Protein AF-A0AAE1TSY7-F1 (afdb_monomer_lite)

Structure (mmCIF, N/CA/C/O backbone):
data_AF-A0AAE1TSY7-F1
#
_entry.id   AF-A0AAE1TSY7-F1
#
loop_
_atom_site.group_PDB
_atom_site.id
_atom_site.type_symbol
_atom_site.label_atom_id
_atom_site.label_alt_id
_atom_site.label_comp_id
_atom_site.label_asym_id
_atom_site.label_entity_id
_atom_site.label_seq_id
_atom_site.pdbx_PDB_ins_code
_atom_site.Cartn_x
_atom_site.Cartn_y
_atom_site.Cartn_z
_atom_site.occupancy
_atom_site.B_iso_or_equiv
_atom_site.auth_seq_id
_atom_site.auth_comp_id
_atom_site.auth_asym_id
_atom_site.auth_atom_id
_atom_site.pdbx_PDB_model_num
ATOM 1 N N . MET A 1 1 ? 26.090 -8.228 19.122 1.00 30.75 1 MET A N 1
ATOM 2 C CA . MET A 1 1 ? 24.911 -9.021 18.708 1.00 30.75 1 MET A CA 1
ATOM 3 C C . MET A 1 1 ? 24.509 -8.516 17.325 1.00 30.75 1 MET A C 1
ATOM 5 O O . MET A 1 1 ? 24.878 -7.383 17.033 1.00 30.75 1 MET A O 1
ATOM 9 N N . PRO A 1 2 ? 23.958 -9.334 16.411 1.00 25.50 2 PRO A N 1
ATOM 10 C CA . PRO A 1 2 ? 23.822 -8.913 15.022 1.00 25.50 2 PRO A CA 1
ATOM 11 C C . PRO A 1 2 ? 22.641 -7.946 14.900 1.00 25.50 2 PRO A C 1
ATOM 13 O O . PRO A 1 2 ? 21.493 -8.365 14.899 1.00 25.50 2 PRO A O 1
ATOM 16 N N . GLU A 1 3 ? 22.944 -6.650 14.838 1.00 28.11 3 GLU A N 1
ATOM 17 C CA . GLU A 1 3 ? 21.979 -5.605 14.485 1.00 28.11 3 GLU A CA 1
ATOM 18 C C . GLU A 1 3 ? 21.557 -5.808 13.016 1.00 28.11 3 GLU A C 1
ATOM 20 O O . GLU A 1 3 ? 22.364 -6.220 12.171 1.00 28.11 3 GLU A O 1
ATOM 25 N N . THR A 1 4 ? 20.309 -5.521 12.685 1.00 28.75 4 THR A N 1
ATOM 26 C CA . THR A 1 4 ? 19.784 -5.565 11.318 1.00 28.75 4 THR A CA 1
ATOM 27 C C . THR A 1 4 ? 19.772 -4.152 10.741 1.00 28.75 4 THR A C 1
ATOM 29 O O . THR A 1 4 ? 19.286 -3.216 11.367 1.00 28.75 4 THR A O 1
ATOM 32 N N . VAL A 1 5 ? 20.361 -3.973 9.554 1.00 28.86 5 VAL A N 1
ATOM 33 C CA . VAL A 1 5 ? 20.227 -2.729 8.785 1.00 28.86 5 VAL A CA 1
ATOM 34 C C . VAL A 1 5 ? 18.946 -2.838 7.986 1.00 28.86 5 VAL A C 1
ATOM 36 O O . VAL A 1 5 ? 18.858 -3.644 7.064 1.00 28.86 5 VAL A O 1
ATOM 39 N N . ASP A 1 6 ? 17.964 -2.044 8.380 1.00 35.22 6 ASP A N 1
ATOM 40 C CA . ASP A 1 6 ? 16.720 -1.882 7.648 1.00 35.22 6 ASP A CA 1
ATOM 41 C C . ASP A 1 6 ? 16.931 -0.884 6.494 1.00 35.22 6 ASP A C 1
ATOM 43 O O . ASP A 1 6 ? 17.246 0.289 6.704 1.00 35.22 6 ASP A O 1
ATOM 47 N N . THR A 1 7 ? 16.799 -1.366 5.258 1.00 33.25 7 THR A N 1
ATOM 48 C CA . THR A 1 7 ? 16.934 -0.588 4.015 1.00 33.25 7 THR A CA 1
ATOM 49 C C . THR A 1 7 ? 15.585 -0.082 3.489 1.00 33.25 7 THR A C 1
ATOM 51 O O . THR A 1 7 ? 15.532 0.547 2.433 1.00 33.25 7 THR A O 1
ATOM 54 N N . THR A 1 8 ? 14.486 -0.306 4.219 1.00 27.88 8 THR A N 1
ATOM 55 C CA . THR A 1 8 ? 13.113 -0.057 3.741 1.00 27.88 8 THR A CA 1
ATOM 56 C C . THR A 1 8 ? 12.637 1.393 3.876 1.00 27.88 8 THR A C 1
ATOM 58 O O . THR A 1 8 ? 11.568 1.743 3.371 1.00 27.88 8 THR A O 1
ATOM 61 N N . LYS A 1 9 ? 13.411 2.279 4.517 1.00 30.20 9 LYS A N 1
ATOM 62 C CA . LYS A 1 9 ? 13.052 3.699 4.696 1.00 30.20 9 LYS A CA 1
ATOM 63 C C . LYS A 1 9 ? 14.052 4.627 4.009 1.00 30.20 9 LYS A C 1
ATOM 65 O O . LYS A 1 9 ? 14.752 5.423 4.634 1.00 30.20 9 LYS A O 1
ATOM 70 N N . GLY A 1 10 ? 14.076 4.534 2.683 1.00 25.19 10 GLY A N 1
ATOM 71 C CA . GLY A 1 10 ? 14.532 5.615 1.820 1.00 25.19 10 GLY A CA 1
ATOM 72 C C . GLY A 1 10 ? 13.360 6.538 1.501 1.00 25.19 10 GLY A C 1
ATOM 73 O O . GLY A 1 10 ? 12.417 6.137 0.822 1.00 25.19 10 GLY A O 1
ATOM 74 N N . THR A 1 11 ? 13.415 7.795 1.935 1.00 23.83 11 THR A N 1
ATOM 75 C CA . THR A 1 11 ? 12.642 8.832 1.248 1.00 23.83 11 THR A CA 1
ATOM 76 C C . THR A 1 11 ? 13.387 9.144 -0.042 1.00 23.83 11 THR A C 1
ATOM 78 O O . THR A 1 11 ? 14.383 9.868 -0.044 1.00 23.83 11 THR A O 1
ATOM 81 N N . LEU A 1 12 ? 12.914 8.556 -1.137 1.00 26.77 12 LEU A N 1
ATOM 82 C CA . LEU A 1 12 ? 13.289 8.926 -2.491 1.00 26.77 12 LEU A CA 1
ATOM 83 C C . LEU A 1 12 ? 12.846 10.378 -2.726 1.00 26.77 12 LEU A C 1
ATOM 85 O O . LEU A 1 12 ? 11.668 10.649 -2.956 1.00 26.77 12 LEU A O 1
ATOM 89 N N . TYR A 1 13 ? 13.777 11.328 -2.677 1.00 25.27 13 TYR A N 1
ATOM 90 C CA . TYR A 1 13 ? 13.550 12.616 -3.323 1.00 25.27 13 TYR A CA 1
ATOM 91 C C . TYR A 1 13 ? 13.707 12.418 -4.836 1.00 25.27 13 TYR A C 1
ATOM 93 O O . TYR A 1 13 ? 14.771 12.647 -5.399 1.00 25.27 13 TYR A O 1
ATOM 101 N N . LEU A 1 14 ? 12.617 12.010 -5.487 1.00 27.58 14 LEU A N 1
ATOM 102 C CA . LEU A 1 14 ? 12.320 12.400 -6.863 1.00 27.58 14 LEU A CA 1
ATOM 103 C C . LEU A 1 14 ? 11.321 13.568 -6.794 1.00 27.58 14 LEU A C 1
ATOM 105 O O . LEU A 1 14 ? 10.129 13.312 -6.608 1.00 27.58 14 LEU A O 1
ATOM 109 N N . PRO A 1 15 ? 11.723 14.845 -6.917 1.00 20.98 15 PRO A N 1
ATOM 110 C CA . PRO A 1 15 ? 10.762 15.889 -7.220 1.00 20.98 15 PRO A CA 1
ATOM 111 C C . PRO A 1 15 ? 10.913 16.364 -8.672 1.00 20.98 15 PRO A C 1
ATOM 113 O O . PRO A 1 15 ? 11.958 16.898 -9.037 1.00 20.98 15 PRO A O 1
ATOM 116 N N . PRO A 1 16 ? 9.829 16.347 -9.454 1.00 26.02 16 PRO A N 1
ATOM 117 C CA . PRO A 1 16 ? 8.765 15.357 -9.486 1.00 26.02 16 PRO A CA 1
ATOM 118 C C . PRO A 1 16 ? 8.727 14.685 -10.866 1.00 26.02 16 PRO A C 1
ATOM 120 O O . PRO A 1 16 ? 9.227 15.218 -11.848 1.00 26.02 16 PRO A O 1
ATOM 123 N N . HIS A 1 17 ? 8.043 13.552 -10.931 1.00 27.61 17 HIS A N 1
ATOM 124 C CA . HIS A 1 17 ? 7.732 12.804 -12.146 1.00 27.61 17 HIS A CA 1
ATOM 125 C C . HIS A 1 17 ? 8.760 11.725 -12.550 1.00 27.61 17 HIS A C 1
ATOM 127 O O . HIS A 1 17 ? 9.608 11.923 -13.406 1.00 27.61 17 HIS A O 1
ATOM 133 N N . THR A 1 18 ? 8.522 10.528 -11.986 1.00 30.48 18 THR A N 1
ATOM 134 C CA . THR A 1 18 ? 8.207 9.264 -12.702 1.00 30.48 18 THR A CA 1
ATOM 135 C C . THR A 1 18 ? 9.238 8.506 -13.523 1.00 30.48 18 THR A C 1
ATOM 137 O O . THR A 1 18 ? 10.043 9.071 -14.239 1.00 30.48 18 THR A O 1
ATOM 140 N N . LEU A 1 19 ? 9.090 7.179 -13.461 1.00 31.62 19 LEU A N 1
ATOM 141 C CA . LEU A 1 19 ? 9.810 6.179 -14.242 1.00 31.62 19 LEU A CA 1
ATOM 142 C C . LEU A 1 19 ? 9.776 6.521 -15.738 1.00 31.62 19 LEU A C 1
ATOM 144 O O . LEU A 1 19 ? 8.733 6.429 -16.383 1.00 31.62 19 LEU A O 1
ATOM 148 N N . HIS A 1 20 ? 10.935 6.942 -16.235 1.00 34.69 20 HIS A N 1
ATOM 149 C CA . HIS A 1 20 ? 11.181 7.387 -17.597 1.00 34.69 20 HIS A CA 1
ATOM 150 C C . HIS A 1 20 ? 11.436 6.186 -18.524 1.00 34.69 20 HIS A C 1
ATOM 152 O O . HIS A 1 20 ? 12.390 5.443 -18.303 1.00 34.69 20 HIS A O 1
ATOM 158 N N . TYR A 1 21 ? 10.653 6.045 -19.596 1.00 34.50 21 TYR A N 1
ATOM 159 C CA . TYR A 1 21 ? 11.101 5.406 -20.839 1.00 34.50 21 TYR A CA 1
ATOM 160 C C . TYR A 1 21 ? 10.764 6.365 -21.996 1.00 34.50 21 TYR A C 1
ATOM 162 O O . TYR A 1 21 ? 9.606 6.735 -22.173 1.00 34.50 21 TYR A O 1
ATOM 170 N N . GLY A 1 22 ? 11.799 6.833 -22.699 1.00 29.38 22 GLY A N 1
ATOM 171 C CA . GLY A 1 22 ? 11.816 8.021 -23.575 1.00 29.38 22 GLY A CA 1
ATOM 172 C C . GLY A 1 22 ? 13.167 8.730 -23.425 1.00 29.38 22 GLY A C 1
ATOM 173 O O . GLY A 1 22 ? 13.681 8.742 -22.314 1.00 29.38 22 GLY A O 1
ATOM 174 N N . LEU A 1 23 ? 13.817 9.189 -24.502 1.00 33.62 23 LEU A N 1
ATOM 175 C CA . LEU A 1 23 ? 15.268 9.470 -24.539 1.00 33.62 23 LEU A CA 1
ATOM 176 C C . LEU A 1 23 ? 15.841 10.357 -23.393 1.00 33.62 23 LEU A C 1
ATOM 178 O O . LEU A 1 23 ? 15.238 11.339 -22.983 1.00 33.62 23 LEU A O 1
ATOM 182 N N . TYR A 1 24 ? 17.100 10.039 -23.029 1.00 33.47 24 TYR A N 1
ATOM 183 C CA . TYR A 1 24 ? 18.117 10.767 -22.224 1.00 33.47 24 TYR A CA 1
ATOM 184 C C . TYR A 1 24 ? 18.252 10.497 -20.696 1.00 33.47 24 TYR A C 1
ATOM 186 O O . TYR A 1 24 ? 17.302 10.491 -19.929 1.00 33.47 24 TYR A O 1
ATOM 194 N N . SER A 1 25 ? 19.523 10.323 -20.276 1.00 27.86 25 SER A N 1
ATOM 195 C CA . SER A 1 25 ? 20.126 10.372 -18.920 1.00 27.86 25 SER A CA 1
ATOM 196 C C . SER A 1 25 ? 19.384 9.712 -17.734 1.00 27.86 25 SER A C 1
ATOM 198 O O . SER A 1 25 ? 18.728 10.391 -16.944 1.00 27.86 25 SER A O 1
ATOM 200 N N . VAL A 1 26 ? 19.647 8.427 -17.466 1.00 32.28 26 VAL A N 1
ATOM 201 C CA . VAL A 1 26 ? 19.226 7.757 -16.212 1.00 32.28 26 VAL A CA 1
ATOM 202 C C . VAL A 1 26 ? 20.085 8.246 -15.050 1.00 32.28 26 VAL A C 1
ATOM 204 O O . VAL A 1 26 ? 21.228 7.831 -15.018 1.00 32.28 26 VAL A O 1
ATOM 207 N N . THR A 1 27 ? 19.579 9.077 -14.121 1.00 27.88 27 THR A N 1
ATOM 208 C CA . THR A 1 27 ? 20.289 9.479 -12.879 1.00 27.88 27 THR A CA 1
ATOM 209 C C . THR A 1 27 ? 19.732 8.746 -11.659 1.00 27.88 27 THR A C 1
ATOM 211 O O . THR A 1 27 ? 18.594 8.988 -11.270 1.00 27.88 27 THR A O 1
ATOM 214 N N . VAL A 1 28 ? 20.522 7.889 -11.014 1.00 32.41 28 VAL A N 1
ATOM 215 C CA . VAL A 1 28 ? 20.123 7.191 -9.770 1.00 32.41 28 VAL A CA 1
ATOM 216 C C . VAL A 1 28 ? 20.766 7.871 -8.560 1.00 32.41 28 VAL A C 1
ATOM 218 O O . VAL A 1 28 ? 21.938 8.165 -8.662 1.00 32.41 28 VAL A O 1
ATOM 221 N N . ILE A 1 29 ? 20.066 8.131 -7.444 1.00 31.83 29 ILE A N 1
ATOM 222 C CA . ILE A 1 29 ? 20.605 8.790 -6.223 1.00 31.83 29 ILE A CA 1
ATOM 223 C C . ILE A 1 29 ? 20.158 8.005 -4.971 1.00 31.83 29 ILE A C 1
ATOM 225 O O . ILE A 1 29 ? 18.999 7.600 -4.913 1.00 31.83 29 ILE A O 1
ATOM 229 N N . TYR A 1 30 ? 21.006 7.826 -3.943 1.00 33.91 30 TYR A N 1
ATOM 230 C CA . TYR A 1 30 ? 20.637 7.172 -2.663 1.00 33.91 30 TYR A CA 1
ATOM 231 C C . TYR A 1 30 ? 20.909 8.039 -1.419 1.00 33.91 30 TYR A C 1
ATOM 233 O O . TYR A 1 30 ? 21.765 8.922 -1.435 1.00 33.91 30 TYR A O 1
ATOM 241 N N . ASN A 1 31 ? 20.229 7.719 -0.308 1.00 36.53 31 ASN A N 1
ATOM 242 C CA . ASN A 1 31 ? 20.521 8.200 1.052 1.00 36.53 31 ASN A CA 1
ATOM 243 C C . ASN A 1 31 ? 20.276 7.090 2.094 1.00 36.53 31 ASN A C 1
ATOM 245 O O . ASN A 1 31 ? 19.409 6.242 1.895 1.00 36.53 31 ASN A O 1
ATOM 249 N N . VAL A 1 32 ? 21.020 7.112 3.208 1.00 34.25 32 VAL A N 1
ATOM 250 C CA . VAL A 1 32 ? 20.989 6.095 4.284 1.00 34.25 32 VAL A CA 1
ATOM 251 C C . VAL A 1 32 ? 20.477 6.697 5.591 1.00 34.25 32 VAL A C 1
ATOM 253 O O . VAL A 1 32 ? 20.913 7.780 5.973 1.00 34.25 32 VAL A O 1
ATOM 256 N N . SER A 1 33 ? 19.584 5.991 6.293 1.00 41.00 33 SER A N 1
ATOM 257 C CA . SER A 1 33 ? 19.102 6.362 7.635 1.00 41.00 33 SER A CA 1
ATOM 258 C C . SER A 1 33 ? 19.188 5.183 8.624 1.00 41.00 33 SER A C 1
ATOM 260 O O . SER A 1 33 ? 19.395 4.046 8.204 1.00 41.00 33 SER A O 1
ATOM 262 N N . ARG A 1 34 ? 19.121 5.465 9.939 1.00 38.53 34 ARG A N 1
ATOM 263 C CA . ARG A 1 34 ? 19.354 4.514 11.048 1.00 38.53 34 ARG A CA 1
ATOM 264 C C . ARG A 1 34 ? 18.179 4.517 12.038 1.00 38.53 34 ARG A C 1
ATOM 266 O O . ARG A 1 34 ? 17.737 5.586 12.449 1.00 38.53 34 ARG A O 1
ATOM 273 N N . THR A 1 35 ? 17.755 3.337 12.481 1.00 40.06 35 THR A N 1
ATOM 274 C CA . THR A 1 35 ? 16.842 3.097 13.619 1.00 40.06 35 THR A CA 1
ATOM 275 C C . THR A 1 35 ? 17.586 2.354 14.739 1.00 40.06 35 THR A C 1
ATOM 277 O O . THR A 1 35 ? 18.619 1.728 14.486 1.00 40.06 35 THR A O 1
ATOM 280 N N . ASN A 1 36 ? 17.144 2.493 15.995 1.00 45.03 36 ASN A N 1
ATOM 281 C CA . ASN A 1 36 ? 17.694 1.724 17.122 1.00 45.03 36 ASN A CA 1
ATOM 282 C C . ASN A 1 36 ? 16.954 0.383 17.307 1.00 45.03 36 ASN A C 1
ATOM 284 O O . ASN A 1 36 ? 16.028 0.072 16.562 1.00 45.03 36 ASN A O 1
ATOM 288 N N . GLU A 1 37 ? 17.373 -0.404 18.303 1.00 44.19 37 GLU A N 1
ATOM 289 C CA . GLU A 1 37 ? 16.813 -1.733 18.618 1.00 44.19 37 GLU A CA 1
ATOM 290 C C . GLU A 1 37 ? 15.311 -1.704 18.971 1.00 44.19 37 GLU A C 1
ATOM 292 O O . GLU A 1 37 ? 14.643 -2.726 18.857 1.00 44.19 37 GLU A O 1
ATOM 297 N N . ASP A 1 38 ? 14.768 -0.532 19.312 1.00 45.44 38 ASP A N 1
ATOM 298 C CA . ASP A 1 38 ? 13.359 -0.331 19.669 1.00 45.44 38 ASP A CA 1
ATOM 299 C C . ASP A 1 38 ? 12.490 0.151 18.486 1.00 45.44 38 ASP A C 1
ATOM 301 O O . ASP A 1 38 ? 11.344 0.549 18.685 1.00 45.44 38 ASP A O 1
ATOM 305 N N . GLY A 1 39 ? 13.034 0.209 17.262 1.00 40.69 39 GLY A N 1
ATOM 306 C CA . GLY A 1 39 ? 12.339 0.726 16.067 1.00 40.69 39 GLY A CA 1
ATOM 307 C C . GLY A 1 39 ? 12.236 2.258 15.994 1.00 40.69 39 GLY A C 1
ATOM 308 O O . GLY A 1 39 ? 11.919 2.834 14.952 1.00 40.69 39 GLY A O 1
ATOM 309 N N . VAL A 1 40 ? 12.609 2.967 17.062 1.00 38.62 40 VAL A N 1
ATOM 310 C CA . VAL A 1 40 ? 12.484 4.423 17.151 1.00 38.62 40 VAL A CA 1
ATOM 311 C C . VAL A 1 40 ? 13.452 5.116 16.182 1.00 38.62 40 VAL A C 1
ATOM 313 O O . VAL A 1 40 ? 14.665 4.884 16.181 1.00 38.62 40 VAL A O 1
ATOM 316 N N . LEU A 1 41 ? 12.913 6.030 15.362 1.00 39.38 41 LEU A N 1
ATOM 317 C CA . LEU A 1 41 ? 13.692 6.966 14.546 1.00 39.38 41 LEU A CA 1
ATOM 318 C C . LEU A 1 41 ? 14.516 7.877 15.460 1.00 39.38 41 LEU A C 1
ATOM 320 O O . LEU A 1 41 ? 14.010 8.850 16.025 1.00 39.38 41 LEU A O 1
ATOM 324 N N . VAL A 1 42 ? 15.804 7.572 15.593 1.00 38.09 42 VAL A N 1
ATOM 325 C CA . VAL A 1 42 ? 16.726 8.382 16.382 1.00 38.09 42 VAL A CA 1
ATOM 326 C C . VAL A 1 42 ? 17.125 9.606 15.551 1.00 38.09 42 VAL A C 1
ATOM 328 O O . VAL A 1 42 ? 18.134 9.594 14.855 1.00 38.09 42 VAL A O 1
ATOM 331 N N . TRP A 1 43 ? 16.353 10.696 15.631 1.00 38.97 43 TRP A N 1
ATOM 332 C CA . TRP A 1 43 ? 16.779 12.031 15.166 1.00 38.97 43 TRP A CA 1
ATOM 333 C C . TRP A 1 43 ? 17.800 12.675 16.116 1.00 38.97 43 TRP A C 1
ATOM 335 O O . TRP A 1 43 ? 17.896 13.902 16.200 1.00 38.97 43 TRP A O 1
ATOM 345 N N . GLU A 1 44 ? 18.562 11.878 16.869 1.00 33.06 44 GLU A N 1
ATOM 346 C CA . GLU A 1 44 ? 19.757 12.428 17.488 1.00 33.06 44 GLU A CA 1
ATOM 347 C C . GLU A 1 44 ? 20.694 12.860 16.372 1.00 33.06 44 GLU A C 1
ATOM 349 O O . GLU A 1 44 ? 20.741 12.261 15.300 1.00 33.06 44 GLU A O 1
ATOM 354 N N . THR A 1 45 ? 21.407 13.943 16.633 1.00 34.72 45 THR A N 1
ATOM 355 C CA . THR A 1 45 ? 22.451 14.540 15.807 1.00 34.72 45 THR A CA 1
ATOM 356 C C . THR A 1 45 ? 23.557 13.510 15.524 1.00 34.72 45 THR A C 1
ATOM 358 O O . THR A 1 45 ? 24.641 13.554 16.101 1.00 34.72 45 THR A O 1
ATOM 361 N N . ILE A 1 46 ? 23.270 12.522 14.679 1.00 38.06 46 ILE A N 1
ATOM 362 C CA . ILE A 1 46 ? 24.182 11.459 14.297 1.00 38.06 46 ILE A CA 1
ATOM 363 C C . ILE A 1 46 ? 25.075 12.054 13.222 1.00 38.06 46 ILE A C 1
ATOM 365 O O . ILE A 1 46 ? 24.647 12.412 12.127 1.00 38.06 46 ILE A O 1
ATOM 369 N N . THR A 1 47 ? 26.343 12.172 13.583 1.00 39.25 47 THR A N 1
ATOM 370 C CA . THR A 1 47 ? 27.456 12.312 12.655 1.00 39.25 47 THR A CA 1
ATOM 371 C C . THR A 1 47 ? 27.321 11.187 11.631 1.00 39.25 47 THR A C 1
ATOM 373 O O . THR A 1 47 ? 27.455 10.020 11.995 1.00 39.25 47 THR A O 1
ATOM 376 N N . GLU A 1 48 ? 26.965 11.549 10.395 1.00 38.62 48 GLU A N 1
ATOM 377 C CA . GLU A 1 48 ? 26.796 10.670 9.234 1.00 38.62 48 GLU A CA 1
ATOM 378 C C . GLU A 1 48 ? 27.749 9.474 9.323 1.00 38.62 48 GLU A C 1
ATOM 380 O O . GLU A 1 48 ? 28.967 9.660 9.294 1.00 38.62 48 GLU A O 1
ATOM 385 N N . ILE A 1 49 ? 27.232 8.246 9.459 1.00 46.75 49 ILE A N 1
ATOM 386 C CA . ILE A 1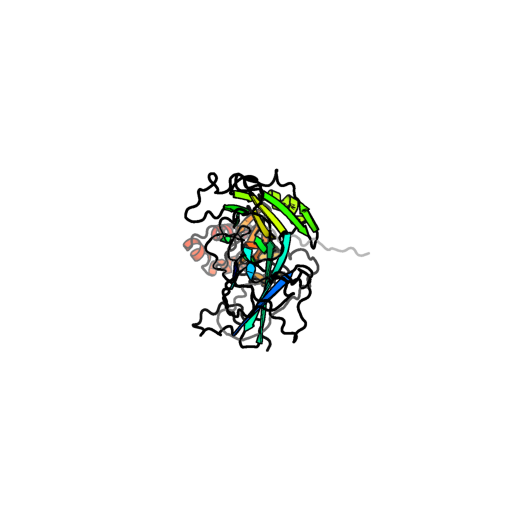 49 ? 28.062 7.065 9.208 1.00 46.75 49 ILE A CA 1
ATOM 387 C C . ILE A 1 49 ? 28.247 7.059 7.691 1.00 46.75 49 ILE A C 1
ATOM 389 O O . ILE A 1 49 ? 27.288 6.771 6.976 1.00 46.75 49 ILE A O 1
ATOM 393 N N . PRO A 1 50 ? 29.430 7.410 7.163 1.00 51.91 50 PRO A N 1
ATOM 394 C CA . PRO A 1 50 ? 29.594 7.582 5.733 1.00 51.91 50 PRO A CA 1
ATOM 395 C C . PRO A 1 50 ? 29.436 6.220 5.080 1.00 51.91 50 PRO A C 1
ATOM 397 O O . PRO A 1 50 ? 30.194 5.296 5.388 1.00 51.91 50 PRO A O 1
ATOM 400 N N . LEU A 1 51 ? 28.472 6.102 4.176 1.00 57.09 51 LEU A N 1
ATOM 401 C CA . LEU A 1 51 ? 28.534 5.101 3.124 1.00 57.09 51 LEU A CA 1
ATOM 402 C C . LEU A 1 51 ? 29.928 5.126 2.492 1.00 57.09 51 LEU A C 1
ATOM 404 O O . LEU A 1 51 ? 30.475 6.200 2.235 1.00 57.09 51 LEU A O 1
ATOM 408 N N . VAL A 1 52 ? 30.520 3.951 2.289 1.00 68.94 52 VAL A N 1
ATOM 409 C CA . VAL A 1 52 ? 31.940 3.874 1.918 1.00 68.94 52 VAL A CA 1
ATOM 410 C C . VAL A 1 52 ? 32.121 3.729 0.423 1.00 68.94 52 VAL A C 1
ATOM 412 O O . VAL A 1 52 ? 33.068 4.292 -0.120 1.00 68.94 52 VAL A O 1
ATOM 415 N N . SER A 1 53 ? 31.250 2.972 -0.244 1.00 85.44 53 SER A N 1
ATOM 416 C CA . SER A 1 53 ? 31.446 2.671 -1.658 1.00 85.44 53 SER A CA 1
ATOM 417 C C . SER A 1 53 ? 30.179 2.231 -2.374 1.00 85.44 53 SER A C 1
ATOM 419 O O . SER A 1 53 ? 29.314 1.570 -1.791 1.00 85.44 53 SER A O 1
ATOM 421 N N . PHE A 1 54 ? 30.169 2.533 -3.669 1.00 84.88 54 PHE A N 1
ATOM 422 C CA . PHE A 1 54 ? 29.136 2.187 -4.633 1.00 84.88 54 PHE A CA 1
ATOM 423 C C . PHE A 1 54 ? 29.766 1.355 -5.715 1.00 84.88 54 PHE A C 1
ATOM 425 O O . PHE A 1 54 ? 30.896 1.605 -6.135 1.00 84.88 54 PHE A O 1
ATOM 432 N N . THR A 1 55 ? 29.054 0.319 -6.110 1.00 90.06 55 THR A N 1
ATOM 433 C CA . THR A 1 55 ? 29.506 -0.612 -7.120 1.00 90.06 55 THR A CA 1
ATOM 434 C C . THR A 1 55 ? 28.359 -0.807 -8.077 1.00 90.06 55 THR A C 1
ATOM 436 O O . THR A 1 55 ? 27.346 -1.416 -7.750 1.00 90.06 55 THR A O 1
ATOM 439 N N . TRP A 1 56 ? 28.521 -0.194 -9.235 1.00 91.31 56 TRP A N 1
ATOM 440 C CA . TRP A 1 56 ? 27.583 -0.244 -10.333 1.00 91.31 56 TRP A CA 1
ATOM 441 C C . TRP A 1 56 ? 27.936 -1.435 -11.219 1.00 91.31 56 TRP A C 1
ATOM 443 O O . TRP A 1 56 ? 29.114 -1.673 -11.475 1.00 91.31 56 TRP A O 1
ATOM 453 N N . GLN A 1 57 ? 26.943 -2.170 -11.700 1.00 93.56 57 GLN A N 1
ATOM 454 C CA . GLN A 1 57 ? 27.134 -3.252 -12.663 1.00 93.56 57 GLN A CA 1
ATOM 455 C C . GLN A 1 57 ? 26.049 -3.219 -13.734 1.00 93.56 57 GLN A C 1
ATOM 457 O O . GLN A 1 57 ? 24.939 -2.738 -13.499 1.00 93.56 57 GLN A O 1
ATOM 462 N N . CYS A 1 58 ? 26.400 -3.691 -14.924 1.00 92.62 58 CYS A N 1
ATOM 463 C CA . CYS A 1 58 ? 25.544 -3.641 -16.098 1.00 92.62 58 CYS A CA 1
ATOM 464 C C . CYS A 1 58 ? 25.637 -4.955 -16.868 1.00 92.62 58 CYS A C 1
ATOM 466 O O . CYS A 1 58 ? 26.741 -5.461 -17.083 1.00 92.62 58 CYS A O 1
ATOM 468 N N . ARG A 1 59 ? 24.495 -5.495 -17.292 1.00 94.12 59 ARG A N 1
ATOM 469 C CA . ARG A 1 59 ? 24.410 -6.720 -18.099 1.00 94.12 59 ARG A CA 1
ATOM 470 C C . ARG A 1 59 ? 23.174 -6.733 -18.990 1.00 94.12 59 ARG A C 1
ATOM 472 O O . ARG A 1 59 ? 22.204 -6.037 -18.693 1.00 94.12 59 ARG A O 1
ATOM 479 N N . GLU A 1 60 ? 23.190 -7.534 -20.046 1.00 93.06 60 GLU A N 1
ATOM 480 C CA . GLU A 1 60 ? 21.967 -7.892 -20.773 1.00 93.06 60 GLU A CA 1
ATOM 481 C C . GLU A 1 60 ? 21.126 -8.867 -19.933 1.00 93.06 60 GLU A C 1
ATOM 483 O O . GLU A 1 60 ? 21.637 -9.628 -19.103 1.00 93.06 60 GLU A O 1
ATOM 488 N N . GLU A 1 61 ? 19.806 -8.833 -20.102 1.00 89.69 61 GLU A N 1
ATOM 489 C CA . GLU A 1 61 ? 18.931 -9.800 -19.452 1.00 89.69 61 GLU A CA 1
ATOM 490 C C . GLU A 1 61 ? 19.270 -11.231 -19.899 1.00 89.69 61 GLU A C 1
ATOM 492 O O . GLU A 1 61 ? 19.330 -11.543 -21.085 1.00 89.69 61 GLU A O 1
ATOM 497 N N . GLY A 1 62 ? 19.480 -12.116 -18.921 1.00 89.88 62 GLY A N 1
ATOM 498 C CA . GLY A 1 62 ? 19.888 -13.503 -19.153 1.00 89.88 62 GLY A CA 1
ATOM 499 C C . GLY A 1 62 ? 21.398 -13.738 -19.070 1.00 89.88 62 GLY A C 1
ATOM 500 O O . GLY A 1 62 ? 21.812 -14.894 -19.021 1.00 89.88 62 GLY A O 1
ATOM 501 N N . GLU A 1 63 ? 22.216 -12.687 -18.979 1.00 94.00 63 GLU A N 1
ATOM 502 C CA . GLU A 1 63 ? 23.652 -12.832 -18.737 1.00 94.00 63 GLU A CA 1
ATOM 503 C C . GLU A 1 63 ? 23.973 -13.068 -17.254 1.00 94.00 63 GLU A C 1
ATOM 505 O O . GLU A 1 63 ? 23.381 -12.474 -16.342 1.00 94.00 63 GLU A O 1
ATOM 510 N N . GLU A 1 64 ? 24.964 -13.920 -17.002 1.00 92.94 64 GLU A N 1
ATOM 511 C CA . GLU A 1 64 ? 25.550 -14.092 -15.675 1.00 92.94 64 GLU A CA 1
ATOM 512 C C . GLU A 1 64 ? 26.646 -13.052 -15.448 1.00 92.94 64 GLU A C 1
ATOM 514 O O . GLU A 1 64 ? 27.441 -12.751 -16.337 1.00 92.94 64 GLU A O 1
ATOM 519 N N . LEU A 1 65 ? 26.693 -12.494 -14.240 1.00 90.25 65 LEU A N 1
ATOM 520 C CA . LEU A 1 65 ? 27.770 -11.586 -13.864 1.00 90.25 65 LEU A CA 1
ATOM 521 C C . LEU A 1 65 ? 29.086 -12.366 -13.713 1.00 90.25 65 LEU A C 1
ATOM 523 O O . LEU A 1 65 ? 29.058 -13.531 -13.301 1.00 90.25 65 LEU A O 1
ATOM 527 N N . PRO A 1 66 ? 30.240 -11.727 -13.979 1.00 89.94 66 PRO A N 1
ATOM 528 C CA . PRO A 1 66 ? 31.542 -12.323 -13.712 1.00 89.94 66 PRO A CA 1
ATOM 529 C C . PRO A 1 66 ? 31.648 -12.814 -12.263 1.00 89.94 66 PRO A C 1
ATOM 531 O O . PRO A 1 66 ? 31.125 -12.189 -11.337 1.00 89.94 66 PRO A O 1
ATOM 534 N N . SER A 1 67 ? 32.352 -13.930 -12.057 1.00 87.62 67 SER A N 1
ATOM 535 C CA . SER A 1 67 ? 32.551 -14.498 -10.718 1.00 87.62 67 SER A CA 1
ATOM 536 C C . SER A 1 67 ? 33.291 -13.522 -9.798 1.00 87.62 67 SER A C 1
ATOM 538 O O . SER A 1 67 ? 34.150 -12.758 -10.241 1.00 87.62 67 SER A O 1
ATOM 540 N N . GLU A 1 68 ? 33.005 -13.583 -8.494 1.00 77.69 68 GLU A N 1
ATOM 541 C CA . GLU A 1 68 ? 33.624 -12.719 -7.484 1.00 77.69 68 GLU A CA 1
ATOM 542 C C . GLU A 1 68 ? 35.164 -12.874 -7.507 1.00 77.69 68 GLU A C 1
ATOM 544 O O . GLU A 1 68 ? 35.721 -13.874 -7.058 1.00 77.69 68 GLU A O 1
ATOM 549 N N . GLY A 1 69 ? 35.865 -11.899 -8.101 1.00 76.44 69 GLY A N 1
ATOM 550 C CA . GLY A 1 69 ? 37.322 -11.924 -8.309 1.00 76.44 69 GLY A CA 1
ATOM 551 C C . GLY A 1 69 ? 37.760 -11.656 -9.752 1.00 76.44 69 GLY A C 1
ATOM 552 O O . GLY A 1 69 ? 38.869 -11.161 -9.968 1.00 76.44 69 GLY A O 1
ATOM 553 N N . GLU A 1 70 ? 36.883 -11.889 -10.727 1.00 84.56 70 GLU A N 1
ATOM 554 C CA . GLU A 1 70 ? 37.102 -11.515 -12.120 1.00 84.56 70 GLU A CA 1
ATOM 555 C C . GLU A 1 70 ? 36.642 -10.069 -12.329 1.00 84.56 70 GLU A C 1
ATOM 557 O O . GLU A 1 70 ? 35.460 -9.764 -12.465 1.00 84.56 70 GLU A O 1
ATOM 562 N N . LYS A 1 71 ? 37.593 -9.130 -12.279 1.00 77.25 71 LYS A N 1
ATOM 563 C CA . LYS A 1 71 ? 37.302 -7.710 -12.506 1.00 77.25 71 LYS A CA 1
ATOM 564 C C . LYS A 1 71 ? 37.165 -7.439 -14.001 1.00 77.25 71 LYS A C 1
ATOM 566 O O . LYS A 1 71 ? 38.117 -6.981 -14.631 1.00 77.25 71 LYS A O 1
ATOM 571 N N . VAL A 1 72 ? 35.984 -7.712 -14.546 1.00 85.00 72 VAL A N 1
ATOM 572 C CA . VAL A 1 72 ? 35.583 -7.207 -15.863 1.00 85.00 72 VAL A CA 1
ATOM 573 C C . VAL A 1 72 ? 34.966 -5.830 -15.659 1.00 85.00 72 VAL A C 1
ATOM 575 O O . VAL A 1 72 ? 33.920 -5.703 -15.020 1.00 85.00 72 VAL A O 1
ATOM 578 N N . THR A 1 73 ? 35.641 -4.792 -16.152 1.00 88.00 73 THR A N 1
ATOM 579 C CA . THR A 1 73 ? 35.094 -3.433 -16.162 1.00 88.00 73 THR A CA 1
ATOM 580 C C . THR A 1 73 ? 34.344 -3.211 -17.474 1.00 88.00 73 THR A C 1
ATOM 582 O O . THR A 1 73 ? 34.933 -3.401 -18.533 1.00 88.00 73 THR A O 1
ATOM 585 N N . SER A 1 74 ? 33.078 -2.799 -17.406 1.00 87.88 74 SER A N 1
ATOM 586 C CA . SER A 1 74 ? 32.215 -2.480 -18.552 1.00 87.88 74 SER A CA 1
ATOM 587 C C . SER A 1 74 ? 31.709 -1.040 -18.430 1.00 87.88 74 SER A C 1
ATOM 589 O O . SER A 1 74 ? 30.531 -0.790 -18.157 1.00 87.88 74 SER A O 1
ATOM 591 N N . ASP A 1 75 ? 32.615 -0.082 -18.606 1.00 89.69 75 ASP A N 1
ATOM 592 C CA . ASP A 1 75 ? 32.284 1.342 -18.536 1.00 89.69 75 ASP A CA 1
ATOM 593 C C . ASP A 1 75 ? 31.554 1.830 -19.793 1.00 89.69 75 ASP A C 1
ATOM 595 O O . ASP A 1 75 ? 31.893 1.393 -20.898 1.00 89.69 75 ASP A O 1
ATOM 599 N N . PRO A 1 76 ? 30.576 2.749 -19.654 1.00 86.69 76 PRO A N 1
ATOM 600 C CA . PRO A 1 76 ? 29.938 3.364 -20.810 1.00 86.69 76 PRO A CA 1
ATOM 601 C C . PRO A 1 76 ? 30.996 4.112 -21.633 1.00 86.69 76 PRO A C 1
ATOM 603 O O . PRO A 1 76 ? 31.783 4.873 -21.058 1.00 86.69 76 PRO A O 1
ATOM 606 N N . PRO A 1 77 ? 31.040 3.932 -22.964 1.00 87.00 77 PRO A N 1
ATOM 607 C CA . PRO A 1 77 ? 31.961 4.693 -23.793 1.00 87.00 77 PRO A CA 1
ATOM 608 C C . PRO A 1 77 ? 31.570 6.167 -23.811 1.00 87.00 77 PRO A C 1
ATOM 610 O O . PRO A 1 77 ? 30.430 6.538 -23.525 1.00 87.00 77 PRO A O 1
ATOM 613 N N . THR A 1 78 ? 32.509 7.030 -24.185 1.00 86.12 78 THR A N 1
ATOM 614 C CA . THR A 1 78 ? 32.221 8.468 -24.258 1.00 86.12 78 THR A CA 1
ATOM 615 C C . THR A 1 78 ? 31.360 8.816 -25.472 1.00 86.12 78 THR A C 1
ATOM 617 O O . THR A 1 78 ? 30.680 9.843 -25.483 1.00 86.12 78 THR A O 1
ATOM 620 N N . SER A 1 79 ? 31.380 7.959 -26.496 1.00 85.19 79 SER A N 1
ATOM 621 C CA . SER A 1 79 ? 30.648 8.140 -27.746 1.00 85.19 79 SER A CA 1
ATOM 622 C C . SER A 1 79 ? 30.388 6.805 -28.450 1.00 85.19 79 SER A C 1
ATOM 624 O O . SER A 1 79 ? 31.031 5.794 -28.165 1.00 85.19 79 SER A O 1
ATOM 626 N N . ARG A 1 80 ? 29.441 6.786 -29.395 1.00 78.88 80 ARG A N 1
ATOM 627 C CA . ARG A 1 80 ? 29.080 5.567 -30.139 1.00 78.88 80 ARG A CA 1
ATOM 628 C C . ARG A 1 80 ? 30.175 5.157 -31.130 1.00 78.88 80 ARG A C 1
ATOM 630 O O . ARG A 1 80 ? 30.275 3.995 -31.504 1.00 78.88 80 ARG A O 1
ATOM 637 N N . GLU A 1 81 ? 31.011 6.095 -31.552 1.00 82.31 81 GLU A N 1
ATOM 638 C CA . GLU A 1 81 ? 32.119 5.874 -32.478 1.00 82.31 81 GLU A CA 1
ATOM 639 C C . GLU A 1 81 ? 33.280 5.092 -31.839 1.00 82.31 81 GLU A C 1
ATOM 641 O O . GLU A 1 81 ? 34.091 4.503 -32.555 1.00 82.31 81 GLU A O 1
ATOM 646 N N . GLU A 1 82 ? 33.351 5.049 -30.504 1.00 82.12 82 GLU A N 1
ATOM 647 C CA . GLU A 1 82 ? 34.346 4.268 -29.756 1.00 82.12 82 GLU A CA 1
ATOM 648 C C . GLU A 1 82 ? 34.064 2.763 -29.762 1.00 82.12 82 GLU A C 1
ATOM 650 O O . GLU A 1 82 ? 34.965 1.972 -29.470 1.00 82.12 82 GLU A O 1
ATOM 655 N N . TYR A 1 83 ? 32.858 2.349 -30.167 1.00 74.31 83 TYR A N 1
ATOM 656 C CA . TYR A 1 83 ? 32.580 0.968 -30.545 1.00 74.31 83 TYR A CA 1
ATOM 657 C C . TYR A 1 83 ? 33.372 0.651 -31.812 1.00 74.31 83 TYR A C 1
ATOM 659 O O . TYR A 1 83 ? 32.869 0.790 -32.926 1.00 74.31 83 TYR A O 1
ATOM 667 N N . GLY A 1 84 ? 34.648 0.291 -31.647 1.00 63.34 84 GLY A N 1
ATOM 668 C CA . GLY A 1 84 ? 35.573 0.041 -32.745 1.00 63.34 84 GLY A CA 1
ATOM 669 C C . GLY A 1 84 ? 34.906 -0.784 -33.844 1.00 63.34 84 GLY A C 1
ATOM 670 O O . GLY A 1 84 ? 34.251 -1.789 -33.569 1.00 63.34 84 GLY A O 1
ATOM 671 N N . THR A 1 85 ? 35.084 -0.360 -35.093 1.00 59.22 85 THR A N 1
ATOM 672 C CA . THR A 1 85 ? 34.368 -0.827 -36.296 1.00 59.22 85 THR A CA 1
ATOM 673 C C . THR A 1 85 ? 34.504 -2.327 -36.627 1.00 59.22 85 THR A C 1
ATOM 675 O O . THR A 1 85 ? 34.067 -2.754 -37.693 1.00 59.22 85 THR A O 1
ATOM 678 N N . GLY A 1 86 ? 35.088 -3.145 -35.745 1.00 57.16 86 GLY A N 1
ATOM 679 C CA . GLY A 1 86 ? 35.359 -4.565 -35.967 1.00 57.16 86 GLY A CA 1
ATOM 680 C C . GLY A 1 86 ? 35.198 -5.503 -34.765 1.00 57.16 86 GLY A C 1
ATOM 681 O O . GLY A 1 86 ? 35.402 -6.699 -34.947 1.00 57.16 86 GLY A O 1
ATOM 682 N N . GLN A 1 87 ? 34.827 -5.037 -33.566 1.00 57.38 87 GLN A N 1
ATOM 683 C CA . GLN A 1 87 ? 34.432 -5.959 -32.491 1.00 57.38 87 GLN A CA 1
ATOM 684 C C . GLN A 1 87 ? 32.934 -6.211 -32.617 1.00 57.38 87 GLN A C 1
ATOM 686 O O . GLN A 1 87 ? 32.140 -5.309 -32.363 1.00 57.38 87 GLN A O 1
ATOM 691 N N . GLY A 1 88 ? 32.541 -7.403 -33.074 1.00 58.84 88 GLY A N 1
ATOM 692 C CA . GLY A 1 88 ? 31.135 -7.802 -33.162 1.00 58.84 88 GLY A CA 1
ATOM 693 C C . GLY A 1 88 ? 30.405 -7.686 -31.817 1.00 58.84 88 GLY A C 1
ATOM 694 O O . GLY A 1 88 ? 31.024 -7.496 -30.774 1.00 58.84 88 GLY A O 1
ATOM 695 N N . HIS A 1 89 ? 29.079 -7.829 -31.835 1.00 65.12 89 HIS A N 1
ATOM 696 C CA . HIS A 1 89 ? 28.233 -7.926 -30.631 1.00 65.12 89 HIS A CA 1
ATOM 697 C C . HIS A 1 89 ? 28.550 -9.144 -29.741 1.00 65.12 89 HIS A C 1
ATOM 699 O O . HIS A 1 89 ? 27.863 -9.381 -28.759 1.00 65.12 89 HIS A O 1
ATOM 705 N N . GLU A 1 90 ? 29.575 -9.927 -30.076 1.00 72.44 90 GLU A N 1
ATOM 706 C CA . GLU A 1 90 ? 29.877 -11.220 -29.461 1.00 72.44 90 GLU A CA 1
ATOM 707 C C . GLU A 1 90 ? 30.232 -11.124 -27.973 1.00 72.44 90 GLU A C 1
ATOM 709 O O . GLU A 1 90 ? 30.189 -12.137 -27.284 1.00 72.44 90 GLU A O 1
ATOM 714 N N . GLY A 1 91 ? 30.568 -9.929 -27.477 1.00 78.75 91 GLY A N 1
ATOM 715 C CA . GLY A 1 91 ? 30.862 -9.711 -26.065 1.00 78.75 91 GLY A CA 1
ATOM 716 C C . GLY A 1 91 ? 29.632 -9.718 -25.158 1.00 78.75 91 GLY A C 1
ATOM 717 O O . GLY A 1 91 ? 29.783 -10.104 -24.009 1.00 78.75 91 GLY A O 1
ATOM 718 N N . GLY A 1 92 ? 28.451 -9.314 -25.648 1.00 87.88 92 GLY A N 1
ATOM 719 C CA . GLY A 1 92 ? 27.274 -9.076 -24.800 1.00 87.88 92 GLY A CA 1
ATOM 720 C C . GLY A 1 92 ? 27.410 -7.844 -23.887 1.00 87.88 92 GLY A C 1
ATOM 721 O O . GLY A 1 92 ? 28.234 -6.956 -24.144 1.00 87.88 92 GLY A O 1
ATOM 722 N N . GLY A 1 93 ? 26.635 -7.777 -22.807 1.00 89.19 93 GLY A N 1
ATOM 723 C CA . GLY A 1 93 ? 26.612 -6.668 -21.849 1.00 89.19 93 GLY A CA 1
ATOM 724 C C . GLY A 1 93 ? 26.084 -5.343 -22.406 1.00 89.19 93 GLY A C 1
ATOM 725 O O . GLY A 1 93 ? 25.798 -5.187 -23.590 1.00 89.19 93 GLY A O 1
ATOM 726 N N . CYS A 1 94 ? 26.007 -4.322 -21.551 1.00 88.19 94 CYS A N 1
ATOM 727 C CA . CYS A 1 94 ? 25.389 -3.039 -21.916 1.00 88.19 94 CYS A CA 1
ATOM 728 C C . CYS A 1 94 ? 26.047 -2.326 -23.105 1.00 88.19 94 CYS A C 1
ATOM 730 O O . CYS A 1 94 ? 25.368 -1.684 -23.909 1.00 88.19 94 CYS A O 1
ATOM 732 N N . TRP A 1 95 ? 27.367 -2.483 -23.242 1.00 89.31 95 TRP A N 1
ATOM 733 C CA . TRP A 1 95 ? 28.191 -1.772 -24.225 1.00 89.31 95 TRP A CA 1
ATOM 734 C C . TRP A 1 95 ? 28.891 -2.723 -25.213 1.00 89.31 95 TRP A C 1
ATOM 736 O O . TRP A 1 95 ? 29.810 -2.329 -25.927 1.00 89.31 95 TRP A O 1
ATOM 746 N N . GLY A 1 96 ? 28.504 -4.001 -25.274 1.00 86.88 96 GLY A N 1
ATOM 747 C CA . GLY A 1 96 ? 29.168 -4.975 -26.150 1.00 86.88 96 GLY A CA 1
ATOM 748 C C . GLY A 1 96 ? 30.549 -5.444 -25.664 1.00 86.88 96 GLY A C 1
ATOM 749 O O . GLY A 1 96 ? 31.312 -5.976 -26.471 1.00 86.88 96 GLY A O 1
ATOM 750 N N . GLN A 1 97 ? 30.890 -5.213 -24.390 1.00 87.19 97 GLN A N 1
ATOM 751 C CA . GLN A 1 97 ? 32.140 -5.644 -23.736 1.00 87.19 97 GLN A CA 1
ATOM 752 C C . GLN A 1 97 ? 31.928 -6.813 -22.753 1.00 87.19 97 GLN A C 1
ATOM 754 O O . GLN A 1 97 ? 32.876 -7.236 -22.093 1.00 87.19 97 GLN A O 1
ATOM 759 N N . GLY A 1 98 ? 30.702 -7.337 -22.675 1.00 89.94 98 GLY A N 1
ATOM 760 C CA . GLY A 1 98 ? 30.270 -8.323 -21.689 1.00 89.94 98 GLY A CA 1
ATOM 761 C C . GLY A 1 98 ? 29.712 -7.715 -20.406 1.00 89.94 98 GLY A C 1
ATOM 762 O O . GLY A 1 98 ? 29.848 -6.510 -20.173 1.00 89.94 98 GLY A O 1
ATOM 763 N N . PRO A 1 99 ? 29.036 -8.535 -19.583 1.00 93.44 99 PRO A N 1
ATOM 764 C CA . PRO A 1 99 ? 28.515 -8.110 -18.294 1.00 93.44 99 PRO A CA 1
ATOM 765 C C . PRO A 1 99 ? 29.679 -7.722 -17.382 1.00 93.44 99 PRO A C 1
ATOM 767 O O . PRO A 1 99 ? 30.692 -8.422 -17.307 1.00 93.44 99 PRO A O 1
ATOM 770 N N . GLY A 1 100 ? 29.560 -6.603 -16.672 1.00 92.56 100 GLY A N 1
ATOM 771 C CA . GLY A 1 100 ? 30.695 -6.107 -15.905 1.00 92.56 100 GLY A CA 1
ATOM 772 C C . GLY A 1 100 ? 30.382 -4.997 -14.921 1.00 92.56 100 GLY A C 1
ATOM 773 O O . GLY A 1 100 ? 29.302 -4.405 -14.907 1.00 92.56 100 GLY A O 1
ATOM 774 N N . MET A 1 101 ? 31.385 -4.726 -14.092 1.00 91.56 101 MET A N 1
ATOM 775 C CA . MET A 1 101 ? 31.389 -3.637 -13.126 1.00 91.56 101 MET A CA 1
ATOM 776 C C . MET A 1 101 ? 31.682 -2.317 -13.828 1.00 91.56 101 MET A C 1
ATOM 778 O O . MET A 1 101 ? 32.511 -2.251 -14.728 1.00 91.56 101 MET A O 1
ATOM 782 N N . MET A 1 102 ? 31.064 -1.241 -13.378 1.00 90.56 102 MET A N 1
ATOM 783 C CA . MET A 1 102 ? 31.378 0.108 -13.823 1.00 90.56 102 MET A CA 1
ATOM 784 C C . MET A 1 102 ? 32.334 0.751 -12.814 1.00 90.56 102 MET A C 1
ATOM 786 O O . MET A 1 102 ? 32.224 0.551 -11.604 1.00 90.56 102 MET A O 1
ATOM 790 N N . SER A 1 103 ? 33.299 1.520 -13.308 1.00 89.19 103 SER A N 1
ATOM 791 C CA . SER A 1 103 ? 34.295 2.233 -12.506 1.00 89.19 103 SER A CA 1
ATOM 792 C C . SER A 1 103 ? 33.710 3.424 -11.749 1.00 89.19 103 SER A C 1
ATOM 794 O O . SER A 1 103 ? 34.362 3.962 -10.849 1.00 89.19 103 SER A O 1
ATOM 796 N N . ASN A 1 104 ? 32.475 3.825 -12.066 1.00 83.25 104 ASN A N 1
ATOM 797 C CA . ASN A 1 104 ? 31.773 4.848 -11.313 1.00 83.25 104 ASN A CA 1
ATOM 798 C C . ASN A 1 104 ? 31.543 4.385 -9.864 1.00 83.25 104 ASN A C 1
ATOM 800 O O . ASN A 1 104 ? 30.915 3.362 -9.619 1.00 83.25 104 ASN A O 1
ATOM 804 N N . ALA A 1 105 ? 32.019 5.171 -8.901 1.00 83.44 105 ALA A N 1
ATOM 805 C CA . ALA A 1 105 ? 31.793 4.963 -7.469 1.00 83.44 105 ALA A CA 1
ATOM 806 C C . ALA A 1 105 ? 30.880 6.047 -6.861 1.00 83.44 105 ALA A C 1
ATOM 808 O O . ALA A 1 105 ? 30.810 6.194 -5.642 1.00 83.44 105 ALA A O 1
ATOM 809 N N . SER A 1 106 ? 30.232 6.847 -7.711 1.00 79.62 106 SER A N 1
ATOM 810 C CA . SER A 1 106 ? 29.364 7.956 -7.322 1.00 79.62 106 SER A CA 1
ATOM 811 C C . SER A 1 106 ? 27.974 7.479 -6.909 1.00 79.62 106 SER A C 1
ATOM 813 O O . SER A 1 106 ? 27.480 6.483 -7.458 1.00 79.62 106 SER A O 1
ATOM 815 N N . PRO A 1 107 ? 27.304 8.260 -6.037 1.00 70.75 107 PRO A N 1
ATOM 816 C CA . PRO A 1 107 ? 25.886 8.114 -5.819 1.00 70.75 107 PRO A CA 1
ATOM 817 C C . PRO A 1 107 ? 25.044 8.203 -7.043 1.00 70.75 107 PRO A C 1
ATOM 819 O O . PRO A 1 107 ? 24.138 7.405 -7.249 1.00 70.75 107 PRO A O 1
ATOM 822 N N . ASN A 1 108 ? 25.422 9.212 -7.807 1.00 70.75 108 ASN A N 1
ATOM 823 C CA . ASN A 1 108 ? 24.717 9.694 -8.949 1.00 70.75 108 ASN A CA 1
ATOM 824 C C . ASN A 1 108 ? 25.409 9.118 -10.156 1.00 70.75 108 ASN A C 1
ATOM 826 O O . ASN A 1 108 ? 26.579 9.428 -10.414 1.00 70.75 108 ASN A O 1
ATOM 830 N N . PHE A 1 109 ? 24.691 8.268 -10.870 1.00 70.69 109 PHE A N 1
ATOM 831 C CA . PHE A 1 109 ? 25.152 7.747 -12.137 1.00 70.69 109 PHE A CA 1
ATOM 832 C C . PHE A 1 109 ? 24.170 8.142 -13.213 1.00 70.69 109 PHE A C 1
ATOM 834 O O . PHE A 1 109 ? 23.014 7.777 -13.078 1.00 70.69 109 PHE A O 1
ATOM 841 N N . SER A 1 110 ? 24.653 8.907 -14.198 1.00 76.12 110 SER A N 1
ATOM 842 C CA . SER A 1 110 ? 23.943 9.353 -15.398 1.00 76.12 110 SER A CA 1
ATOM 843 C C . SER A 1 110 ? 24.500 8.621 -16.614 1.00 76.12 110 SER A C 1
ATOM 845 O O . SER A 1 110 ? 25.711 8.669 -16.844 1.00 76.12 110 SER A O 1
ATOM 847 N N . ILE A 1 111 ? 23.637 7.957 -17.388 1.00 77.75 111 ILE A N 1
ATOM 848 C CA . ILE A 1 111 ? 24.027 7.316 -18.650 1.00 77.75 111 ILE A CA 1
ATOM 849 C C . ILE A 1 111 ? 23.119 7.773 -19.779 1.00 77.75 111 ILE A C 1
ATOM 851 O O . ILE A 1 111 ? 21.893 7.750 -19.660 1.00 77.75 111 ILE A O 1
ATOM 855 N N . SER A 1 112 ? 23.730 8.142 -20.901 1.00 78.00 112 SER A N 1
ATOM 856 C CA . SER A 1 112 ? 22.995 8.451 -22.117 1.00 78.00 112 SER A CA 1
ATOM 857 C C . SER A 1 112 ? 22.572 7.171 -22.838 1.00 78.00 112 SER A C 1
ATOM 859 O O . SER A 1 112 ? 23.397 6.314 -23.146 1.00 78.00 112 SER A O 1
ATOM 861 N N . VAL A 1 113 ? 21.281 7.054 -23.150 1.00 74.44 113 VAL A N 1
ATOM 862 C CA . VAL A 1 113 ? 20.711 5.851 -23.780 1.00 74.44 113 VAL A CA 1
ATOM 863 C C . VAL A 1 113 ? 21.218 5.607 -25.205 1.00 74.44 113 VAL A C 1
ATOM 865 O O . VAL A 1 113 ? 21.228 4.476 -25.677 1.00 74.44 113 VAL A O 1
ATOM 868 N N . ASN A 1 114 ? 21.715 6.646 -25.883 1.00 75.06 114 ASN A N 1
ATOM 869 C CA . ASN A 1 114 ? 22.335 6.513 -27.206 1.00 75.06 114 ASN A CA 1
ATOM 870 C C . ASN A 1 114 ? 23.646 5.704 -27.187 1.00 75.06 114 ASN A C 1
ATOM 872 O O . ASN A 1 114 ? 24.156 5.355 -28.255 1.00 75.06 114 ASN A O 1
ATOM 876 N N . LEU A 1 115 ? 24.191 5.444 -25.995 1.00 83.31 115 LEU A N 1
ATOM 877 C CA . LEU A 1 115 ? 25.353 4.596 -25.812 1.00 83.31 115 LEU A CA 1
ATOM 878 C C . LEU A 1 115 ? 24.968 3.120 -25.871 1.00 83.31 115 LEU A C 1
ATOM 880 O O . LEU A 1 115 ? 25.833 2.326 -26.204 1.00 83.31 115 LEU A O 1
ATOM 884 N N . PHE A 1 116 ? 23.718 2.713 -25.628 1.00 83.56 116 PHE A N 1
ATOM 885 C CA . PHE A 1 116 ? 23.371 1.293 -25.729 1.00 83.56 116 PHE A CA 1
ATOM 886 C C . PHE A 1 116 ? 23.517 0.799 -27.162 1.00 83.56 116 PHE A C 1
ATOM 888 O O . PHE A 1 116 ? 23.161 1.471 -28.135 1.00 83.56 116 PHE A O 1
ATOM 895 N N . ARG A 1 117 ? 24.102 -0.390 -27.287 1.00 79.75 117 ARG A N 1
ATOM 896 C CA . ARG A 1 117 ? 24.550 -0.889 -28.583 1.00 79.75 117 ARG A CA 1
ATOM 897 C C . ARG A 1 117 ? 23.405 -1.495 -29.390 1.00 79.75 117 ARG A C 1
ATOM 899 O O . ARG A 1 117 ? 23.352 -1.285 -30.604 1.00 79.75 117 ARG A O 1
ATOM 906 N N . THR A 1 118 ? 22.522 -2.236 -28.723 1.00 81.00 118 THR A N 1
ATOM 907 C CA . THR A 1 118 ? 21.465 -3.027 -29.357 1.00 81.00 118 THR A CA 1
ATOM 908 C C . THR A 1 118 ? 20.094 -2.479 -28.957 1.00 81.00 118 THR A C 1
ATOM 910 O O . THR A 1 118 ? 19.787 -2.439 -27.766 1.00 81.00 118 THR A O 1
ATOM 913 N N . PRO A 1 119 ? 19.253 -2.048 -29.912 1.00 79.62 119 PRO A N 1
ATOM 914 C CA . PRO A 1 119 ? 17.854 -1.783 -29.613 1.00 79.62 119 PRO A CA 1
ATOM 915 C C . PRO A 1 119 ? 17.099 -3.099 -29.376 1.00 79.62 119 PRO A C 1
ATOM 917 O O . PRO A 1 119 ? 17.522 -4.167 -29.816 1.00 79.62 119 PRO A O 1
ATOM 920 N N . TYR A 1 120 ? 15.953 -2.995 -28.719 1.00 80.12 120 TYR A N 1
ATOM 921 C CA . TYR A 1 120 ? 15.041 -4.070 -28.324 1.00 80.12 120 TYR A CA 1
ATOM 922 C C . TYR A 1 120 ? 15.664 -5.119 -27.397 1.00 80.12 120 TYR A C 1
ATOM 924 O O . TYR A 1 120 ? 15.269 -6.284 -27.411 1.00 80.12 120 TYR A O 1
ATOM 932 N N . ILE A 1 121 ? 16.655 -4.704 -26.606 1.00 83.56 121 ILE A N 1
ATOM 933 C CA . ILE A 1 121 ? 17.274 -5.513 -25.558 1.00 83.56 121 ILE A CA 1
ATOM 934 C C . ILE A 1 121 ? 16.984 -4.873 -24.203 1.00 83.56 121 ILE A C 1
ATOM 936 O O . ILE A 1 121 ? 17.080 -3.651 -24.047 1.00 83.56 121 ILE A O 1
ATOM 940 N N . THR A 1 122 ? 16.649 -5.720 -23.231 1.00 84.62 122 THR A N 1
ATOM 941 C CA . THR A 1 122 ? 16.521 -5.347 -21.822 1.00 84.62 122 THR A CA 1
ATOM 942 C C . THR A 1 122 ? 17.875 -5.469 -21.142 1.00 84.62 122 THR A C 1
ATOM 944 O O . THR A 1 122 ? 18.487 -6.537 -21.118 1.00 84.62 122 THR A O 1
ATOM 947 N N . TYR A 1 123 ? 18.330 -4.375 -20.549 1.00 86.88 123 TYR A N 1
ATOM 948 C CA . TYR A 1 123 ? 19.555 -4.297 -19.769 1.00 86.88 123 TYR A CA 1
ATOM 949 C C . TYR A 1 123 ? 19.222 -4.209 -18.280 1.00 86.88 123 TYR A C 1
ATOM 951 O O . TYR A 1 123 ? 18.308 -3.485 -17.889 1.00 86.88 123 TYR A O 1
ATOM 959 N N . LYS A 1 124 ? 19.977 -4.912 -17.432 1.00 89.00 124 LYS A N 1
ATOM 960 C CA . LYS A 1 124 ? 19.897 -4.798 -15.970 1.00 89.00 124 LYS A CA 1
ATOM 961 C C . LYS A 1 124 ? 21.056 -3.950 -15.475 1.00 89.00 124 LYS A C 1
ATOM 963 O O . LYS A 1 124 ? 22.218 -4.327 -15.633 1.00 89.00 124 LYS A O 1
ATOM 968 N N . ILE A 1 125 ? 20.722 -2.812 -14.877 1.00 88.69 125 ILE A N 1
ATOM 969 C CA . ILE A 1 125 ? 21.667 -1.913 -14.219 1.00 88.69 125 ILE A CA 1
ATOM 970 C C . ILE A 1 125 ? 21.457 -2.067 -12.723 1.00 88.69 125 ILE A C 1
ATOM 972 O O . ILE A 1 125 ? 20.428 -1.660 -12.196 1.00 88.69 125 ILE A O 1
ATOM 976 N N . GLU A 1 126 ? 22.423 -2.651 -12.033 1.00 86.81 126 GLU A N 1
ATOM 977 C CA . GLU A 1 126 ? 22.341 -2.905 -10.598 1.00 86.81 126 GLU A CA 1
ATOM 978 C C . GLU A 1 126 ? 23.377 -2.040 -9.871 1.00 86.81 126 GLU A C 1
ATOM 980 O O . GLU A 1 126 ? 24.481 -1.796 -10.361 1.00 86.81 126 GLU A O 1
ATOM 985 N N . VAL A 1 127 ? 23.022 -1.556 -8.687 1.00 86.69 127 VAL A N 1
ATOM 986 C CA . VAL A 1 127 ? 23.920 -0.847 -7.780 1.00 86.69 127 VAL A CA 1
ATOM 987 C C . VAL A 1 127 ? 23.969 -1.589 -6.464 1.00 86.69 127 VAL A C 1
ATOM 989 O O . VAL A 1 127 ? 22.942 -1.843 -5.843 1.00 86.69 127 VAL A O 1
ATOM 992 N N . ALA A 1 128 ? 25.177 -1.910 -6.024 1.00 85.62 128 ALA A N 1
ATOM 993 C CA . ALA A 1 128 ? 25.467 -2.391 -4.691 1.00 85.62 128 ALA A CA 1
ATOM 994 C C . ALA A 1 128 ? 26.138 -1.275 -3.887 1.00 85.62 128 ALA A C 1
ATOM 996 O O . ALA A 1 128 ? 27.052 -0.586 -4.342 1.00 85.62 128 ALA A O 1
ATOM 997 N N . THR A 1 129 ? 25.685 -1.112 -2.659 1.00 84.00 129 THR A N 1
ATOM 998 C CA . THR A 1 129 ? 26.192 -0.158 -1.680 1.00 84.00 129 THR A CA 1
ATOM 999 C C . THR A 1 129 ? 26.850 -0.948 -0.558 1.00 84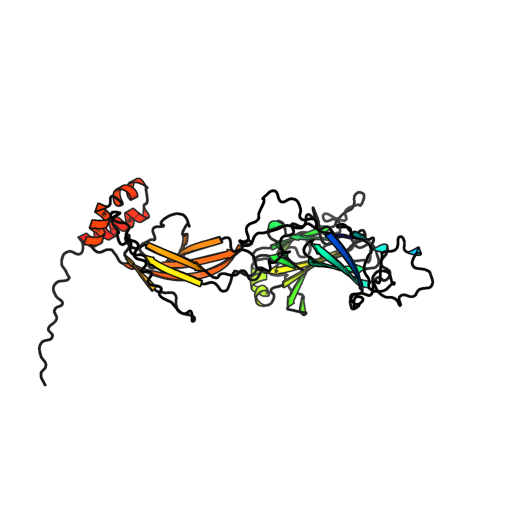.00 129 THR A C 1
ATOM 1001 O O . THR A 1 129 ? 26.356 -2.013 -0.182 1.00 84.00 129 THR A O 1
ATOM 1004 N N . ARG A 1 130 ? 27.974 -0.455 -0.030 1.00 81.50 130 ARG A N 1
ATOM 1005 C CA . ARG A 1 130 ? 28.649 -1.059 1.126 1.00 81.50 130 ARG A CA 1
ATOM 1006 C C . ARG A 1 130 ? 28.857 -0.022 2.224 1.00 81.50 130 ARG A C 1
ATOM 1008 O O . ARG A 1 130 ? 29.438 1.045 1.998 1.00 81.50 130 ARG A O 1
ATOM 1015 N N . SER A 1 131 ? 28.389 -0.341 3.422 1.00 79.62 131 SER A N 1
ATOM 1016 C CA . SER A 1 131 ? 28.576 0.470 4.626 1.00 79.62 131 SER A CA 1
ATOM 1017 C C . SER A 1 131 ? 29.933 0.196 5.288 1.00 79.62 131 SER A C 1
ATOM 1019 O O . SER A 1 131 ? 30.632 -0.767 4.964 1.00 79.62 131 SER A O 1
ATOM 1021 N N . LYS A 1 132 ? 30.340 1.062 6.231 1.00 76.88 132 LYS A N 1
ATOM 1022 C CA . LYS A 1 132 ? 31.632 0.946 6.948 1.00 76.88 132 LYS A CA 1
ATOM 1023 C C . LYS A 1 132 ? 31.802 -0.350 7.726 1.00 76.88 132 LYS A C 1
ATOM 1025 O O . LYS A 1 132 ? 32.927 -0.808 7.893 1.00 76.88 132 LYS A O 1
ATOM 1030 N N . ASP A 1 133 ? 30.704 -0.910 8.205 1.00 79.31 133 ASP A N 1
ATOM 1031 C CA . ASP A 1 133 ? 30.650 -2.173 8.942 1.00 79.31 133 ASP A CA 1
ATOM 1032 C C . ASP A 1 133 ? 30.673 -3.410 8.023 1.00 79.31 133 ASP A C 1
ATOM 1034 O O . ASP A 1 133 ? 30.633 -4.536 8.509 1.00 79.31 133 ASP A O 1
ATOM 1038 N N . GLY A 1 134 ? 30.766 -3.216 6.702 1.00 81.12 134 GLY A N 1
ATOM 1039 C CA . GLY A 1 134 ? 30.859 -4.292 5.721 1.00 81.12 134 GLY A CA 1
ATOM 1040 C C . GLY A 1 134 ? 29.515 -4.855 5.264 1.00 81.12 134 GLY A C 1
ATOM 1041 O O . GLY A 1 134 ? 29.517 -5.758 4.428 1.00 81.12 134 GLY A O 1
ATOM 1042 N N . ARG A 1 135 ? 28.380 -4.329 5.745 1.00 74.81 135 ARG A N 1
ATOM 1043 C CA . ARG A 1 135 ? 27.063 -4.715 5.219 1.00 74.81 135 ARG A CA 1
ATOM 1044 C C . ARG A 1 135 ? 26.881 -4.196 3.796 1.00 74.81 135 ARG A C 1
ATOM 1046 O O . ARG A 1 135 ? 27.415 -3.152 3.415 1.00 74.81 135 ARG A O 1
ATOM 1053 N N . THR A 1 136 ? 26.136 -4.953 3.002 1.00 76.38 136 THR A N 1
ATOM 1054 C CA . THR A 1 136 ? 25.859 -4.641 1.602 1.00 76.38 136 THR A CA 1
ATOM 1055 C C . THR A 1 136 ? 24.363 -4.583 1.357 1.00 76.38 136 THR A C 1
ATOM 1057 O O . THR A 1 136 ? 23.638 -5.451 1.831 1.00 76.38 136 THR A O 1
ATOM 1060 N N . SER A 1 137 ? 23.923 -3.597 0.582 1.00 77.31 137 SER A N 1
ATOM 1061 C CA . SER A 1 137 ? 22.550 -3.487 0.084 1.00 77.31 137 SER A CA 1
ATOM 1062 C C . SER A 1 137 ? 22.584 -3.175 -1.399 1.00 77.31 137 SER A C 1
ATOM 1064 O O . SER A 1 137 ? 23.412 -2.363 -1.809 1.00 77.31 137 SER A O 1
ATOM 1066 N N . GLY A 1 138 ? 21.691 -3.765 -2.188 1.00 75.62 138 GLY A N 1
ATOM 1067 C CA . GLY A 1 138 ? 21.628 -3.525 -3.625 1.00 75.62 138 GLY A CA 1
ATOM 1068 C C . GLY A 1 138 ? 20.228 -3.210 -4.128 1.00 75.62 138 GLY A C 1
ATOM 1069 O O . GLY A 1 138 ? 19.242 -3.484 -3.455 1.00 75.62 138 GLY A O 1
ATOM 1070 N N . THR A 1 139 ? 20.156 -2.615 -5.310 1.00 77.06 139 THR A N 1
ATOM 1071 C CA . THR A 1 139 ? 18.924 -2.460 -6.089 1.00 77.06 139 THR A CA 1
ATOM 1072 C C . THR A 1 139 ? 19.272 -2.439 -7.574 1.00 77.06 139 THR A C 1
ATOM 1074 O O . THR A 1 139 ? 20.441 -2.278 -7.925 1.00 77.06 139 THR A O 1
ATOM 1077 N N . GLY A 1 140 ? 18.292 -2.607 -8.454 1.00 76.44 140 GLY A N 1
ATOM 1078 C CA . GLY A 1 140 ? 18.519 -2.580 -9.891 1.00 76.44 140 GLY A CA 1
ATOM 1079 C C . GLY A 1 140 ? 17.348 -2.009 -10.669 1.00 76.44 140 GLY A C 1
ATOM 1080 O O . GLY A 1 140 ? 16.224 -1.945 -10.176 1.00 76.44 140 GLY A O 1
ATOM 1081 N N . VAL A 1 141 ? 17.646 -1.578 -11.889 1.00 76.94 141 VAL A N 1
ATOM 1082 C CA . VAL A 1 141 ? 16.691 -1.062 -12.866 1.00 76.94 141 VAL A CA 1
ATOM 1083 C C . VAL A 1 141 ? 16.822 -1.875 -14.147 1.00 76.94 141 VAL A C 1
ATOM 1085 O O . VAL A 1 141 ? 17.929 -2.150 -14.612 1.00 76.94 141 VAL A O 1
ATOM 1088 N N . GLU A 1 142 ? 15.677 -2.241 -14.713 1.00 79.88 142 GLU A N 1
ATOM 1089 C CA . GLU A 1 142 ? 15.564 -2.851 -16.035 1.00 79.88 142 GLU A CA 1
ATOM 1090 C C . GLU A 1 142 ? 15.283 -1.764 -17.077 1.00 79.88 142 GLU A C 1
ATOM 1092 O O . GLU A 1 142 ? 14.333 -0.984 -16.951 1.00 79.88 142 GLU A O 1
ATOM 1097 N N . VAL A 1 143 ? 16.140 -1.698 -18.094 1.00 81.19 143 VAL A N 1
ATOM 1098 C CA . VAL A 1 143 ? 16.099 -0.701 -19.165 1.00 81.19 143 VAL A CA 1
ATOM 1099 C C . VAL A 1 143 ? 15.935 -1.417 -20.496 1.00 81.19 143 VAL A C 1
ATOM 1101 O O . VAL A 1 143 ? 16.882 -2.020 -20.992 1.00 81.19 143 VAL A O 1
ATOM 1104 N N . GLU A 1 144 ? 14.748 -1.334 -21.086 1.00 82.12 144 GLU A N 1
ATOM 1105 C CA . GLU A 1 144 ? 14.530 -1.740 -22.473 1.00 82.12 144 GLU A CA 1
ATOM 1106 C C . GLU A 1 144 ? 14.876 -0.572 -23.399 1.00 82.12 144 GLU A C 1
ATOM 1108 O O . GLU A 1 144 ? 14.319 0.524 -23.293 1.00 82.12 144 GLU A O 1
ATOM 1113 N N . VAL A 1 145 ? 15.831 -0.792 -24.297 1.00 80.69 145 VAL A N 1
ATOM 1114 C CA . VAL A 1 145 ? 16.218 0.207 -25.299 1.00 80.69 145 VAL A CA 1
ATOM 1115 C C . VAL A 1 145 ? 15.339 0.008 -26.519 1.00 80.69 145 VAL A C 1
ATOM 1117 O O . VAL A 1 145 ? 15.254 -1.101 -27.019 1.00 80.69 145 VAL A O 1
ATOM 1120 N N . VAL A 1 146 ? 14.721 1.058 -27.049 1.00 77.88 146 VAL A N 1
ATOM 1121 C CA . VAL A 1 146 ? 13.889 0.979 -28.262 1.00 77.88 146 VAL A CA 1
ATOM 1122 C C . VAL A 1 146 ? 14.413 1.936 -29.330 1.00 77.88 146 VAL A C 1
ATOM 1124 O O . VAL A 1 146 ? 15.093 2.913 -29.018 1.00 77.88 146 VAL A O 1
ATOM 1127 N N . GLU A 1 147 ? 14.132 1.656 -30.604 1.00 78.94 147 GLU A N 1
ATOM 1128 C CA . GLU A 1 147 ? 14.418 2.623 -31.670 1.00 78.94 147 GLU A CA 1
ATOM 1129 C C . GLU A 1 147 ? 13.431 3.793 -31.633 1.00 78.94 147 GLU A C 1
ATOM 1131 O O . GLU A 1 147 ? 12.260 3.613 -31.304 1.00 78.94 147 GLU A O 1
ATOM 1136 N N . GLY A 1 148 ? 13.894 4.973 -32.049 1.00 80.00 148 GLY A N 1
ATOM 1137 C CA . GLY A 1 148 ? 13.090 6.193 -32.121 1.00 80.00 148 GLY A CA 1
ATOM 1138 C C . GLY A 1 148 ? 13.326 7.126 -30.940 1.00 80.00 148 GLY A C 1
ATOM 1139 O O . GLY A 1 148 ? 14.348 7.024 -30.268 1.00 80.00 148 GLY A O 1
ATOM 1140 N N . ASP A 1 149 ? 12.393 8.052 -30.733 1.00 78.62 149 ASP A N 1
ATOM 1141 C CA . ASP A 1 149 ? 12.440 9.050 -29.664 1.00 78.62 149 ASP A CA 1
ATOM 1142 C C . ASP A 1 149 ? 11.140 9.057 -28.856 1.00 78.62 149 ASP A C 1
ATOM 1144 O O . ASP A 1 149 ? 10.387 10.022 -28.901 1.00 78.62 149 ASP A O 1
ATOM 1148 N N . PRO A 1 150 ? 10.816 7.961 -28.144 1.00 82.06 150 PRO A N 1
ATOM 1149 C CA . PRO A 1 150 ? 9.531 7.864 -27.476 1.00 82.06 150 PRO A CA 1
ATOM 1150 C C . PRO A 1 150 ? 9.320 9.003 -26.467 1.00 82.06 150 PRO A C 1
ATOM 1152 O O . PRO A 1 150 ? 10.276 9.529 -25.886 1.00 82.06 150 PRO A O 1
ATOM 1155 N N . PRO A 1 151 ? 8.063 9.408 -26.229 1.00 81.25 151 PRO A N 1
ATOM 1156 C CA . PRO A 1 151 ? 7.772 10.406 -25.217 1.00 81.25 151 PRO A CA 1
ATOM 1157 C C . PRO A 1 151 ? 8.115 9.892 -23.822 1.00 81.25 151 PRO A C 1
ATOM 1159 O O . PRO A 1 151 ? 7.780 8.763 -23.470 1.00 81.25 151 PRO A O 1
ATOM 1162 N N . THR A 1 152 ? 8.692 10.762 -23.000 1.00 82.44 152 THR A N 1
ATOM 1163 C CA . THR A 1 152 ? 8.988 10.448 -21.605 1.00 82.44 152 THR A CA 1
ATOM 1164 C C . THR A 1 152 ? 7.707 10.459 -20.785 1.00 82.44 152 THR A C 1
ATOM 1166 O O . THR A 1 152 ? 7.107 11.512 -20.545 1.00 82.44 152 THR A O 1
ATOM 1169 N N . LEU A 1 153 ? 7.287 9.274 -20.349 1.00 82.69 153 LEU A N 1
ATOM 1170 C CA . LEU A 1 153 ? 6.053 9.097 -19.602 1.00 82.69 153 LEU A CA 1
ATOM 1171 C C . LEU A 1 153 ? 6.223 9.183 -18.098 1.00 82.69 153 LEU A C 1
ATOM 1173 O O . LEU A 1 153 ? 7.287 8.964 -17.524 1.00 82.69 153 LEU A O 1
ATOM 1177 N N . THR A 1 154 ? 5.096 9.509 -17.479 1.00 85.00 154 THR A N 1
ATOM 1178 C CA . THR A 1 154 ? 4.946 9.676 -16.054 1.00 85.00 154 THR A CA 1
ATOM 1179 C C . THR A 1 154 ? 3.767 8.841 -15.558 1.00 85.00 154 THR A C 1
ATOM 1181 O O . THR A 1 154 ? 2.724 8.867 -16.197 1.00 85.00 154 THR A O 1
ATOM 1184 N N . SER A 1 155 ? 3.920 8.069 -14.470 1.00 86.38 155 SER A N 1
ATOM 1185 C CA . SER A 1 155 ? 2.820 7.488 -13.681 1.00 86.38 155 SER A CA 1
ATOM 1186 C C . SER A 1 155 ? 3.115 7.516 -12.176 1.00 86.38 155 SER A C 1
ATOM 1188 O O . SER A 1 155 ? 4.130 6.983 -11.724 1.00 86.38 155 SER A O 1
ATOM 1190 N N . ALA A 1 156 ? 2.243 8.146 -11.390 1.00 88.50 156 ALA A N 1
ATOM 1191 C CA . ALA A 1 156 ? 2.375 8.242 -9.938 1.00 88.50 156 ALA A CA 1
ATOM 1192 C C . ALA A 1 156 ? 1.010 8.277 -9.239 1.00 88.50 156 ALA A C 1
ATOM 1194 O O . ALA A 1 156 ? -0.012 8.598 -9.837 1.00 88.50 156 ALA A O 1
ATOM 1195 N N . CYS A 1 157 ? 0.983 7.991 -7.940 1.00 91.38 157 CYS A N 1
ATOM 1196 C CA . CYS A 1 157 ? -0.244 8.093 -7.155 1.00 91.38 157 CYS A CA 1
ATOM 1197 C C . CYS A 1 157 ? -0.641 9.543 -6.860 1.00 91.38 157 CYS A C 1
ATOM 1199 O O . CYS A 1 157 ? 0.208 10.409 -6.644 1.00 91.38 157 CYS A O 1
ATOM 1201 N N . SER A 1 158 ? -1.949 9.798 -6.816 1.00 92.25 158 SER A N 1
ATOM 1202 C CA . SER A 1 158 ? -2.527 11.127 -6.620 1.00 92.25 158 SER A CA 1
ATOM 1203 C C . SER A 1 158 ? -3.638 11.084 -5.557 1.00 92.25 158 SER A C 1
ATOM 1205 O O . SER A 1 158 ? -4.722 10.566 -5.816 1.00 92.25 158 SER A O 1
ATOM 1207 N N . PRO A 1 159 ? -3.426 11.650 -4.357 1.00 92.94 159 PRO A N 1
ATOM 1208 C CA . PRO A 1 159 ? -2.187 12.259 -3.883 1.00 92.94 159 PRO A CA 1
ATOM 1209 C C . PRO A 1 159 ? -1.049 11.242 -3.633 1.00 92.94 159 PRO A C 1
ATOM 1211 O O . PRO A 1 159 ? -1.320 10.067 -3.382 1.00 92.94 159 PRO A O 1
ATOM 1214 N N . PRO A 1 160 ? 0.222 11.693 -3.618 1.00 84.75 160 PRO A N 1
ATOM 1215 C CA . PRO A 1 160 ? 1.383 10.806 -3.486 1.00 84.75 160 PRO A CA 1
ATOM 1216 C C . PRO A 1 160 ? 1.406 9.960 -2.209 1.00 84.75 160 PRO A C 1
ATOM 1218 O O . PRO A 1 160 ? 1.874 8.831 -2.239 1.00 84.75 160 PRO A O 1
ATOM 1221 N N . TRP A 1 161 ? 0.875 10.479 -1.097 1.00 82.88 161 TRP A N 1
ATOM 1222 C CA . TRP A 1 161 ? 0.907 9.806 0.208 1.00 82.88 161 TRP A CA 1
ATOM 1223 C C . TRP A 1 161 ? 0.013 8.560 0.301 1.00 82.88 161 TRP A C 1
ATOM 1225 O O . TRP A 1 161 ? 0.116 7.828 1.279 1.00 82.88 161 TRP A O 1
ATOM 1235 N N . ILE A 1 162 ? -0.852 8.307 -0.690 1.00 88.31 162 ILE A N 1
ATOM 1236 C CA . ILE A 1 162 ? -1.662 7.077 -0.756 1.00 88.31 162 ILE A CA 1
ATOM 1237 C C . ILE A 1 162 ? -0.800 5.853 -1.089 1.00 88.31 162 ILE A C 1
ATOM 1239 O O . ILE A 1 162 ? -1.192 4.729 -0.783 1.00 88.31 162 ILE A O 1
ATOM 1243 N N . CYS A 1 163 ? 0.369 6.067 -1.696 1.00 87.94 163 CYS A N 1
ATOM 1244 C CA . CYS A 1 163 ? 1.276 5.002 -2.086 1.00 87.94 163 CYS A CA 1
ATOM 1245 C C . CYS A 1 163 ? 2.586 5.098 -1.322 1.00 87.94 163 CYS A C 1
ATOM 1247 O O . CYS A 1 163 ? 3.163 6.177 -1.179 1.00 87.94 163 CYS A O 1
ATOM 1249 N N . ARG A 1 164 ? 3.092 3.951 -0.878 1.00 88.44 164 ARG A N 1
ATOM 1250 C CA . ARG A 1 164 ? 4.406 3.854 -0.241 1.00 88.44 164 ARG A CA 1
ATOM 1251 C C . ARG A 1 164 ? 5.326 3.000 -1.089 1.00 88.44 164 ARG A C 1
ATOM 1253 O O . ARG A 1 164 ? 4.984 1.878 -1.441 1.00 88.44 164 ARG A O 1
ATOM 1260 N N . GLN A 1 165 ? 6.496 3.531 -1.417 1.00 84.00 165 GLN A N 1
ATOM 1261 C CA . GLN A 1 165 ? 7.487 2.776 -2.171 1.00 84.00 165 GLN A CA 1
ATOM 1262 C C . GLN A 1 165 ? 8.028 1.623 -1.316 1.00 84.00 165 GLN A C 1
ATOM 1264 O O . GLN A 1 165 ? 8.432 1.837 -0.174 1.00 84.00 165 GLN A O 1
ATOM 1269 N N . VAL A 1 166 ? 8.050 0.424 -1.891 1.00 83.00 166 VAL A N 1
ATOM 1270 C CA . VAL A 1 166 ? 8.746 -0.758 -1.373 1.00 83.00 166 VAL A CA 1
ATOM 1271 C C . VAL A 1 166 ? 9.622 -1.355 -2.474 1.00 83.00 166 VAL A C 1
ATOM 1273 O O . VAL A 1 166 ? 9.648 -0.857 -3.605 1.00 83.00 166 VAL A O 1
ATOM 1276 N N . GLU A 1 167 ? 10.374 -2.404 -2.151 1.00 78.94 167 GLU A N 1
ATOM 1277 C CA . GLU A 1 167 ? 11.216 -3.089 -3.128 1.00 78.94 167 GLU A CA 1
ATOM 1278 C C . GLU A 1 167 ? 10.367 -3.632 -4.291 1.00 78.94 167 GLU A C 1
ATOM 1280 O O . GLU A 1 167 ? 9.471 -4.456 -4.106 1.00 78.94 167 GLU A O 1
ATOM 1285 N N . GLY A 1 168 ? 10.615 -3.105 -5.495 1.00 78.69 168 GLY A N 1
ATOM 1286 C CA . GLY A 1 168 ? 9.968 -3.531 -6.739 1.00 78.69 168 GLY A CA 1
ATOM 1287 C C . GLY A 1 168 ? 8.488 -3.158 -6.912 1.00 78.69 168 GLY A C 1
ATOM 1288 O O . GLY A 1 168 ? 7.908 -3.520 -7.934 1.00 78.69 168 GLY A O 1
ATOM 1289 N N . ALA A 1 169 ? 7.855 -2.461 -5.962 1.00 88.62 169 ALA A N 1
ATOM 1290 C CA . ALA A 1 169 ? 6.434 -2.107 -6.040 1.00 88.62 169 ALA A CA 1
ATOM 1291 C C . ALA A 1 169 ? 6.075 -0.875 -5.193 1.00 88.62 169 ALA A C 1
ATOM 1293 O O . ALA A 1 169 ? 6.871 -0.374 -4.402 1.00 88.62 169 ALA A O 1
ATOM 1294 N N . GLN A 1 170 ? 4.838 -0.404 -5.329 1.00 90.81 170 GLN A N 1
ATOM 1295 C CA . GLN A 1 170 ? 4.226 0.566 -4.425 1.00 90.81 170 GLN A CA 1
ATOM 1296 C C . GLN A 1 170 ? 3.087 -0.076 -3.643 1.00 90.81 170 GLN A C 1
ATOM 1298 O O . GLN A 1 170 ? 2.152 -0.612 -4.233 1.00 90.81 170 GLN A O 1
ATOM 1303 N N . LEU A 1 171 ? 3.152 -0.005 -2.318 1.00 94.06 171 LEU A N 1
ATOM 1304 C CA . LEU A 1 171 ? 2.071 -0.444 -1.451 1.00 94.06 171 LEU A CA 1
ATOM 1305 C C . LEU A 1 171 ? 0.905 0.526 -1.506 1.00 94.06 171 LEU A C 1
ATOM 1307 O O . LEU A 1 171 ? 1.099 1.740 -1.404 1.00 94.06 171 LEU A O 1
ATOM 1311 N N . VAL A 1 172 ? -0.292 -0.034 -1.633 1.00 95.19 172 VAL A N 1
ATOM 1312 C CA . VAL A 1 172 ? -1.555 0.699 -1.676 1.00 95.19 172 VAL A CA 1
ATOM 1313 C C . VAL A 1 172 ? -2.580 0.019 -0.788 1.00 95.19 172 VAL A C 1
ATOM 1315 O O . VAL A 1 172 ? -2.677 -1.207 -0.757 1.00 95.19 172 VAL A O 1
ATOM 1318 N N . ASN A 1 173 ? -3.398 0.809 -0.102 1.00 91.44 173 ASN A N 1
ATOM 1319 C CA . ASN A 1 173 ? -4.573 0.262 0.561 1.00 91.44 173 ASN A CA 1
ATOM 1320 C C . ASN A 1 173 ? -5.710 0.044 -0.441 1.00 91.44 173 ASN A C 1
ATOM 1322 O O . ASN A 1 173 ? -5.871 0.859 -1.355 1.00 91.44 173 ASN A O 1
ATOM 1326 N N . PRO A 1 174 ? -6.535 -1.001 -0.249 1.00 86.88 174 PRO A N 1
ATOM 1327 C CA . PRO A 1 174 ? -7.673 -1.313 -1.109 1.00 86.88 174 PRO A CA 1
ATOM 1328 C C . PRO A 1 174 ? -8.839 -0.344 -0.850 1.00 86.88 174 PRO A C 1
ATOM 1330 O O . PRO A 1 174 ? -9.885 -0.698 -0.315 1.00 86.88 174 PRO A O 1
ATOM 1333 N N . GLN A 1 175 ? -8.623 0.913 -1.210 1.00 87.88 175 GLN A N 1
ATOM 1334 C CA . GLN A 1 175 ? -9.599 1.996 -1.262 1.00 87.88 175 GLN A CA 1
ATOM 1335 C C . GLN A 1 175 ? -9.525 2.617 -2.657 1.00 87.88 175 GLN A C 1
ATOM 1337 O O . GLN A 1 175 ? -8.667 2.250 -3.463 1.00 87.88 175 GLN A O 1
ATOM 1342 N N . LYS A 1 176 ? -10.388 3.584 -2.962 1.00 90.56 176 LYS A N 1
ATOM 1343 C CA . LYS A 1 176 ? -10.279 4.367 -4.196 1.00 90.56 176 LYS A CA 1
ATOM 1344 C C . LYS A 1 176 ? -8.847 4.892 -4.419 1.00 90.56 176 LYS A C 1
ATOM 1346 O O . LYS A 1 176 ? -8.420 5.843 -3.764 1.00 90.56 176 LYS A O 1
ATOM 1351 N N . LEU A 1 177 ? -8.150 4.316 -5.397 1.00 94.81 177 LEU A N 1
ATOM 1352 C CA . LEU A 1 177 ? -6.799 4.702 -5.802 1.00 94.81 177 LEU A CA 1
ATOM 1353 C C . LEU A 1 177 ? -6.891 5.549 -7.064 1.00 94.81 177 LEU A C 1
ATOM 1355 O O . LEU A 1 177 ? -7.571 5.170 -8.015 1.00 94.81 177 LEU A O 1
ATOM 1359 N N . ILE A 1 178 ? -6.201 6.686 -7.087 1.00 96.56 178 ILE A N 1
ATOM 1360 C CA . ILE A 1 178 ? -6.079 7.508 -8.288 1.00 96.56 178 ILE A CA 1
ATOM 1361 C C . ILE A 1 178 ? -4.613 7.520 -8.701 1.00 96.56 178 ILE A C 1
ATOM 1363 O O . ILE A 1 178 ? -3.741 7.904 -7.923 1.00 96.56 178 ILE A O 1
ATOM 1367 N N . LEU A 1 179 ? -4.366 7.105 -9.934 1.00 94.25 179 LEU A N 1
ATOM 1368 C CA . LEU A 1 179 ? -3.081 7.165 -10.601 1.00 94.25 179 LEU A CA 1
ATOM 1369 C C . LEU A 1 179 ? -3.125 8.307 -11.605 1.00 94.25 179 LEU A C 1
ATOM 1371 O O . LEU A 1 179 ? -4.056 8.429 -12.399 1.00 94.25 179 LEU A O 1
ATOM 1375 N N . GLU A 1 180 ? -2.134 9.174 -11.525 1.00 92.56 180 GLU A N 1
ATOM 1376 C CA . GLU A 1 180 ? -1.941 10.282 -12.435 1.00 92.56 180 GLU A CA 1
ATOM 1377 C C . GLU A 1 180 ? -0.757 9.966 -13.334 1.00 92.56 180 GLU A C 1
ATOM 1379 O O . GLU A 1 180 ? 0.368 9.778 -12.870 1.00 92.56 180 GLU A O 1
ATOM 1384 N N . SER A 1 181 ? -1.051 9.899 -14.623 1.00 89.62 181 SER A N 1
ATOM 1385 C CA . SER A 1 181 ? -0.075 9.749 -15.682 1.00 89.62 181 SER A CA 1
ATOM 1386 C C . SER A 1 181 ? 0.118 11.060 -16.436 1.00 89.62 181 SER A C 1
ATOM 1388 O O . SER A 1 181 ? -0.569 12.041 -16.167 1.00 89.62 181 SER A O 1
ATOM 1390 N N . GLY A 1 182 ? 1.073 11.123 -17.352 1.00 85.81 182 GLY A N 1
ATOM 1391 C CA . GLY A 1 182 ? 1.327 12.319 -18.155 1.00 85.81 182 GLY A CA 1
ATOM 1392 C C . GLY A 1 182 ? 2.683 12.251 -18.828 1.00 85.81 182 GLY A C 1
ATOM 1393 O O . GLY A 1 182 ? 3.381 11.252 -18.677 1.00 85.81 182 GLY A O 1
ATOM 1394 N N . CYS A 1 183 ? 3.069 13.315 -19.519 1.00 84.88 183 CYS A N 1
ATOM 1395 C CA . CYS A 1 183 ? 4.357 13.387 -20.193 1.00 84.88 183 CYS A CA 1
ATOM 1396 C C . CYS A 1 183 ? 5.260 14.460 -19.618 1.00 84.88 183 CYS A C 1
ATOM 1398 O O . CYS A 1 183 ? 4.802 15.546 -19.257 1.00 84.88 183 CYS A O 1
ATOM 1400 N N . VAL A 1 184 ? 6.554 14.161 -19.583 1.00 84.00 184 VAL A N 1
ATOM 1401 C CA . VAL A 1 184 ? 7.581 15.176 -19.375 1.00 84.00 184 VAL A CA 1
ATOM 1402 C C . VAL A 1 184 ? 7.779 15.887 -20.709 1.00 84.00 184 VAL A C 1
ATOM 1404 O O . VAL A 1 184 ? 8.139 15.254 -21.695 1.00 84.00 184 VAL A O 1
ATOM 1407 N N . VAL A 1 185 ? 7.495 17.187 -20.739 1.00 81.56 185 VAL A N 1
ATOM 1408 C CA . VAL A 1 185 ? 7.749 18.059 -21.893 1.00 81.56 185 VAL A CA 1
ATOM 1409 C C . VAL A 1 185 ? 8.977 18.893 -21.555 1.00 81.56 185 VAL A C 1
ATOM 1411 O O . VAL A 1 185 ? 8.961 19.614 -20.550 1.00 81.56 185 VAL A O 1
ATOM 1414 N N . GLU A 1 186 ? 10.050 18.776 -22.339 1.00 78.75 186 GLU A N 1
ATOM 1415 C CA . GLU A 1 186 ? 11.273 19.526 -22.060 1.00 78.75 186 GLU A CA 1
ATOM 1416 C C . GLU A 1 186 ? 11.099 21.026 -22.339 1.00 78.75 186 GLU A C 1
ATOM 1418 O O . GLU A 1 186 ? 10.226 21.478 -23.088 1.00 78.75 186 GLU A O 1
ATOM 1423 N N . ALA A 1 187 ? 11.947 21.844 -21.710 1.00 79.75 187 ALA A N 1
ATOM 1424 C CA . ALA A 1 187 ? 11.909 23.286 -21.895 1.00 79.75 187 ALA A CA 1
ATOM 1425 C C . ALA A 1 187 ? 12.240 23.653 -23.353 1.00 79.75 187 ALA A C 1
ATOM 1427 O O . ALA A 1 187 ? 13.395 23.606 -23.769 1.00 79.75 187 ALA A O 1
ATOM 1428 N N . GLY A 1 188 ? 11.223 24.085 -24.101 1.00 81.31 188 GLY A N 1
ATOM 1429 C CA . GLY A 1 188 ? 11.344 24.458 -25.514 1.00 81.31 188 GLY A CA 1
ATOM 1430 C C . GLY A 1 188 ? 10.587 23.539 -26.473 1.00 81.31 188 GLY A C 1
ATOM 1431 O O . GLY A 1 188 ? 10.478 23.885 -27.648 1.00 81.31 188 GLY A O 1
ATOM 1432 N N . GLU A 1 189 ? 10.028 22.431 -25.989 1.00 81.06 189 GLU A N 1
ATOM 1433 C CA . GLU A 1 189 ? 9.167 21.547 -26.775 1.00 81.06 189 GLU A CA 1
ATOM 1434 C C . GLU A 1 189 ? 7.696 21.993 -26.724 1.00 81.06 189 GLU A C 1
ATOM 1436 O O . GLU A 1 189 ? 7.208 22.506 -25.712 1.00 81.06 189 GLU A O 1
ATOM 1441 N N . GLU A 1 190 ? 6.965 21.810 -27.829 1.00 79.00 190 GLU A N 1
ATOM 1442 C CA . GLU A 1 190 ? 5.518 22.037 -27.858 1.00 79.00 190 GLU A CA 1
ATOM 1443 C C . GLU A 1 190 ? 4.787 20.827 -27.264 1.00 79.00 190 GLU A C 1
ATOM 1445 O O . GLU A 1 190 ? 4.903 19.706 -27.756 1.00 79.00 190 GLU A O 1
ATOM 1450 N N . ALA A 1 191 ? 3.987 21.060 -26.222 1.00 79.31 191 ALA A N 1
ATOM 1451 C CA . ALA A 1 191 ? 3.136 20.028 -25.645 1.00 79.31 191 ALA A CA 1
ATOM 1452 C C . ALA A 1 191 ? 2.090 19.546 -26.666 1.00 79.31 191 ALA A C 1
ATOM 1454 O O . ALA A 1 191 ? 1.338 20.342 -27.237 1.00 79.31 191 ALA A O 1
ATOM 1455 N N . VAL A 1 192 ? 1.988 18.229 -26.858 1.00 76.69 192 VAL A N 1
ATOM 1456 C CA . VAL A 1 192 ? 0.968 17.637 -27.726 1.00 76.69 192 VAL A CA 1
ATOM 1457 C C . VAL A 1 192 ? -0.317 17.405 -26.927 1.00 76.69 192 VAL A C 1
ATOM 1459 O O . VAL A 1 192 ? -0.446 16.440 -26.173 1.00 76.69 192 VAL A O 1
ATOM 1462 N N . GLY A 1 193 ? -1.309 18.273 -27.128 1.00 74.62 193 GLY A N 1
ATOM 1463 C CA . GLY A 1 193 ? -2.582 18.219 -26.400 1.00 74.62 193 GLY A CA 1
ATOM 1464 C C . GLY A 1 193 ? -2.468 18.721 -24.955 1.00 74.62 193 GLY A C 1
ATOM 1465 O O . GLY A 1 193 ? -1.434 19.244 -24.553 1.00 74.62 193 GLY A O 1
ATOM 1466 N N . GLU A 1 194 ? -3.541 18.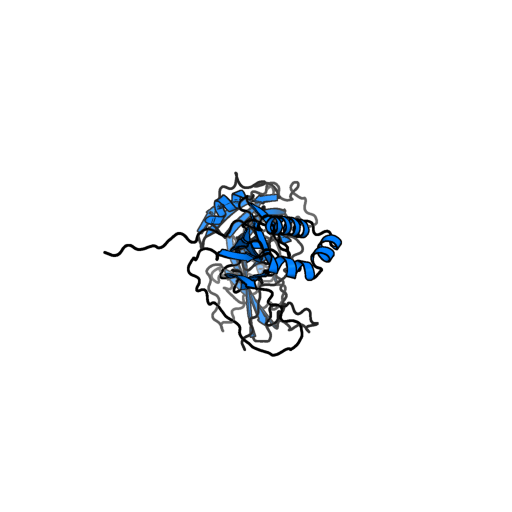581 -24.168 1.00 70.56 194 GLU A N 1
ATOM 1467 C CA . GLU A 1 194 ? -3.557 19.048 -22.766 1.00 70.56 194 GLU A CA 1
ATOM 1468 C C . GLU A 1 194 ? -2.560 18.290 -21.868 1.00 70.56 194 GLU A C 1
ATOM 1470 O O . GLU A 1 194 ? -2.073 18.850 -20.888 1.00 70.56 194 GLU A O 1
ATOM 1475 N N . ASP A 1 195 ? -2.219 17.050 -22.234 1.00 67.19 195 ASP A N 1
ATOM 1476 C CA . ASP A 1 195 ? -1.409 16.135 -21.420 1.00 67.19 195 ASP A CA 1
ATOM 1477 C C . ASP A 1 195 ? 0.041 15.961 -21.921 1.00 67.19 195 ASP A C 1
ATOM 1479 O O . ASP A 1 195 ? 0.811 15.194 -21.342 1.00 67.19 195 ASP A O 1
ATOM 1483 N N . GLY A 1 196 ? 0.432 16.651 -22.997 1.00 72.81 196 GLY A N 1
ATOM 1484 C CA . GLY A 1 196 ? 1.791 16.611 -23.553 1.00 72.81 196 GLY A CA 1
ATOM 1485 C C . GLY A 1 196 ? 2.069 15.495 -24.569 1.00 72.81 196 GLY A C 1
ATOM 1486 O O . GLY A 1 196 ? 2.939 15.696 -25.410 1.00 72.81 196 GLY A O 1
ATOM 1487 N N . CYS A 1 197 ? 1.309 14.388 -24.575 1.00 73.12 197 CYS A N 1
ATOM 1488 C CA . CYS A 1 197 ? 1.452 13.294 -25.563 1.00 73.12 197 CYS A CA 1
ATOM 1489 C C . CYS A 1 197 ? 0.156 12.829 -26.242 1.00 73.12 197 CYS A C 1
ATOM 1491 O O . CYS A 1 197 ? 0.121 11.766 -26.860 1.00 73.12 197 CYS A O 1
ATOM 1493 N N . GLY A 1 198 ? -0.939 13.582 -26.139 1.00 76.25 198 GLY A N 1
ATOM 1494 C CA . GLY A 1 198 ? -2.231 13.155 -26.679 1.00 76.25 198 GLY A CA 1
ATOM 1495 C C . GLY A 1 198 ? -2.903 12.053 -25.848 1.00 76.25 198 GLY A C 1
ATOM 1496 O O . GLY A 1 198 ? -3.090 12.215 -24.647 1.00 76.25 198 GLY A O 1
ATOM 1497 N N . LYS A 1 199 ? -3.364 10.969 -26.491 1.00 77.19 199 LYS A N 1
ATOM 1498 C CA . LYS A 1 199 ? -4.095 9.889 -25.804 1.00 77.19 199 LYS A CA 1
ATOM 1499 C C . LYS A 1 199 ? -3.121 8.966 -25.086 1.00 77.19 199 LYS A C 1
ATOM 1501 O O . LYS A 1 199 ? -2.226 8.423 -25.721 1.00 77.19 199 LYS A O 1
ATOM 1506 N N . VAL A 1 200 ? -3.384 8.739 -23.807 1.00 80.69 200 VAL A N 1
ATOM 1507 C CA . VAL A 1 200 ? -2.575 7.887 -22.940 1.00 80.69 200 VAL A CA 1
ATOM 1508 C C . VAL A 1 200 ? -3.406 6.659 -22.552 1.00 80.69 200 VAL A C 1
ATOM 1510 O O . VAL A 1 200 ? -4.128 6.713 -21.555 1.00 80.69 200 VAL A O 1
ATOM 1513 N N . PRO A 1 201 ? -3.444 5.593 -23.374 1.00 86.56 201 PRO A N 1
ATOM 1514 C CA . PRO A 1 201 ? -4.118 4.360 -22.989 1.00 86.56 201 PRO A CA 1
ATOM 1515 C C . PRO A 1 201 ? -3.451 3.742 -21.756 1.00 86.56 201 PRO A C 1
ATOM 1517 O O . PRO A 1 201 ? -2.228 3.574 -21.703 1.00 86.56 201 PRO A O 1
ATOM 1520 N N . LEU A 1 202 ? -4.283 3.397 -20.772 1.00 90.19 202 LEU A N 1
ATOM 1521 C CA . LEU A 1 202 ? -3.877 2.674 -19.574 1.00 90.19 202 LEU A CA 1
ATOM 1522 C C . LEU A 1 202 ? -4.385 1.234 -19.621 1.00 90.19 202 LEU A C 1
ATOM 1524 O O . LEU A 1 202 ? -5.578 0.993 -19.816 1.00 90.19 202 LEU A O 1
ATOM 1528 N N . ASN A 1 203 ? -3.484 0.288 -19.373 1.00 94.00 203 ASN A N 1
ATOM 1529 C CA . ASN A 1 203 ? -3.788 -1.129 -19.223 1.00 94.00 203 ASN A CA 1
ATOM 1530 C C . ASN A 1 203 ? -3.471 -1.572 -17.794 1.00 94.00 203 ASN A C 1
ATOM 1532 O O . ASN A 1 203 ? -2.494 -1.124 -17.199 1.00 94.00 203 ASN A O 1
ATOM 1536 N N . VAL A 1 204 ? -4.292 -2.464 -17.243 1.00 96.38 204 VAL A N 1
ATOM 1537 C CA . VAL A 1 204 ? -4.089 -3.024 -15.902 1.00 96.38 204 VAL A CA 1
ATOM 1538 C C . VAL A 1 204 ? -3.979 -4.537 -16.017 1.00 96.38 204 VAL A C 1
ATOM 1540 O O . VAL A 1 204 ? -4.822 -5.178 -16.646 1.00 96.38 204 VAL A O 1
ATOM 1543 N N . ALA A 1 205 ? -2.955 -5.113 -15.398 1.00 97.62 205 ALA A N 1
ATOM 1544 C CA . ALA A 1 205 ? -2.752 -6.552 -15.323 1.00 97.62 205 ALA A CA 1
ATOM 1545 C C . ALA A 1 205 ? -2.615 -7.008 -13.866 1.00 97.62 205 ALA A C 1
ATOM 1547 O O . ALA A 1 205 ? -2.036 -6.310 -13.040 1.00 97.62 205 ALA A O 1
ATOM 1548 N N . GLY A 1 206 ? -3.150 -8.183 -13.544 1.00 97.31 206 GLY A N 1
ATOM 1549 C CA . GLY A 1 206 ? -2.915 -8.865 -12.275 1.00 97.31 206 GLY A CA 1
ATOM 1550 C C . GLY A 1 206 ? -1.638 -9.698 -12.346 1.00 97.31 206 GLY A C 1
ATOM 1551 O O . GLY A 1 206 ? -1.373 -10.335 -13.367 1.00 97.31 206 GLY A O 1
ATOM 1552 N N . VAL A 1 207 ? -0.858 -9.707 -11.267 1.00 96.62 207 VAL A N 1
ATOM 1553 C CA . VAL A 1 207 ? 0.417 -10.429 -11.170 1.00 96.62 207 VAL A CA 1
ATOM 1554 C C . VAL A 1 207 ? 0.335 -11.485 -10.066 1.00 96.62 207 VAL A C 1
ATOM 1556 O O . VAL A 1 207 ? 0.034 -11.173 -8.911 1.00 96.62 207 VAL A O 1
ATOM 1559 N N . ALA A 1 208 ? 0.610 -12.744 -10.417 1.00 96.06 208 ALA A N 1
ATOM 1560 C CA . ALA A 1 208 ? 0.635 -13.884 -9.499 1.00 96.06 208 ALA A CA 1
ATOM 1561 C C . ALA A 1 208 ? 1.860 -14.773 -9.781 1.00 96.06 208 ALA A C 1
ATOM 1563 O O . ALA A 1 208 ? 1.847 -15.629 -10.668 1.00 96.06 208 ALA A O 1
ATOM 1564 N N . GLY A 1 209 ? 2.945 -14.563 -9.030 1.00 92.00 209 GLY A N 1
ATOM 1565 C CA . GLY A 1 209 ? 4.235 -15.191 -9.327 1.00 92.00 209 GLY A CA 1
ATOM 1566 C C . GLY A 1 209 ? 4.786 -14.677 -10.660 1.00 92.00 209 GLY A C 1
ATOM 1567 O O . GLY A 1 209 ? 4.984 -13.478 -10.813 1.00 92.00 209 GLY A O 1
ATOM 1568 N N . SER A 1 210 ? 5.005 -15.573 -11.625 1.00 89.62 210 SER A N 1
ATOM 1569 C CA . SER A 1 210 ? 5.409 -15.218 -12.996 1.00 89.62 210 SER A CA 1
ATOM 1570 C C . SER A 1 210 ? 4.233 -15.001 -13.955 1.00 89.62 210 SER A C 1
ATOM 1572 O O . SER A 1 210 ? 4.444 -14.622 -15.106 1.00 89.62 210 SER A O 1
ATOM 1574 N N . LEU A 1 211 ? 2.996 -15.260 -13.518 1.00 93.81 211 LEU A N 1
ATOM 1575 C CA . LEU A 1 211 ? 1.813 -15.047 -14.342 1.00 93.81 211 LEU A CA 1
ATOM 1576 C C . LEU A 1 211 ? 1.436 -13.564 -14.335 1.00 93.81 211 LEU A C 1
ATOM 1578 O O . LEU A 1 211 ? 1.134 -13.010 -13.279 1.00 93.81 211 LEU A O 1
ATOM 1582 N N . ILE A 1 212 ? 1.386 -12.965 -15.524 1.00 95.00 212 ILE A N 1
ATOM 1583 C CA . ILE A 1 212 ? 0.832 -11.631 -15.762 1.00 95.00 212 ILE A CA 1
ATOM 1584 C C . ILE A 1 212 ? -0.449 -11.811 -16.578 1.00 95.00 212 ILE A C 1
ATOM 1586 O O . ILE A 1 212 ? -0.415 -12.352 -17.685 1.00 95.00 212 ILE A O 1
ATOM 1590 N N . GLN A 1 213 ? -1.586 -11.390 -16.027 1.00 97.50 213 GLN A N 1
ATOM 1591 C CA . GLN A 1 213 ? -2.894 -11.527 -16.664 1.00 97.50 213 GLN A CA 1
ATOM 1592 C C . GLN A 1 213 ? -3.519 -10.150 -16.916 1.00 97.50 213 GLN A C 1
ATOM 1594 O O . GLN A 1 213 ? -3.872 -9.474 -15.951 1.00 97.50 213 GLN A O 1
ATOM 1599 N N . PRO A 1 214 ? -3.731 -9.743 -18.182 1.00 97.69 214 PRO A N 1
ATOM 1600 C CA . PRO A 1 214 ? -4.498 -8.541 -18.498 1.00 97.69 214 PRO A CA 1
ATOM 1601 C C . PRO A 1 214 ? -5.914 -8.617 -17.915 1.00 97.69 214 PRO A C 1
ATOM 1603 O O . PRO A 1 214 ? -6.583 -9.649 -18.029 1.00 97.69 214 PRO A O 1
ATOM 1606 N N . LEU A 1 215 ? -6.371 -7.530 -17.296 1.00 97.81 215 LEU A N 1
ATOM 1607 C CA . LEU A 1 215 ? -7.673 -7.450 -16.639 1.00 97.81 215 LEU A CA 1
ATOM 1608 C C . LEU A 1 215 ? -8.623 -6.542 -17.423 1.00 97.81 215 LEU A C 1
ATOM 1610 O O . LEU A 1 215 ? -8.254 -5.448 -17.845 1.00 97.81 215 LEU A O 1
ATOM 1614 N N . ASP A 1 216 ? -9.877 -6.972 -17.565 1.00 97.31 216 ASP A N 1
ATOM 1615 C CA . ASP A 1 216 ? -10.954 -6.101 -18.039 1.00 97.31 216 ASP A CA 1
ATOM 1616 C C . ASP A 1 216 ? -11.494 -5.269 -16.869 1.00 97.31 216 ASP A C 1
ATOM 1618 O O . ASP A 1 216 ? -12.230 -5.764 -16.009 1.00 97.31 216 ASP A O 1
ATOM 1622 N N . VAL A 1 217 ? -11.074 -4.005 -16.830 1.00 97.25 217 VAL A N 1
ATOM 1623 C CA . VAL A 1 217 ? -11.365 -3.054 -15.750 1.00 97.25 217 VAL A CA 1
ATOM 1624 C C . VAL A 1 217 ? -12.406 -2.002 -16.140 1.00 97.25 217 VAL A C 1
ATOM 1626 O O . VAL A 1 217 ? -12.625 -1.057 -15.386 1.00 97.25 217 VAL A O 1
ATOM 1629 N N . MET A 1 218 ? -13.060 -2.138 -17.298 1.00 96.38 218 MET A N 1
ATOM 1630 C CA . MET A 1 218 ? -13.971 -1.116 -17.839 1.00 96.38 218 MET A CA 1
ATOM 1631 C C . MET A 1 218 ? -15.153 -0.780 -16.914 1.00 96.38 218 MET A C 1
ATOM 1633 O O . MET A 1 218 ? -15.669 0.335 -16.964 1.00 96.38 218 MET A O 1
ATOM 1637 N N . ASP A 1 219 ? -15.595 -1.732 -16.088 1.00 97.12 219 ASP A N 1
ATOM 1638 C CA . ASP A 1 219 ? -16.706 -1.594 -15.138 1.00 97.12 219 ASP A CA 1
ATOM 1639 C C . ASP A 1 219 ? -16.270 -1.165 -13.727 1.00 97.12 219 ASP A C 1
ATOM 1641 O O . ASP A 1 219 ? -17.107 -0.736 -12.936 1.00 97.12 219 ASP A O 1
ATOM 1645 N N . VAL A 1 220 ? -14.975 -1.255 -13.415 1.00 97.31 220 VAL A N 1
ATOM 1646 C CA . VAL A 1 220 ? -14.419 -1.010 -12.071 1.00 97.31 220 VAL A CA 1
ATOM 1647 C C . VAL A 1 220 ? -13.325 0.065 -12.044 1.00 97.31 220 VAL A C 1
ATOM 1649 O O . VAL A 1 220 ? -12.712 0.313 -11.003 1.00 97.31 220 VAL A O 1
ATOM 1652 N N . ALA A 1 221 ? -13.089 0.730 -13.176 1.00 97.31 221 ALA A N 1
ATOM 1653 C CA . ALA A 1 221 ? -12.149 1.829 -13.313 1.00 97.31 221 ALA A CA 1
ATOM 1654 C C . ALA A 1 221 ? -12.745 2.992 -14.116 1.00 97.31 221 ALA A C 1
ATOM 1656 O O . ALA A 1 221 ? -13.610 2.824 -14.974 1.00 97.31 221 ALA A O 1
ATOM 1657 N N . ILE A 1 222 ? -12.255 4.200 -13.847 1.00 96.50 222 ILE A N 1
ATOM 1658 C CA . ILE A 1 222 ? -12.636 5.424 -14.560 1.00 96.50 222 ILE A CA 1
ATOM 1659 C C . ILE A 1 222 ? -11.369 6.079 -15.099 1.00 96.50 222 ILE A C 1
ATOM 1661 O O . ILE A 1 222 ? -10.371 6.153 -14.392 1.00 96.50 222 ILE A O 1
ATOM 1665 N N . GLY A 1 223 ? -11.417 6.594 -16.329 1.00 94.00 223 GLY A N 1
ATOM 1666 C CA . GLY A 1 223 ? -10.314 7.378 -16.890 1.00 94.00 223 GLY A CA 1
ATOM 1667 C C . GLY A 1 223 ? -9.219 6.563 -17.587 1.00 94.00 223 GLY A C 1
ATOM 1668 O O . GLY A 1 223 ? -8.098 7.031 -17.686 1.00 94.00 223 GLY A O 1
ATOM 1669 N N . LEU A 1 224 ? -9.537 5.387 -18.141 1.00 92.31 224 LEU A N 1
ATOM 1670 C CA . LEU A 1 224 ? -8.589 4.527 -18.885 1.00 92.31 224 LEU A CA 1
ATOM 1671 C C . LEU A 1 224 ? -7.933 5.172 -20.122 1.00 92.31 224 LEU A C 1
ATOM 1673 O O . LEU A 1 224 ? -6.991 4.623 -20.676 1.00 92.31 224 LEU A O 1
ATOM 1677 N N . ASN A 1 225 ? -8.451 6.314 -20.578 1.00 89.88 225 ASN A N 1
ATOM 1678 C CA . ASN A 1 225 ? -7.883 7.116 -21.667 1.00 89.88 225 ASN A CA 1
ATOM 1679 C C . ASN A 1 225 ? -7.703 8.580 -21.236 1.00 89.88 225 ASN A C 1
ATOM 1681 O O . ASN A 1 225 ? -7.845 9.494 -22.048 1.00 89.88 225 ASN A O 1
ATOM 1685 N N . GLN A 1 226 ? -7.533 8.808 -19.937 1.00 90.19 226 GLN A N 1
ATOM 1686 C CA . GLN A 1 226 ? -7.365 10.125 -19.341 1.00 90.19 226 GLN A CA 1
ATOM 1687 C C . GLN A 1 226 ? -6.080 10.138 -18.528 1.00 90.19 226 GLN A C 1
ATOM 1689 O O . GLN A 1 226 ? -5.632 9.110 -18.033 1.00 90.19 226 GLN A O 1
ATOM 1694 N N . ARG A 1 227 ? -5.565 11.341 -18.285 1.00 88.19 227 ARG A N 1
ATOM 1695 C CA . ARG A 1 227 ? -4.453 11.582 -17.369 1.00 88.19 227 ARG A CA 1
ATOM 1696 C C . ARG A 1 227 ? -4.628 10.912 -16.001 1.00 88.19 227 ARG A C 1
ATOM 1698 O O . ARG A 1 227 ? -3.660 10.459 -15.402 1.00 88.19 227 ARG A O 1
ATOM 1705 N N . LYS A 1 228 ? -5.860 10.869 -15.487 1.00 93.31 228 LYS A N 1
ATOM 1706 C CA . LYS A 1 228 ? -6.183 10.298 -14.175 1.00 93.31 228 LYS A CA 1
ATOM 1707 C C . LYS A 1 228 ? -6.982 9.014 -14.327 1.00 93.31 228 LYS A C 1
ATOM 1709 O O . LYS A 1 228 ? -8.145 9.062 -14.721 1.00 93.31 228 LYS A O 1
ATOM 1714 N N . LEU A 1 229 ? -6.379 7.904 -13.926 1.00 95.12 229 LEU A N 1
ATOM 1715 C CA . LEU A 1 229 ? -7.037 6.617 -13.761 1.00 95.12 229 LEU A CA 1
ATOM 1716 C C . LEU A 1 229 ? -7.474 6.462 -12.307 1.00 95.12 229 LEU A C 1
ATOM 1718 O O . LEU A 1 229 ? -6.655 6.552 -11.401 1.00 95.12 229 LEU A O 1
ATOM 1722 N N . ALA A 1 230 ? -8.755 6.206 -12.075 1.00 97.19 230 ALA A N 1
ATOM 1723 C CA . ALA A 1 230 ? -9.272 5.851 -10.762 1.00 97.19 230 ALA A CA 1
ATOM 1724 C C . ALA A 1 230 ? -9.658 4.369 -10.733 1.00 97.19 230 ALA A C 1
ATOM 1726 O O . ALA A 1 230 ? -10.555 3.967 -11.473 1.00 97.19 230 ALA A O 1
ATOM 1727 N N . LEU A 1 231 ? -9.026 3.588 -9.857 1.00 97.25 231 LEU A N 1
ATOM 1728 C CA . LEU A 1 231 ? -9.453 2.234 -9.501 1.00 97.25 231 LEU A CA 1
ATOM 1729 C C . LEU A 1 231 ? -10.440 2.337 -8.332 1.00 97.25 231 LEU A C 1
ATOM 1731 O O . LEU A 1 231 ? -10.127 2.940 -7.302 1.00 97.25 231 LEU A O 1
ATOM 1735 N N . LEU A 1 232 ? -11.657 1.826 -8.520 1.00 96.88 232 LEU A N 1
ATOM 1736 C CA . LEU A 1 232 ? -12.754 1.956 -7.555 1.00 96.88 232 LEU A CA 1
ATOM 1737 C C . LEU A 1 232 ? -12.743 0.823 -6.523 1.00 96.88 232 LEU A C 1
ATOM 1739 O O . LEU A 1 232 ? -12.054 -0.174 -6.699 1.00 96.88 232 LEU A O 1
ATOM 1743 N N . ASP A 1 233 ? -13.560 0.934 -5.475 1.00 95.31 233 ASP A N 1
ATOM 1744 C CA . ASP A 1 233 ? -13.648 -0.101 -4.434 1.00 95.31 233 ASP A CA 1
ATOM 1745 C C . ASP A 1 233 ? -14.016 -1.484 -5.017 1.00 95.31 233 ASP A C 1
ATOM 1747 O O . ASP A 1 233 ? -13.452 -2.509 -4.624 1.00 95.31 233 ASP A O 1
ATOM 1751 N N . ASP A 1 234 ? -14.877 -1.506 -6.041 1.00 96.62 234 ASP A N 1
ATOM 1752 C CA . ASP A 1 234 ? -15.281 -2.724 -6.754 1.00 96.62 234 ASP A CA 1
ATOM 1753 C C . ASP A 1 234 ? -14.115 -3.416 -7.485 1.00 96.62 234 ASP A C 1
ATOM 1755 O O . ASP A 1 234 ? -14.156 -4.633 -7.678 1.00 96.62 234 ASP A O 1
ATOM 1759 N N . PHE A 1 235 ? -13.047 -2.690 -7.848 1.00 97.69 235 PHE A N 1
ATOM 1760 C CA . PHE A 1 235 ? -11.840 -3.282 -8.438 1.00 97.69 235 PHE A CA 1
ATOM 1761 C C . PHE A 1 235 ? -11.187 -4.256 -7.452 1.00 97.69 235 PHE A C 1
ATOM 1763 O O . PHE A 1 235 ? -10.862 -5.390 -7.811 1.00 97.69 235 PHE A O 1
ATOM 1770 N N . TRP A 1 236 ? -11.063 -3.849 -6.186 1.00 96.06 236 TRP A N 1
ATOM 1771 C CA . TRP A 1 236 ? -10.458 -4.668 -5.136 1.00 96.06 236 TRP A CA 1
ATOM 1772 C C . TRP A 1 236 ? -11.336 -5.859 -4.767 1.00 96.06 236 TRP A C 1
ATOM 1774 O O . TRP A 1 236 ? -10.821 -6.954 -4.552 1.00 96.06 236 TRP A O 1
ATOM 1784 N N . VAL A 1 237 ? -12.659 -5.682 -4.755 1.00 95.81 237 VAL A N 1
ATOM 1785 C CA . VAL A 1 237 ? -13.602 -6.788 -4.526 1.00 95.81 237 VAL A CA 1
ATOM 1786 C C . VAL A 1 237 ? -13.510 -7.821 -5.653 1.00 95.81 237 VAL A C 1
ATOM 1788 O O . VAL A 1 237 ? -13.462 -9.024 -5.390 1.00 95.81 237 VAL A O 1
ATOM 1791 N N . LYS A 1 238 ? -13.453 -7.359 -6.908 1.00 97.56 238 LYS A N 1
ATOM 1792 C CA . LYS A 1 238 ? -13.435 -8.216 -8.100 1.00 97.56 238 LYS A CA 1
ATOM 1793 C C . LYS A 1 238 ? -12.109 -8.960 -8.268 1.00 97.56 238 LYS A C 1
ATOM 1795 O O . LYS A 1 238 ? -12.126 -10.157 -8.545 1.00 97.56 238 LYS A O 1
ATOM 1800 N N . PHE A 1 239 ? -10.977 -8.279 -8.086 1.00 97.81 239 PHE A N 1
ATOM 1801 C CA . PHE A 1 239 ? -9.656 -8.824 -8.424 1.00 97.81 239 PHE A CA 1
ATOM 1802 C C . PHE A 1 239 ? -8.735 -9.062 -7.223 1.00 97.81 239 PHE A C 1
ATOM 1804 O O . PHE A 1 239 ? -7.859 -9.921 -7.299 1.00 97.81 239 PHE A O 1
ATOM 1811 N N . GLY A 1 240 ? -8.943 -8.374 -6.098 1.00 95.75 240 GLY A N 1
ATOM 1812 C CA . GLY A 1 240 ? -8.047 -8.415 -4.935 1.00 95.75 240 GLY A CA 1
ATOM 1813 C C . GLY A 1 240 ? -7.997 -9.757 -4.200 1.00 95.75 240 GLY A C 1
ATOM 1814 O O . GLY A 1 240 ? -7.076 -9.990 -3.421 1.00 95.75 240 GLY A O 1
ATOM 1815 N N . SER A 1 241 ? -8.964 -10.650 -4.441 1.00 95.12 241 SER A N 1
ATOM 1816 C CA . SER A 1 241 ? -8.938 -12.032 -3.934 1.00 95.12 241 SER A CA 1
ATOM 1817 C C . SER A 1 241 ? -8.059 -12.969 -4.769 1.00 95.12 241 SER A C 1
ATOM 1819 O O . SER A 1 241 ? -7.590 -13.979 -4.251 1.00 95.12 241 SER A O 1
ATOM 1821 N N . GLN A 1 242 ? -7.840 -12.645 -6.048 1.00 96.88 242 GLN A N 1
ATOM 1822 C CA . GLN A 1 242 ? -7.038 -13.440 -6.984 1.00 96.88 242 GLN A CA 1
ATOM 1823 C C . GLN A 1 242 ? -5.611 -12.904 -7.102 1.00 96.88 242 GLN A C 1
ATOM 1825 O O . GLN A 1 242 ? -4.665 -13.681 -7.200 1.00 96.88 242 GLN A O 1
ATOM 1830 N N . PHE A 1 243 ? -5.463 -11.580 -7.067 1.00 97.50 243 PHE A N 1
ATOM 1831 C CA . PHE A 1 243 ? -4.195 -10.888 -7.237 1.00 97.50 243 PHE A CA 1
ATOM 1832 C C . PHE A 1 243 ? -3.938 -9.966 -6.052 1.00 97.50 243 PHE A C 1
ATOM 1834 O O . PHE A 1 243 ? -4.812 -9.207 -5.634 1.00 97.50 243 PHE A O 1
ATOM 1841 N N . ARG A 1 244 ? -2.712 -10.016 -5.529 1.00 96.25 244 AR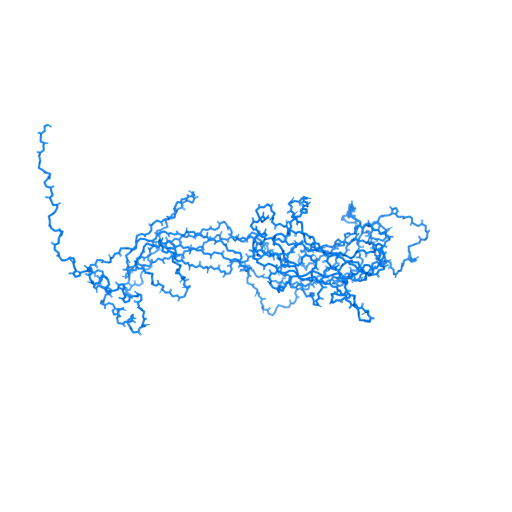G A N 1
ATOM 1842 C CA . ARG A 1 244 ? -2.207 -9.042 -4.549 1.00 96.25 244 ARG A CA 1
ATOM 1843 C C . ARG A 1 244 ? -1.324 -7.977 -5.185 1.00 96.25 244 ARG A C 1
ATOM 1845 O O . ARG A 1 244 ? -1.168 -6.911 -4.606 1.00 96.25 244 ARG A O 1
ATOM 1852 N N . THR A 1 245 ? -0.804 -8.237 -6.380 1.00 97.06 245 THR A N 1
ATOM 1853 C CA . THR A 1 245 ? 0.062 -7.325 -7.128 1.00 97.06 245 THR A CA 1
ATOM 1854 C C . THR A 1 245 ? -0.570 -7.028 -8.480 1.00 97.06 245 THR A C 1
ATOM 1856 O O . THR A 1 245 ? -1.155 -7.918 -9.100 1.00 97.06 245 THR A O 1
ATOM 1859 N N . PHE A 1 246 ? -0.451 -5.786 -8.936 1.00 97.75 246 PHE A N 1
ATOM 1860 C CA . PHE A 1 246 ? -0.975 -5.325 -10.213 1.00 97.75 246 PHE A CA 1
ATOM 1861 C C . PHE A 1 246 ? 0.060 -4.475 -10.932 1.00 97.75 246 PHE A C 1
ATOM 1863 O O . PHE A 1 246 ? 0.751 -3.671 -10.312 1.00 97.75 246 PHE A O 1
ATOM 1870 N N . ASP A 1 247 ? 0.106 -4.622 -12.245 1.00 95.62 247 ASP A N 1
ATOM 1871 C CA . ASP A 1 247 ? 0.906 -3.798 -13.133 1.00 95.62 247 ASP A CA 1
ATOM 1872 C C . ASP A 1 247 ? -0.024 -2.834 -13.864 1.00 95.62 247 ASP A C 1
ATOM 1874 O O . ASP A 1 247 ? -0.963 -3.251 -14.547 1.00 95.62 247 ASP A O 1
ATOM 1878 N N . VAL A 1 248 ? 0.218 -1.537 -13.692 1.00 94.38 248 VAL A N 1
ATOM 1879 C CA . VAL A 1 248 ? -0.473 -0.476 -14.423 1.00 94.38 248 VAL A CA 1
ATOM 1880 C C . VAL A 1 248 ? 0.476 0.054 -15.478 1.00 94.38 248 VAL A C 1
ATOM 1882 O O . VAL A 1 248 ? 1.502 0.658 -15.171 1.00 94.38 248 VAL A O 1
ATOM 1885 N N . GLN A 1 249 ? 0.129 -0.210 -16.728 1.00 92.19 249 GLN A N 1
ATOM 1886 C CA . GLN A 1 249 ? 0.906 0.156 -17.891 1.00 92.19 249 GLN A CA 1
ATOM 1887 C C . GLN A 1 249 ? 0.282 1.374 -18.558 1.00 92.19 249 GLN A C 1
ATOM 1889 O O . GLN A 1 249 ? -0.892 1.373 -18.919 1.00 92.19 249 GLN A O 1
ATOM 1894 N N . VAL A 1 250 ? 1.097 2.396 -18.753 1.00 88.50 250 VAL A N 1
ATOM 1895 C CA . VAL A 1 250 ? 0.765 3.634 -19.444 1.00 88.50 250 VAL A CA 1
ATOM 1896 C C . VAL A 1 250 ? 1.575 3.657 -20.727 1.00 88.50 250 VAL A C 1
ATOM 1898 O O . VAL A 1 250 ? 2.779 3.415 -20.692 1.00 88.50 250 VAL A O 1
ATOM 1901 N N . THR A 1 251 ? 0.930 3.937 -21.852 1.00 89.31 251 THR A N 1
ATOM 1902 C CA . THR A 1 251 ? 1.615 4.021 -23.147 1.00 89.31 251 THR A CA 1
ATOM 1903 C C . THR A 1 251 ? 1.239 5.297 -23.883 1.00 89.31 251 THR A C 1
ATOM 1905 O O . THR A 1 251 ? 0.143 5.821 -23.688 1.00 89.31 251 THR A O 1
ATOM 1908 N N . ALA A 1 252 ? 2.153 5.837 -24.690 1.00 87.94 252 ALA A N 1
ATOM 1909 C CA . ALA A 1 252 ? 1.878 6.987 -25.548 1.00 87.94 252 ALA A CA 1
ATOM 1910 C C . ALA A 1 252 ? 2.848 7.053 -26.728 1.00 87.94 252 ALA A C 1
ATOM 1912 O O . ALA A 1 252 ? 3.995 6.631 -26.638 1.00 87.94 252 ALA A O 1
ATOM 1913 N N . THR A 1 253 ? 2.418 7.675 -27.819 1.00 85.50 253 THR A N 1
ATOM 1914 C CA . THR A 1 253 ? 3.231 7.867 -29.027 1.00 85.50 253 THR A CA 1
ATOM 1915 C C . THR A 1 253 ? 3.151 9.332 -29.428 1.00 85.50 253 THR A C 1
ATOM 1917 O O . THR A 1 253 ? 2.048 9.887 -29.489 1.00 85.50 253 THR A O 1
ATOM 1920 N N . ARG A 1 254 ? 4.287 9.982 -29.720 1.00 81.75 254 ARG A N 1
ATOM 1921 C CA . ARG A 1 254 ? 4.247 11.354 -30.246 1.00 81.75 254 ARG A CA 1
ATOM 1922 C C . ARG A 1 254 ? 3.670 11.355 -31.670 1.00 81.75 254 ARG A C 1
ATOM 1924 O O . ARG A 1 254 ? 3.864 10.396 -32.422 1.00 81.75 254 ARG A O 1
ATOM 1931 N N . PRO A 1 255 ? 2.965 12.416 -32.097 1.00 81.56 255 PRO A N 1
ATOM 1932 C CA . PRO A 1 255 ? 2.446 12.499 -33.456 1.00 81.56 255 PRO A CA 1
ATOM 1933 C C . PRO A 1 255 ? 3.568 12.415 -34.494 1.00 81.56 255 PRO A C 1
ATOM 1935 O O . PRO A 1 255 ? 4.478 13.237 -34.500 1.00 81.56 255 PRO A O 1
ATOM 1938 N N . GLY A 1 256 ? 3.468 11.455 -35.412 1.00 82.69 256 GLY A N 1
ATOM 1939 C CA . GLY A 1 256 ? 4.442 11.275 -36.493 1.00 82.69 256 GLY A CA 1
ATOM 1940 C C . GLY A 1 256 ? 5.632 10.382 -36.138 1.00 82.69 256 GLY A C 1
ATOM 1941 O O . GLY A 1 256 ? 6.395 10.029 -37.036 1.00 82.69 256 GLY A O 1
ATOM 1942 N N . GLU A 1 257 ? 5.755 9.963 -34.881 1.00 81.31 257 GLU A N 1
ATOM 1943 C CA . GLU A 1 257 ? 6.715 8.947 -34.468 1.00 81.31 257 GLU A CA 1
ATOM 1944 C C . GLU A 1 257 ? 6.092 7.548 -34.496 1.00 81.31 257 GLU A C 1
ATOM 1946 O O . GLU A 1 257 ? 4.872 7.375 -34.487 1.00 81.31 257 GLU A O 1
ATOM 1951 N N . THR A 1 258 ? 6.954 6.535 -34.566 1.00 80.50 258 THR A N 1
ATOM 1952 C CA . THR A 1 258 ? 6.558 5.117 -34.509 1.00 80.50 258 THR A CA 1
ATOM 1953 C C . THR A 1 258 ? 6.895 4.472 -33.168 1.00 80.50 258 THR A C 1
ATOM 1955 O O . THR A 1 258 ? 6.378 3.401 -32.864 1.00 80.50 258 THR A O 1
ATOM 1958 N N . SER A 1 259 ? 7.733 5.130 -32.365 1.00 80.19 259 SER A N 1
ATOM 1959 C CA . SER A 1 259 ? 8.173 4.682 -31.051 1.00 80.19 259 SER A CA 1
ATOM 1960 C C . SER A 1 259 ? 7.145 5.004 -29.974 1.00 80.19 259 SER A C 1
ATOM 1962 O O . SER A 1 259 ? 6.720 6.149 -29.818 1.00 80.19 259 SER A O 1
ATOM 1964 N N . GLU A 1 260 ? 6.762 3.985 -29.214 1.00 83.69 260 GLU A N 1
ATOM 1965 C CA . GLU A 1 260 ? 5.853 4.099 -28.078 1.00 83.69 260 GLU A CA 1
ATOM 1966 C C . GLU A 1 260 ? 6.658 4.268 -26.784 1.00 83.69 260 GLU A C 1
ATOM 1968 O O . GLU A 1 260 ? 7.573 3.499 -26.497 1.00 83.69 260 GLU A O 1
ATOM 1973 N N . GLY A 1 261 ? 6.336 5.310 -26.024 1.00 83.31 261 GLY A N 1
ATOM 1974 C CA . GLY A 1 261 ? 6.782 5.482 -24.651 1.00 83.31 261 GLY A CA 1
ATOM 1975 C C . GLY A 1 261 ? 5.954 4.601 -23.731 1.00 83.31 261 GLY A C 1
ATOM 1976 O O . GLY A 1 261 ? 4.759 4.400 -23.955 1.00 83.31 261 GLY A O 1
ATOM 1977 N N . LEU A 1 262 ? 6.595 4.097 -22.685 1.00 84.44 262 LEU A N 1
ATOM 1978 C CA . LEU A 1 262 ? 6.024 3.165 -21.725 1.00 84.44 262 LEU A CA 1
ATOM 1979 C C . LEU A 1 262 ? 6.266 3.709 -20.317 1.00 84.44 262 LEU A C 1
ATOM 1981 O O . LEU A 1 262 ? 7.355 4.168 -20.016 1.00 84.44 262 LEU A O 1
ATOM 1985 N N . ALA A 1 263 ? 5.283 3.651 -19.430 1.00 84.00 263 ALA A N 1
ATOM 1986 C CA . ALA A 1 263 ? 5.521 3.760 -17.996 1.00 84.00 263 ALA A CA 1
ATOM 1987 C C . ALA A 1 263 ? 4.790 2.619 -17.299 1.00 84.00 263 ALA A C 1
ATOM 1989 O O . ALA A 1 263 ? 3.578 2.460 -17.443 1.00 84.00 263 ALA A O 1
ATOM 1990 N N . LEU A 1 264 ? 5.544 1.809 -16.559 1.00 86.19 264 LEU A N 1
ATOM 1991 C CA . LEU A 1 264 ? 5.024 0.673 -15.816 1.00 86.19 264 LEU A CA 1
ATOM 1992 C C . LEU A 1 264 ? 5.066 0.987 -14.325 1.00 86.19 264 LEU A C 1
ATOM 1994 O O . LEU A 1 264 ? 6.126 1.257 -13.763 1.00 86.19 264 LEU A O 1
ATOM 1998 N N . GLN A 1 265 ? 3.911 0.927 -13.678 1.00 88.44 265 GLN A N 1
ATOM 1999 C CA . GLN A 1 265 ? 3.788 1.097 -12.242 1.00 88.44 265 GLN A CA 1
ATOM 2000 C C . GLN A 1 265 ? 3.263 -0.194 -11.625 1.00 88.44 265 GLN A C 1
ATOM 2002 O O . GLN A 1 265 ? 2.099 -0.553 -11.801 1.00 88.44 265 GLN A O 1
ATOM 2007 N N . ARG A 1 266 ? 4.124 -0.875 -10.869 1.00 92.75 266 ARG A N 1
ATOM 2008 C CA . ARG A 1 266 ? 3.739 -2.047 -10.086 1.00 92.75 266 ARG A CA 1
ATOM 2009 C C . ARG A 1 266 ? 3.197 -1.611 -8.732 1.00 92.75 266 ARG A C 1
ATOM 2011 O O . ARG A 1 266 ? 3.910 -0.983 -7.949 1.00 92.75 266 ARG A O 1
ATOM 2018 N N . ILE A 1 267 ? 1.950 -1.960 -8.444 1.00 95.44 267 ILE A N 1
ATOM 2019 C CA . ILE A 1 267 ? 1.296 -1.725 -7.155 1.00 95.44 267 ILE A CA 1
ATOM 2020 C C . ILE A 1 267 ? 1.034 -3.054 -6.446 1.00 95.44 267 ILE A C 1
ATOM 2022 O O . ILE A 1 267 ? 0.740 -4.062 -7.084 1.00 95.44 267 ILE A O 1
ATOM 2026 N N . ARG A 1 268 ? 1.131 -3.066 -5.120 1.00 96.31 268 ARG A N 1
ATOM 2027 C CA . ARG A 1 268 ? 0.849 -4.227 -4.272 1.00 96.31 268 ARG A CA 1
ATOM 2028 C C . ARG A 1 268 ? -0.141 -3.825 -3.186 1.00 96.31 268 ARG A C 1
ATOM 2030 O O . ARG A 1 268 ? 0.011 -2.771 -2.578 1.00 96.31 268 ARG A O 1
ATOM 2037 N N . ILE A 1 269 ? -1.168 -4.641 -2.971 1.00 96.75 269 ILE A N 1
ATOM 2038 C CA . ILE A 1 269 ? -2.128 -4.437 -1.886 1.00 96.75 269 ILE A CA 1
ATOM 2039 C C . ILE A 1 269 ? -1.374 -4.593 -0.571 1.00 96.75 269 ILE A C 1
ATOM 2041 O O . ILE A 1 269 ? -0.726 -5.613 -0.362 1.00 96.75 269 ILE A O 1
ATOM 2045 N N . ASN A 1 270 ? -1.477 -3.579 0.277 1.00 95.56 270 ASN A N 1
ATOM 2046 C CA . ASN A 1 270 ? -0.986 -3.611 1.642 1.00 95.56 270 ASN A CA 1
ATOM 2047 C C . ASN A 1 270 ? -1.805 -4.603 2.469 1.00 95.56 270 ASN A C 1
ATOM 2049 O O . ASN A 1 270 ? -3.042 -4.527 2.481 1.00 95.56 270 ASN A O 1
ATOM 2053 N N . GLU A 1 271 ? -1.134 -5.543 3.121 1.00 94.88 271 GLU A N 1
ATOM 2054 C CA . GLU A 1 271 ? -1.796 -6.525 3.964 1.00 94.88 271 GLU A CA 1
ATOM 2055 C C . GLU A 1 271 ? -2.051 -5.957 5.364 1.00 94.88 271 GLU A C 1
ATOM 2057 O O . GLU A 1 271 ? -1.340 -5.099 5.872 1.00 94.88 271 GLU A O 1
ATOM 2062 N N . ALA A 1 272 ? -3.158 -6.375 5.976 1.00 95.31 272 ALA A N 1
ATOM 2063 C CA . ALA A 1 272 ? -3.460 -5.954 7.336 1.00 95.31 272 ALA A CA 1
ATOM 2064 C C . ALA A 1 272 ? -2.623 -6.776 8.330 1.00 95.31 272 ALA A C 1
ATOM 2066 O O . ALA A 1 272 ? -2.330 -7.937 8.031 1.00 95.31 272 ALA A O 1
ATOM 2067 N N . PRO A 1 273 ? -2.305 -6.241 9.523 1.00 96.62 273 PRO A N 1
ATOM 2068 C CA . PRO A 1 273 ? -1.562 -6.982 10.535 1.00 96.62 273 PRO A CA 1
ATOM 2069 C C . PRO A 1 273 ? -2.181 -8.346 10.861 1.00 96.62 273 PRO A C 1
ATOM 2071 O O . PRO A 1 273 ? -3.405 -8.483 10.948 1.00 96.62 273 PRO A O 1
ATOM 2074 N N . VAL A 1 274 ? -1.346 -9.359 11.074 1.00 96.56 274 VAL A N 1
ATOM 2075 C CA . VAL A 1 274 ? -1.745 -10.753 11.322 1.00 96.56 274 VAL A CA 1
ATOM 2076 C C . VAL A 1 274 ? -1.050 -11.325 12.559 1.00 96.56 274 VAL A C 1
ATOM 2078 O O . VAL A 1 274 ? -0.266 -10.652 13.220 1.00 96.56 274 VAL A O 1
ATOM 2081 N N . GLY A 1 275 ? -1.375 -12.575 12.904 1.00 94.12 275 GLY A N 1
ATOM 2082 C CA . GLY A 1 275 ? -0.680 -13.356 13.938 1.00 94.12 275 GLY A CA 1
ATOM 2083 C C . GLY A 1 275 ? -1.056 -13.021 15.382 1.00 94.12 275 GLY A C 1
ATOM 2084 O O . GLY A 1 275 ? -1.040 -13.915 16.226 1.00 94.12 275 GLY A O 1
ATOM 2085 N N . GLY A 1 276 ? -1.465 -11.782 15.645 1.00 94.00 276 GLY A N 1
ATOM 2086 C CA . GLY A 1 276 ? -1.735 -11.314 16.995 1.00 94.00 276 GLY A CA 1
ATOM 2087 C C . GLY A 1 276 ? -3.037 -11.812 17.602 1.00 94.00 276 GLY A C 1
ATOM 2088 O O . GLY A 1 276 ? -3.928 -12.365 16.947 1.00 94.00 276 GLY A O 1
ATOM 2089 N N . THR A 1 277 ? -3.148 -11.577 18.903 1.00 94.00 277 THR A N 1
ATOM 2090 C CA . THR A 1 277 ? -4.344 -11.885 19.682 1.00 94.00 277 THR A CA 1
ATOM 2091 C C . THR A 1 277 ? -4.768 -10.670 20.486 1.00 94.00 277 THR A C 1
ATOM 2093 O O . THR A 1 277 ? -3.974 -9.770 20.763 1.00 94.00 277 THR A O 1
ATOM 2096 N N . CYS A 1 278 ? -6.050 -10.615 20.829 1.00 93.44 278 CYS A N 1
ATOM 2097 C CA . CYS A 1 278 ? -6.568 -9.619 21.749 1.00 93.44 278 CYS A CA 1
ATOM 2098 C C . CYS A 1 278 ? -7.438 -10.305 22.802 1.00 93.44 278 CYS A C 1
ATOM 2100 O O . CYS A 1 278 ? -8.380 -11.024 22.460 1.00 93.44 278 CYS A O 1
ATOM 2102 N N . THR A 1 279 ? -7.136 -10.062 24.073 1.00 92.94 279 THR A N 1
ATOM 2103 C CA . THR A 1 279 ? -7.854 -10.599 25.227 1.00 92.94 279 THR A CA 1
ATOM 2104 C C . THR A 1 279 ? -8.637 -9.501 25.936 1.00 92.94 279 THR A C 1
ATOM 2106 O O . THR A 1 279 ? -8.350 -8.306 25.821 1.00 92.94 279 THR A O 1
ATOM 2109 N N . ALA A 1 280 ? -9.684 -9.916 26.645 1.00 91.75 280 ALA A N 1
ATOM 2110 C CA . ALA A 1 280 ? -10.520 -9.039 27.442 1.00 91.75 280 ALA A CA 1
ATOM 2111 C C . ALA A 1 280 ? -10.706 -9.646 28.832 1.00 91.75 280 ALA A C 1
ATOM 2113 O O . ALA A 1 280 ? -11.184 -10.774 28.958 1.00 91.75 280 ALA A O 1
ATOM 2114 N N . GLU A 1 281 ? -10.364 -8.889 29.867 1.00 92.62 281 GLU A N 1
ATOM 2115 C CA . GLU A 1 281 ? -10.386 -9.352 31.252 1.00 92.62 281 GLU A CA 1
ATOM 2116 C C . GLU A 1 281 ? -11.198 -8.406 32.129 1.00 92.62 281 GLU A C 1
ATOM 2118 O O . GLU A 1 281 ? -11.206 -7.189 31.933 1.00 92.62 281 GLU A O 1
ATOM 2123 N N . VAL A 1 282 ? -11.911 -8.969 33.105 1.00 91.75 282 VAL A N 1
ATOM 2124 C CA . VAL A 1 282 ? -12.684 -8.192 34.076 1.00 91.75 282 VAL A CA 1
ATOM 2125 C C . VAL A 1 282 ? -11.821 -7.975 35.310 1.00 91.75 282 VAL A C 1
ATOM 2127 O O . VAL A 1 282 ? -11.609 -8.899 36.091 1.00 91.75 282 VAL A O 1
ATOM 2130 N N . MET A 1 283 ? -11.367 -6.743 35.518 1.00 85.81 283 MET A N 1
ATOM 2131 C CA . MET A 1 283 ? -10.801 -6.336 36.794 1.00 85.81 283 MET A CA 1
ATOM 2132 C C . MET A 1 283 ? -11.931 -5.885 37.712 1.00 85.81 283 MET A C 1
ATOM 2134 O O . MET A 1 283 ? -12.639 -4.906 37.451 1.00 85.81 283 MET A O 1
ATOM 2138 N N . GLN A 1 284 ? -12.095 -6.614 38.810 1.00 81.06 284 GLN A N 1
ATOM 2139 C CA . GLN A 1 284 ? -12.848 -6.105 39.942 1.00 81.06 284 GLN A CA 1
ATOM 2140 C C . GLN A 1 284 ? -11.987 -5.019 40.579 1.00 81.06 284 GLN A C 1
ATOM 2142 O O . GLN A 1 284 ? -10.848 -5.289 40.959 1.00 81.06 284 GLN A O 1
ATOM 2147 N N . ASP A 1 285 ? -12.519 -3.800 40.689 1.00 69.75 285 ASP A N 1
ATOM 2148 C CA . ASP A 1 285 ? -11.926 -2.751 41.520 1.00 69.75 285 ASP A CA 1
ATOM 2149 C C . ASP A 1 285 ? -12.048 -3.217 42.987 1.00 69.75 285 ASP A C 1
ATOM 2151 O O . ASP A 1 285 ? -12.936 -2.782 43.725 1.00 69.75 285 ASP A O 1
ATOM 2155 N N . ILE A 1 286 ? -11.211 -4.177 43.398 1.00 62.03 286 ILE A N 1
ATOM 2156 C CA . ILE A 1 286 ? -11.020 -4.542 44.796 1.00 62.03 286 ILE A CA 1
ATOM 2157 C C . ILE A 1 286 ? -10.351 -3.319 45.398 1.00 62.03 286 ILE A C 1
ATOM 2159 O O . ILE A 1 286 ? -9.208 -3.003 45.073 1.00 62.03 286 ILE A O 1
ATOM 2163 N N . HIS A 1 287 ? -11.108 -2.589 46.213 1.00 59.59 287 HIS A N 1
ATOM 2164 C CA . HIS A 1 287 ? -10.592 -1.478 46.999 1.00 59.59 287 HIS A CA 1
ATOM 2165 C C . HIS A 1 287 ? -9.542 -2.055 47.940 1.00 59.59 287 HIS A C 1
ATOM 2167 O O . HIS A 1 287 ? -9.862 -2.509 49.033 1.00 59.59 287 HIS A O 1
ATOM 2173 N N . LYS A 1 288 ? -8.285 -2.082 47.491 1.00 53.59 288 LYS A N 1
ATOM 2174 C CA . LYS A 1 288 ? -7.170 -1.875 48.399 1.00 53.59 288 LYS A CA 1
ATOM 2175 C C . LYS A 1 288 ? -7.328 -0.423 48.825 1.00 53.59 288 LYS A C 1
ATOM 2177 O O . LYS A 1 288 ? -6.983 0.484 48.069 1.00 53.59 288 LYS A O 1
ATOM 2182 N N . ASP A 1 289 ? -8.006 -0.216 49.952 1.00 55.22 289 ASP A N 1
ATOM 2183 C CA . ASP A 1 289 ? -7.913 1.047 50.671 1.00 55.22 289 ASP A CA 1
ATOM 2184 C C . ASP A 1 289 ? -6.418 1.405 50.718 1.00 55.22 289 ASP A C 1
ATOM 2186 O O . ASP A 1 289 ? -5.595 0.527 50.964 1.00 55.22 289 ASP A O 1
ATOM 2190 N N . GLU A 1 290 ? -6.055 2.644 50.382 1.00 57.06 290 GLU A N 1
ATOM 2191 C CA . GLU A 1 290 ? -4.669 3.127 50.210 1.00 57.06 290 GLU A CA 1
ATOM 2192 C C . GLU A 1 290 ? -3.819 3.084 51.510 1.00 57.06 290 GLU A C 1
ATOM 2194 O O . GLU A 1 290 ? -2.834 3.807 51.648 1.00 57.06 290 GLU A O 1
ATOM 2199 N N . GLU A 1 291 ? -4.184 2.251 52.482 1.00 55.47 291 GLU A N 1
ATOM 2200 C CA . GLU A 1 291 ? -3.444 1.978 53.704 1.00 55.47 291 GLU A CA 1
ATOM 2201 C C . GLU A 1 291 ? -2.790 0.586 53.587 1.00 55.47 291 GLU A C 1
ATOM 2203 O O . GLU A 1 291 ? -3.467 -0.433 53.655 1.00 55.47 291 GLU A O 1
ATOM 2208 N N . GLU A 1 292 ? -1.460 0.587 53.427 1.00 55.09 292 GLU A N 1
ATOM 2209 C CA . GLU A 1 292 ? -0.513 -0.550 53.419 1.00 55.09 292 GLU A CA 1
ATOM 2210 C C . GLU A 1 292 ? -0.185 -1.176 52.043 1.00 55.09 292 GLU A C 1
ATOM 2212 O O . GLU A 1 292 ? -0.774 -2.148 51.569 1.00 55.09 292 GLU A O 1
ATOM 2217 N N . GLU A 1 293 ? 0.857 -0.608 51.418 1.00 49.50 293 GLU A N 1
ATOM 2218 C CA . GLU A 1 293 ? 1.703 -1.257 50.411 1.00 49.50 293 GLU A CA 1
ATOM 2219 C C . GLU A 1 293 ? 2.393 -2.491 51.025 1.00 49.50 293 GLU A C 1
ATOM 2221 O O . GLU A 1 293 ? 3.491 -2.394 51.568 1.00 49.50 293 GLU A O 1
ATOM 2226 N N . GLU A 1 294 ? 1.772 -3.665 50.929 1.00 54.34 294 GLU A N 1
ATOM 2227 C CA . GLU A 1 294 ? 2.508 -4.933 50.945 1.00 54.34 294 GLU A CA 1
ATOM 2228 C C . GLU A 1 294 ? 2.434 -5.577 49.550 1.00 54.34 294 GLU A C 1
ATOM 2230 O O . GLU A 1 294 ? 1.361 -5.841 48.992 1.00 54.34 294 GLU A O 1
ATOM 2235 N N . GLU A 1 295 ? 3.619 -5.749 48.960 1.00 53.81 295 GLU A N 1
ATOM 2236 C CA . GLU A 1 295 ? 3.887 -6.403 47.681 1.00 53.81 295 GLU A CA 1
ATOM 2237 C C . GLU A 1 295 ? 3.558 -7.903 47.778 1.00 53.81 295 GLU A C 1
ATOM 2239 O O . GLU A 1 295 ? 4.426 -8.727 48.053 1.00 53.81 295 GLU A O 1
ATOM 2244 N N . GLU A 1 296 ? 2.303 -8.290 47.550 1.00 50.50 296 GLU A N 1
ATOM 2245 C CA . GLU A 1 296 ? 1.988 -9.683 47.214 1.00 50.50 296 GLU A CA 1
ATOM 2246 C C . GLU A 1 296 ? 1.776 -9.825 45.701 1.00 50.50 296 GLU A C 1
ATOM 2248 O O . GLU A 1 296 ? 0.718 -9.501 45.150 1.00 50.50 296 GLU A O 1
ATOM 2253 N N . GLU A 1 297 ? 2.825 -10.314 45.034 1.00 45.72 297 GLU A N 1
ATOM 2254 C CA . GLU A 1 297 ? 2.823 -10.803 43.654 1.00 45.72 297 GLU A CA 1
ATOM 2255 C C . GLU A 1 297 ? 1.977 -12.083 43.559 1.00 45.72 297 GLU A C 1
ATOM 2257 O O . GLU A 1 297 ? 2.446 -13.199 43.776 1.00 45.72 297 GLU A O 1
ATOM 2262 N N . GLY A 1 298 ? 0.694 -11.919 43.250 1.00 42.03 298 GLY A N 1
ATOM 2263 C CA . GLY A 1 298 ? -0.221 -13.020 42.960 1.00 42.03 298 GLY A CA 1
ATOM 2264 C C . GLY A 1 298 ? -0.995 -12.764 41.674 1.00 42.03 298 GLY A C 1
ATOM 2265 O O . GLY A 1 298 ? -2.212 -12.592 41.723 1.00 42.03 298 GLY A O 1
ATOM 2266 N N . SER A 1 299 ? -0.313 -12.695 40.527 1.00 38.66 299 SER A N 1
ATOM 2267 C CA . SER A 1 299 ? -0.984 -12.690 39.225 1.00 38.66 299 SER A CA 1
ATOM 2268 C C . SER A 1 299 ? -1.526 -14.091 38.929 1.00 38.66 299 SER A C 1
ATOM 2270 O O . SER A 1 299 ? -0.814 -15.093 38.976 1.00 38.66 299 SER A O 1
ATOM 2272 N N . PHE A 1 300 ? -2.827 -14.178 38.663 1.00 36.41 300 PHE A N 1
ATOM 2273 C CA . PHE A 1 300 ? -3.469 -15.408 38.219 1.00 36.41 300 PHE A CA 1
ATOM 2274 C C . PHE A 1 300 ? -3.519 -15.370 36.691 1.00 36.41 300 PHE A C 1
ATOM 2276 O O . PHE A 1 300 ? -4.446 -14.809 36.114 1.00 36.41 300 PHE A O 1
ATOM 2283 N N . GLU A 1 301 ? -2.497 -15.914 36.032 1.00 37.34 301 GLU A N 1
ATOM 2284 C CA . GLU A 1 301 ? -2.501 -16.056 34.575 1.00 37.34 301 GLU A CA 1
ATOM 2285 C C . GLU A 1 301 ? -3.404 -17.228 34.181 1.00 37.34 301 GLU A C 1
ATOM 2287 O O . GLU A 1 301 ? -3.142 -18.393 34.493 1.00 37.34 301 GLU A O 1
ATOM 2292 N N . VAL A 1 302 ? -4.505 -16.920 33.500 1.00 38.19 302 VAL A N 1
ATOM 2293 C CA . VAL A 1 302 ? -5.316 -17.927 32.820 1.00 38.19 302 VAL A CA 1
ATOM 2294 C C . VAL A 1 302 ? -4.740 -18.089 31.415 1.00 38.19 302 VAL A C 1
ATOM 2296 O O . VAL A 1 302 ? -5.062 -17.317 30.518 1.00 38.19 302 VAL A O 1
ATOM 2299 N N . GLU A 1 303 ? -3.882 -19.093 31.210 1.00 38.03 303 GLU A N 1
ATOM 2300 C CA . GLU A 1 303 ? -3.440 -19.486 29.864 1.00 38.03 303 GLU A CA 1
ATOM 2301 C C . GLU A 1 303 ? -4.636 -20.044 29.071 1.00 38.03 303 GLU A C 1
ATOM 2303 O O . GLU A 1 303 ? -5.033 -21.204 29.226 1.00 38.03 303 GLU A O 1
ATOM 2308 N N . VAL A 1 304 ? -5.210 -19.222 28.193 1.00 37.62 304 VAL A N 1
ATOM 2309 C CA . VAL A 1 304 ? -6.181 -19.657 27.183 1.00 37.62 304 VAL A CA 1
ATOM 2310 C C . VAL A 1 304 ? -5.408 -20.071 25.930 1.00 37.62 304 VAL A C 1
ATOM 2312 O O . VAL A 1 304 ? -4.764 -19.251 25.281 1.00 37.62 304 VAL A O 1
ATOM 2315 N N . ARG A 1 305 ? -5.442 -21.362 25.580 1.00 35.97 305 ARG A N 1
ATOM 2316 C CA . ARG A 1 305 ? -4.788 -21.881 24.368 1.00 35.97 305 ARG A CA 1
ATOM 2317 C C . ARG A 1 305 ? -5.708 -21.718 23.162 1.00 35.97 305 ARG A C 1
ATOM 2319 O O . ARG A 1 305 ? -6.737 -22.375 23.067 1.00 35.97 305 ARG A O 1
ATOM 2326 N N . VAL A 1 306 ? -5.297 -20.871 22.223 1.00 41.16 306 VAL A N 1
ATOM 2327 C CA . VAL A 1 306 ? -6.079 -20.465 21.049 1.00 41.16 306 VAL A CA 1
ATOM 2328 C C . VAL A 1 306 ? -6.255 -21.618 20.057 1.00 41.16 306 VAL A C 1
ATOM 2330 O O . VAL A 1 306 ? -5.343 -21.986 19.317 1.00 41.16 306 VAL A O 1
ATOM 2333 N N . GLY A 1 307 ? -7.472 -22.155 20.000 1.00 43.19 307 GLY A N 1
ATOM 2334 C CA . GLY A 1 307 ? -7.943 -23.030 18.931 1.00 43.19 307 GLY A CA 1
ATOM 2335 C C . GLY A 1 307 ? -9.331 -22.610 18.468 1.00 43.19 307 GLY A C 1
ATOM 2336 O O . GLY A 1 307 ? -10.302 -23.218 18.885 1.00 43.19 307 GLY A O 1
ATOM 2337 N N . ARG A 1 308 ? -9.438 -21.582 17.608 1.00 49.84 308 ARG A N 1
ATOM 2338 C CA . ARG A 1 308 ? -10.706 -21.117 16.990 1.00 49.84 308 ARG A CA 1
ATOM 2339 C C . ARG A 1 308 ? -11.891 -21.041 17.977 1.00 49.84 308 ARG A C 1
ATOM 2341 O O . ARG A 1 308 ? -13.016 -21.399 17.636 1.00 49.84 308 ARG A O 1
ATOM 2348 N N . GLU A 1 309 ? -11.614 -20.619 19.205 1.00 64.56 309 GLU A N 1
ATOM 2349 C CA . GLU A 1 309 ? -12.613 -20.554 20.264 1.00 64.56 309 GLU A CA 1
ATOM 2350 C C . GLU A 1 309 ? -13.501 -19.330 20.041 1.00 64.56 309 GLU A C 1
ATOM 2352 O O . GLU A 1 309 ? -13.038 -18.260 19.639 1.00 64.56 309 GLU A O 1
ATOM 2357 N N . GLU A 1 310 ? -14.804 -19.514 20.240 1.00 86.81 310 GLU A N 1
ATOM 2358 C CA . GLU A 1 310 ? -15.756 -18.411 20.302 1.00 86.81 310 GLU A CA 1
ATOM 2359 C C . GLU A 1 310 ? -15.246 -17.352 21.296 1.00 86.81 310 GLU A C 1
ATOM 2361 O O . GLU A 1 310 ? -14.636 -17.710 22.309 1.00 86.81 310 GLU A O 1
ATOM 2366 N N . PRO A 1 311 ? -15.465 -16.052 21.032 1.00 89.94 311 PRO A N 1
ATOM 2367 C CA . PRO A 1 311 ? -14.990 -15.002 21.925 1.00 89.94 311 PRO A CA 1
ATOM 2368 C C . PRO A 1 311 ? -15.537 -15.230 23.345 1.00 89.94 311 PRO A C 1
ATOM 2370 O O . PRO A 1 311 ? -16.709 -15.597 23.504 1.00 89.94 311 PRO A O 1
ATOM 2373 N N . PRO A 1 312 ? -14.737 -14.987 24.395 1.00 94.25 312 PRO A N 1
ATOM 2374 C CA . PRO A 1 312 ? -15.185 -15.181 25.763 1.00 94.25 312 PRO A CA 1
ATOM 2375 C C . PRO A 1 312 ? -16.408 -14.310 26.067 1.00 94.25 312 PRO A C 1
ATOM 2377 O O . PRO A 1 312 ? -16.491 -13.137 25.688 1.00 94.25 312 PRO A O 1
ATOM 2380 N N . THR A 1 313 ? -17.370 -14.891 26.784 1.00 95.81 313 THR A N 1
ATOM 2381 C CA . THR A 1 313 ? -18.508 -14.144 27.326 1.00 95.81 313 THR A CA 1
ATOM 2382 C C . THR A 1 313 ? -18.150 -13.613 28.712 1.00 95.81 313 THR A C 1
ATOM 2384 O O . THR A 1 313 ? -17.986 -14.386 29.655 1.00 95.81 313 THR A O 1
ATOM 2387 N N . LEU A 1 314 ? -18.052 -12.293 28.847 1.00 95.00 314 LEU A N 1
ATOM 2388 C CA . LEU A 1 314 ? -17.750 -11.599 30.093 1.00 95.00 314 LEU A CA 1
ATOM 2389 C C . LEU A 1 314 ? -19.040 -11.143 30.772 1.00 95.00 314 LEU A C 1
ATOM 2391 O O . LEU A 1 314 ? -19.800 -10.337 30.234 1.00 95.00 314 LEU A O 1
ATOM 2395 N N . ILE A 1 315 ? -19.274 -11.633 31.984 1.00 93.75 315 ILE A N 1
ATOM 2396 C CA . ILE A 1 315 ? -20.370 -11.169 32.832 1.00 93.75 315 ILE A CA 1
ATOM 2397 C C . ILE A 1 315 ? -19.823 -10.045 33.707 1.00 93.75 315 ILE A C 1
ATOM 2399 O O . ILE A 1 315 ? -18.987 -10.296 34.570 1.00 93.75 315 ILE A O 1
ATOM 2403 N N . VAL A 1 316 ? -20.292 -8.818 33.482 1.00 92.44 316 VAL A N 1
ATOM 2404 C CA . VAL A 1 316 ? -19.780 -7.625 34.176 1.00 92.44 316 VAL A CA 1
ATOM 2405 C C . VAL A 1 316 ? -20.872 -6.971 34.996 1.00 92.44 316 VAL A C 1
ATOM 2407 O O . VAL A 1 316 ? -22.000 -6.815 34.539 1.00 92.44 316 VAL A O 1
ATOM 2410 N N . THR A 1 317 ? -20.562 -6.540 36.205 1.00 88.69 317 THR A N 1
ATOM 2411 C CA . THR A 1 317 ? -21.482 -5.762 37.029 1.00 88.69 317 THR A CA 1
ATOM 2412 C C . THR A 1 317 ? -21.366 -4.287 36.656 1.00 88.69 317 THR A C 1
ATOM 2414 O O . THR A 1 317 ? -20.312 -3.661 36.772 1.00 88.69 317 THR A O 1
ATOM 2417 N N . ALA A 1 318 ? -22.468 -3.709 36.177 1.00 85.50 318 ALA A N 1
ATOM 2418 C CA . ALA A 1 318 ? -22.502 -2.330 35.714 1.00 85.50 318 ALA A CA 1
ATOM 2419 C C . ALA A 1 318 ? -22.068 -1.359 36.823 1.00 85.50 318 ALA A C 1
ATOM 2421 O O . ALA A 1 318 ? -22.503 -1.478 37.970 1.00 85.50 318 ALA A O 1
ATOM 2422 N N . LEU A 1 319 ? -21.281 -0.348 36.439 1.00 78.94 319 LEU A N 1
ATOM 2423 C CA . LEU A 1 319 ? -20.721 0.716 37.287 1.00 78.94 319 LEU A CA 1
ATOM 2424 C C . LEU A 1 319 ? -19.592 0.299 38.241 1.00 78.94 319 LEU A C 1
ATOM 2426 O O . LEU A 1 319 ? -18.900 1.200 38.718 1.00 78.94 319 LEU A O 1
ATOM 2430 N N . THR A 1 320 ? -19.415 -0.990 38.535 1.00 82.12 320 THR A N 1
ATOM 2431 C CA . THR A 1 320 ? -18.392 -1.474 39.479 1.00 82.12 320 THR A CA 1
ATOM 2432 C C . THR A 1 320 ? -17.212 -2.134 38.790 1.00 82.12 320 THR A C 1
ATOM 2434 O O . THR A 1 320 ? -16.088 -1.952 39.245 1.00 82.12 320 THR A O 1
ATOM 2437 N N . ASP A 1 321 ? -17.461 -2.867 37.709 1.00 86.94 321 ASP A N 1
ATOM 2438 C CA . ASP A 1 321 ? -16.431 -3.675 37.067 1.00 86.94 321 ASP A CA 1
ATOM 2439 C C . ASP A 1 321 ? -15.759 -2.888 35.938 1.00 86.94 321 ASP A C 1
ATOM 2441 O O . ASP A 1 321 ? -16.415 -2.138 35.203 1.00 86.94 321 ASP A O 1
ATOM 2445 N N . THR A 1 322 ? -14.449 -3.081 35.788 1.00 86.81 322 THR A N 1
ATOM 2446 C CA . THR A 1 322 ? -13.659 -2.514 34.693 1.00 86.81 322 THR A CA 1
ATOM 2447 C C . THR A 1 322 ? -13.249 -3.639 33.751 1.00 86.81 322 THR A C 1
ATOM 2449 O O . THR A 1 322 ? -12.737 -4.663 34.191 1.00 86.81 322 THR A O 1
ATOM 2452 N N . VAL A 1 323 ? -13.462 -3.455 32.448 1.00 88.06 323 VAL A N 1
ATOM 2453 C CA . VAL A 1 323 ? -12.960 -4.383 31.425 1.00 88.06 323 VAL A CA 1
ATOM 2454 C C . VAL A 1 323 ? -11.661 -3.825 30.861 1.00 88.06 323 VAL A C 1
ATOM 2456 O O . VAL A 1 323 ? -11.641 -2.685 30.395 1.00 88.06 323 VAL A O 1
ATOM 2459 N N . ILE A 1 324 ? -10.597 -4.621 30.902 1.00 88.56 324 ILE A N 1
ATOM 2460 C CA . ILE A 1 324 ? -9.303 -4.307 30.295 1.00 88.56 324 ILE A CA 1
ATOM 2461 C C . ILE A 1 324 ? -9.169 -5.097 29.002 1.00 88.56 324 ILE A C 1
ATOM 2463 O O . ILE A 1 324 ? -9.443 -6.292 28.972 1.00 88.56 324 ILE A O 1
ATOM 2467 N N . LEU A 1 325 ? -8.768 -4.406 27.937 1.00 87.81 325 LEU A N 1
ATOM 2468 C CA . LEU A 1 325 ? -8.453 -5.001 26.644 1.00 87.81 325 LEU A CA 1
ATOM 2469 C C . LEU A 1 325 ? -6.941 -4.965 26.456 1.00 87.81 325 LEU A C 1
ATOM 2471 O O . LEU A 1 325 ? -6.346 -3.893 26.568 1.00 87.81 325 LEU A O 1
ATOM 2475 N N . ASN A 1 326 ? -6.346 -6.113 26.156 1.00 90.19 326 ASN A N 1
ATOM 2476 C CA . ASN A 1 326 ? -4.933 -6.223 25.820 1.00 90.19 326 ASN A CA 1
ATOM 2477 C C . ASN A 1 326 ? -4.792 -6.858 24.435 1.00 90.19 326 ASN A C 1
ATOM 2479 O O . ASN A 1 326 ? -5.544 -7.769 24.106 1.00 90.19 326 ASN A O 1
ATOM 2483 N N . CYS A 1 327 ? -3.863 -6.368 23.621 1.00 92.00 327 CYS A N 1
ATOM 2484 C CA . CYS A 1 327 ? -3.571 -6.909 22.297 1.00 92.00 327 CYS A CA 1
ATOM 2485 C C . CYS A 1 327 ? -2.062 -7.087 22.161 1.00 92.00 327 CYS A C 1
ATOM 2487 O O . CYS A 1 327 ? -1.320 -6.131 22.385 1.00 92.00 327 CYS A O 1
ATOM 2489 N N . THR A 1 328 ? -1.618 -8.281 21.779 1.00 94.06 328 THR A N 1
ATOM 2490 C CA . THR A 1 328 ? -0.196 -8.639 21.682 1.00 94.06 328 THR A CA 1
ATOM 2491 C C . THR A 1 328 ? 0.088 -9.428 20.409 1.00 94.06 328 THR A C 1
ATOM 2493 O O . THR A 1 328 ? -0.831 -9.931 19.759 1.00 94.06 328 THR A O 1
ATOM 2496 N N . ASP A 1 329 ? 1.374 -9.515 20.061 1.00 94.81 329 ASP A N 1
ATOM 2497 C CA . ASP A 1 329 ? 1.908 -10.407 19.020 1.00 94.81 329 ASP A CA 1
ATOM 2498 C C . ASP A 1 329 ? 1.391 -10.126 17.601 1.00 94.81 329 ASP A C 1
ATOM 2500 O O . ASP A 1 329 ? 1.388 -11.001 16.738 1.00 94.81 329 ASP A O 1
ATOM 2504 N N . TRP A 1 330 ? 0.919 -8.902 17.355 1.00 95.31 330 TRP A N 1
ATOM 2505 C CA . TRP A 1 330 ? 0.538 -8.470 16.018 1.00 95.31 330 TRP A CA 1
ATOM 2506 C C . TRP A 1 330 ? 1.782 -8.170 15.190 1.00 95.31 330 TRP A C 1
ATOM 2508 O O . TRP A 1 330 ? 2.652 -7.411 15.618 1.00 95.31 330 TRP A O 1
ATOM 2518 N N . GLU A 1 331 ? 1.822 -8.729 13.987 1.00 95.62 331 GLU A N 1
ATOM 2519 C CA . GLU A 1 331 ? 2.904 -8.542 13.027 1.00 95.62 331 GLU A CA 1
ATOM 2520 C C . GLU A 1 331 ? 2.335 -8.005 11.715 1.00 95.62 331 GLU A C 1
ATOM 2522 O O . GLU A 1 331 ? 1.321 -8.487 11.208 1.00 95.62 331 GLU A O 1
ATOM 2527 N N . ASP A 1 332 ? 2.984 -6.986 11.170 1.00 95.06 332 ASP A N 1
ATOM 2528 C CA . ASP A 1 332 ? 2.700 -6.475 9.836 1.00 95.06 332 ASP A CA 1
ATOM 2529 C C . ASP A 1 332 ? 3.415 -7.365 8.801 1.00 95.06 332 ASP A C 1
ATOM 2531 O O . ASP A 1 332 ? 4.631 -7.555 8.924 1.00 95.06 332 ASP A O 1
ATOM 2535 N N . PRO A 1 333 ? 2.715 -7.940 7.804 1.00 93.88 333 PRO A N 1
ATOM 2536 C CA . PRO A 1 333 ? 3.341 -8.817 6.808 1.00 93.88 333 PRO A CA 1
ATOM 2537 C C . PRO A 1 333 ? 4.475 -8.151 6.018 1.00 93.88 333 PRO A C 1
ATOM 2539 O O . PRO A 1 333 ? 5.391 -8.828 5.545 1.00 93.88 333 PRO A O 1
ATOM 2542 N N . GLU A 1 334 ? 4.438 -6.827 5.886 1.00 91.88 334 GLU A N 1
ATOM 2543 C CA . GLU A 1 334 ? 5.456 -6.012 5.237 1.00 91.88 334 GLU A CA 1
ATOM 2544 C C . GLU A 1 334 ? 6.563 -5.531 6.192 1.00 91.88 334 GLU A C 1
ATOM 2546 O O . GLU A 1 334 ? 7.521 -4.894 5.748 1.00 91.88 334 GLU A O 1
ATOM 2551 N N . GLY A 1 335 ? 6.482 -5.883 7.478 1.00 91.38 335 GLY A N 1
ATOM 2552 C CA . GLY A 1 335 ? 7.476 -5.565 8.501 1.00 91.38 335 GLY A CA 1
A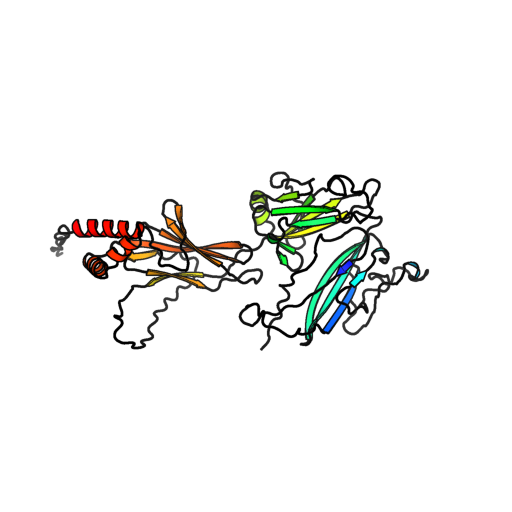TOM 2553 C C . GLY A 1 335 ? 7.390 -4.134 9.029 1.00 91.38 335 GLY A C 1
ATOM 2554 O O . GLY A 1 335 ? 8.347 -3.650 9.640 1.00 91.38 335 GLY A O 1
ATOM 2555 N N . PHE A 1 336 ? 6.284 -3.423 8.797 1.00 89.00 336 PHE A N 1
ATOM 2556 C CA . PHE A 1 336 ? 6.092 -2.103 9.387 1.00 89.00 336 PHE A CA 1
ATOM 2557 C C . PHE A 1 336 ? 5.680 -2.173 10.858 1.00 89.00 336 PHE A C 1
ATOM 2559 O O . PHE A 1 336 ? 5.117 -3.141 11.358 1.00 89.00 336 PHE A O 1
ATOM 2566 N N . GLU A 1 337 ? 5.945 -1.086 11.577 1.00 91.31 337 GLU A N 1
ATOM 2567 C CA . GLU A 1 337 ? 5.416 -0.923 12.927 1.00 91.31 337 GLU A CA 1
ATOM 2568 C C . GLU A 1 337 ? 3.894 -0.768 12.883 1.00 91.31 337 GLU A C 1
ATOM 2570 O O . GLU A 1 337 ? 3.346 -0.173 11.953 1.00 91.31 337 GLU A O 1
ATOM 2575 N N . ILE A 1 338 ? 3.229 -1.210 13.948 1.00 93.50 338 ILE A N 1
ATOM 2576 C CA . ILE A 1 338 ? 1.780 -1.108 14.121 1.00 93.50 338 ILE A CA 1
ATOM 2577 C C . ILE A 1 338 ? 1.495 0.055 15.082 1.00 93.50 338 ILE A C 1
ATOM 2579 O O . ILE A 1 338 ? 1.523 -0.122 16.302 1.00 93.50 338 ILE A O 1
ATOM 2583 N N . PRO A 1 339 ? 1.247 1.277 14.577 1.00 89.44 339 PRO A N 1
ATOM 2584 C CA . PRO A 1 339 ? 1.153 2.463 15.420 1.00 89.44 339 PRO A CA 1
ATOM 2585 C C . PRO A 1 339 ? -0.210 2.603 16.094 1.00 89.44 339 PRO A C 1
ATOM 2587 O O . PRO A 1 339 ? -0.369 3.428 16.997 1.00 89.44 339 PRO A O 1
ATOM 2590 N N . LYS A 1 340 ? -1.232 1.901 15.591 1.00 92.38 340 LYS A N 1
ATOM 2591 C CA . LYS A 1 340 ? -2.618 2.249 15.867 1.00 92.38 340 LYS A CA 1
ATOM 2592 C C . LYS A 1 340 ? -3.440 1.025 16.218 1.00 92.38 340 LYS A C 1
ATOM 2594 O O . LYS A 1 340 ? -3.719 0.161 15.395 1.00 92.38 340 LYS A O 1
ATOM 2599 N N . TYR A 1 341 ? -3.946 1.073 17.436 1.00 93.06 341 TYR A N 1
ATOM 2600 C CA . TYR A 1 341 ? -5.013 0.219 17.908 1.00 93.06 341 TYR A CA 1
ATOM 2601 C C . TYR A 1 341 ? -6.275 1.075 18.027 1.00 93.06 341 TYR A C 1
ATOM 2603 O O . TYR A 1 341 ? -6.232 2.241 18.430 1.00 93.06 341 TYR A O 1
ATOM 2611 N N . SER A 1 342 ? -7.411 0.523 17.635 1.00 93.62 342 SER A N 1
ATOM 2612 C CA . SER A 1 342 ? -8.727 1.125 17.779 1.00 93.62 342 SER A CA 1
ATOM 2613 C C . SER A 1 342 ? -9.611 0.140 18.530 1.00 93.62 342 SER A C 1
ATOM 2615 O O . SER A 1 342 ? -9.550 -1.059 18.298 1.00 93.62 342 SER A O 1
ATOM 2617 N N . PHE A 1 343 ? -10.420 0.612 19.469 1.00 93.00 343 PHE A N 1
ATOM 2618 C CA . PHE A 1 343 ? -11.354 -0.255 20.178 1.00 93.00 343 PHE A CA 1
ATOM 2619 C C . PHE A 1 343 ? -12.761 0.289 19.998 1.00 93.00 343 PHE A C 1
ATOM 2621 O O . PHE A 1 343 ? -12.990 1.501 20.044 1.00 93.00 343 PHE A O 1
ATOM 2628 N N . PHE A 1 344 ? -13.724 -0.592 19.772 1.00 94.75 344 PHE A N 1
ATOM 2629 C CA . PHE A 1 344 ? -15.126 -0.209 19.695 1.00 94.75 344 PHE A CA 1
ATOM 2630 C C . PHE A 1 344 ? -16.030 -1.329 20.197 1.00 94.75 344 PHE A C 1
ATOM 2632 O O . PHE A 1 344 ? -15.704 -2.507 20.113 1.00 94.75 344 PHE A O 1
ATOM 2639 N N . ALA A 1 345 ? -17.188 -0.951 20.721 1.00 95.12 345 ALA A N 1
ATOM 2640 C CA . ALA A 1 345 ? -18.249 -1.876 21.077 1.00 95.12 345 ALA A CA 1
ATOM 2641 C C . ALA A 1 345 ? -19.377 -1.787 20.047 1.00 95.12 345 ALA A C 1
ATOM 2643 O O . ALA A 1 345 ? -19.651 -0.718 19.500 1.00 95.12 345 ALA A O 1
ATOM 2644 N N . THR A 1 346 ? -20.054 -2.900 19.799 1.00 96.44 346 THR A N 1
ATOM 2645 C CA . THR A 1 346 ? -21.271 -2.950 18.983 1.00 96.44 346 THR A CA 1
ATOM 2646 C C . THR A 1 346 ? -22.418 -3.510 19.807 1.00 96.44 346 THR A C 1
ATOM 2648 O O . THR A 1 346 ? -22.239 -4.476 20.547 1.00 96.44 346 THR A O 1
ATOM 2651 N N . THR A 1 347 ? -23.591 -2.887 19.725 1.00 95.25 347 THR A N 1
ATOM 2652 C CA . THR A 1 347 ? -24.812 -3.435 20.334 1.00 95.25 347 THR A CA 1
ATOM 2653 C C . THR A 1 347 ? -25.388 -4.549 19.457 1.00 95.25 347 THR A C 1
ATOM 2655 O O . THR A 1 347 ? -25.056 -4.650 18.277 1.00 95.25 347 THR A O 1
ATOM 2658 N N . GLU A 1 348 ? -26.337 -5.333 19.976 1.00 93.62 348 GLU A N 1
ATOM 2659 C CA . GLU A 1 348 ? -27.104 -6.308 19.171 1.00 93.62 348 GLU A CA 1
ATOM 2660 C C . GLU A 1 348 ? -27.818 -5.682 17.956 1.00 93.62 348 GLU A C 1
ATOM 2662 O O . GLU A 1 348 ? -28.175 -6.378 17.009 1.00 93.62 348 GLU A O 1
ATOM 2667 N N . ARG A 1 349 ? -28.032 -4.358 17.969 1.00 94.50 349 ARG A N 1
ATOM 2668 C CA . ARG A 1 349 ? -28.634 -3.605 16.857 1.00 94.50 349 ARG A CA 1
ATOM 2669 C C . ARG A 1 349 ? -27.613 -3.140 15.815 1.00 94.50 349 ARG A C 1
ATOM 2671 O O . ARG A 1 349 ? -28.008 -2.512 14.838 1.00 94.50 349 ARG A O 1
ATOM 2678 N N . GLY A 1 350 ? -26.324 -3.404 16.028 1.00 93.38 350 GLY A N 1
ATOM 2679 C CA . GLY A 1 350 ? -25.231 -2.943 15.171 1.00 93.38 350 GLY A CA 1
ATOM 2680 C C . GLY A 1 350 ? -24.805 -1.491 15.412 1.00 93.38 350 GLY A C 1
ATOM 2681 O O . GLY A 1 350 ? -24.055 -0.937 14.612 1.00 93.38 350 GLY A O 1
ATOM 2682 N N . GLU A 1 351 ? -25.259 -0.849 16.494 1.00 93.56 351 GLU A N 1
ATOM 2683 C CA . GLU A 1 351 ? -24.818 0.510 16.830 1.00 93.56 351 GLU A CA 1
ATOM 2684 C C . GLU A 1 351 ? -23.370 0.472 17.336 1.00 93.56 351 GLU A C 1
ATOM 2686 O O . GLU A 1 351 ? -23.071 -0.242 18.295 1.00 93.56 351 GLU A O 1
ATOM 2691 N N . LYS A 1 352 ? -22.479 1.238 16.695 1.00 93.06 352 LYS A N 1
ATOM 2692 C CA . LYS A 1 352 ? -21.047 1.304 17.023 1.00 93.06 352 LYS A CA 1
ATOM 2693 C C . LYS A 1 352 ? -20.771 2.390 18.067 1.00 93.06 352 LYS A C 1
ATOM 2695 O O . LYS A 1 352 ? -21.119 3.552 17.868 1.00 93.06 352 LYS A O 1
ATOM 2700 N N . VAL A 1 353 ? -20.089 2.017 19.147 1.00 90.38 353 VAL A N 1
ATOM 2701 C CA . VAL A 1 353 ? -19.606 2.904 20.214 1.00 90.38 353 VAL A CA 1
ATOM 2702 C C . VAL A 1 353 ? -18.079 2.869 20.216 1.00 90.38 353 VAL A C 1
ATOM 2704 O O . VAL A 1 353 ? -17.483 1.861 20.586 1.00 90.38 353 VAL A O 1
ATOM 2707 N N . THR A 1 354 ? -17.430 3.952 19.792 1.00 88.88 354 THR A N 1
ATOM 2708 C CA . THR A 1 354 ? -15.960 4.049 19.774 1.00 88.88 354 THR A CA 1
ATOM 2709 C C . THR A 1 354 ? -15.405 4.212 21.191 1.00 88.88 354 THR A C 1
ATOM 2711 O O . THR A 1 354 ? -15.875 5.067 21.941 1.00 88.88 354 THR A O 1
ATOM 2714 N N . LEU A 1 355 ? -14.388 3.423 21.546 1.00 86.19 355 LEU A N 1
ATOM 2715 C CA . LEU A 1 355 ? -13.699 3.479 22.835 1.00 86.19 355 LEU A CA 1
ATOM 2716 C C . LEU A 1 355 ? -12.377 4.240 22.664 1.00 86.19 355 LEU A C 1
ATOM 2718 O O . LEU A 1 355 ? -11.531 3.874 21.852 1.00 86.19 355 LEU A O 1
ATOM 2722 N N . THR A 1 356 ? -12.206 5.340 23.395 1.00 78.06 356 THR A N 1
ATOM 2723 C CA . THR A 1 356 ? -11.003 6.185 23.320 1.00 78.06 356 THR A CA 1
ATOM 2724 C C . THR A 1 356 ? -9.960 5.774 24.360 1.00 78.06 356 THR A C 1
ATOM 2726 O O . THR A 1 356 ? -10.300 5.629 25.530 1.00 78.06 356 THR A O 1
ATOM 2729 N N . PHE A 1 357 ? -8.688 5.692 23.954 1.00 65.31 357 PHE A N 1
ATOM 2730 C CA . PHE A 1 357 ? -7.548 5.162 24.728 1.00 65.31 357 PHE A CA 1
ATOM 2731 C C . PHE A 1 357 ? -7.187 5.880 26.039 1.00 65.31 357 PHE A C 1
ATOM 2733 O O . PHE A 1 357 ? -6.386 5.366 26.811 1.00 65.31 357 PHE A O 1
ATOM 2740 N N . SER A 1 358 ? -7.739 7.060 26.315 1.00 59.38 358 SER A N 1
ATOM 2741 C CA . SER A 1 358 ? -7.280 7.918 27.416 1.00 59.38 358 SER A CA 1
ATOM 2742 C C . SER A 1 358 ? -8.322 8.176 28.505 1.00 59.38 358 SER A C 1
ATOM 2744 O O . SER A 1 358 ? -8.099 9.004 29.388 1.00 59.38 358 SER A O 1
ATOM 2746 N N . SER A 1 359 ? -9.471 7.496 28.477 1.00 59.62 359 SER A N 1
ATOM 2747 C CA . SER A 1 359 ? -10.503 7.694 29.498 1.00 59.62 359 SER A CA 1
ATOM 2748 C C . SER A 1 359 ? -11.289 6.423 29.792 1.00 59.62 359 SER A C 1
ATOM 2750 O O . SER A 1 359 ? -11.510 5.591 28.918 1.00 59.62 359 SER A O 1
ATOM 2752 N N . LYS A 1 360 ? -11.734 6.280 31.048 1.00 69.00 360 LYS A N 1
ATOM 2753 C CA . LYS A 1 360 ? -12.731 5.274 31.427 1.00 69.00 360 LYS A CA 1
ATOM 2754 C C . LYS A 1 360 ? -14.008 5.559 30.630 1.00 69.00 360 LYS A C 1
ATOM 2756 O O . LYS A 1 360 ? -14.729 6.505 30.948 1.00 69.00 360 LYS A O 1
ATOM 2761 N N . VAL A 1 361 ? -14.267 4.771 29.589 1.00 71.31 361 VAL A N 1
ATOM 2762 C CA . VAL A 1 361 ? -15.484 4.885 28.778 1.00 71.31 361 VAL A CA 1
ATOM 2763 C C . VAL A 1 361 ? -16.609 4.132 29.470 1.00 71.31 361 VAL A C 1
ATOM 2765 O O . VAL A 1 361 ? -16.451 2.987 29.884 1.00 71.31 361 VAL A O 1
ATOM 2768 N N . ILE A 1 362 ? -17.762 4.780 29.600 1.00 76.94 362 ILE A N 1
ATOM 2769 C CA . ILE A 1 362 ? -18.924 4.186 30.253 1.00 76.94 362 ILE A CA 1
ATOM 2770 C C . ILE A 1 362 ? -19.835 3.617 29.178 1.00 76.94 362 ILE A C 1
ATOM 2772 O O . ILE A 1 362 ? -20.423 4.345 28.379 1.00 76.94 362 ILE A O 1
ATOM 2776 N N . LEU A 1 363 ? -19.927 2.294 29.169 1.00 81.06 363 LEU A N 1
ATOM 2777 C CA . LEU A 1 363 ? -20.663 1.537 28.172 1.00 81.06 363 LEU A CA 1
ATOM 2778 C C . LEU A 1 363 ? -22.163 1.502 28.486 1.00 81.06 363 LEU A C 1
ATOM 2780 O O . LEU A 1 363 ? -22.526 1.324 29.649 1.00 81.06 363 LEU A O 1
ATOM 2784 N N . PRO A 1 364 ? -23.054 1.631 27.485 1.00 83.81 364 PRO A N 1
ATOM 2785 C CA . PRO A 1 364 ? -24.493 1.554 27.711 1.00 83.81 364 PRO A CA 1
ATOM 2786 C C . PRO A 1 364 ? -24.893 0.201 28.317 1.00 83.81 364 PRO A C 1
ATOM 2788 O O . PRO A 1 364 ? -24.272 -0.825 28.053 1.00 83.81 364 PRO A O 1
ATOM 2791 N N . TYR A 1 365 ? -25.979 0.188 29.094 1.00 87.88 365 TYR A N 1
ATOM 2792 C CA . TYR A 1 365 ? -26.537 -1.051 29.643 1.00 87.88 365 TYR A CA 1
ATOM 2793 C C . TYR A 1 365 ? -27.254 -1.856 28.546 1.00 87.88 365 TYR A C 1
ATOM 2795 O O . TYR A 1 365 ? -28.464 -1.713 28.345 1.00 87.88 365 TYR A O 1
ATOM 2803 N N . ALA A 1 366 ? -26.484 -2.655 27.813 1.00 89.88 366 ALA A N 1
ATOM 2804 C CA . ALA A 1 366 ? -26.917 -3.562 26.757 1.00 89.88 366 ALA A CA 1
ATOM 2805 C C . ALA A 1 366 ? -25.896 -4.700 26.602 1.00 89.88 366 ALA A C 1
ATOM 2807 O O . ALA A 1 366 ? -24.768 -4.578 27.075 1.00 89.88 366 ALA A O 1
ATOM 2808 N N . ASN A 1 367 ? -26.269 -5.778 25.913 1.00 94.50 367 ASN A N 1
ATOM 2809 C CA . ASN A 1 367 ? -25.291 -6.764 25.464 1.00 94.50 367 ASN A CA 1
ATOM 2810 C C . ASN A 1 367 ? -24.398 -6.117 24.402 1.00 94.50 367 ASN A C 1
ATOM 2812 O O . ASN A 1 367 ? -24.900 -5.499 23.453 1.00 94.50 367 ASN A O 1
ATOM 2816 N N . LEU A 1 368 ? -23.087 -6.229 24.587 1.00 95.62 368 LEU A N 1
ATOM 2817 C CA . LEU A 1 368 ? -22.097 -5.576 23.739 1.00 95.62 368 LEU A CA 1
ATOM 2818 C C . LEU A 1 368 ? -21.116 -6.602 23.199 1.00 95.62 368 LEU A C 1
ATOM 2820 O O . LEU A 1 368 ? -20.652 -7.462 23.933 1.00 95.62 368 LEU A O 1
ATOM 2824 N N . THR A 1 369 ? -20.754 -6.470 21.931 1.00 96.94 369 THR A N 1
ATOM 2825 C CA . THR A 1 369 ? -19.616 -7.189 21.353 1.00 96.94 369 THR A CA 1
ATOM 2826 C C . THR A 1 369 ? -18.454 -6.218 21.239 1.00 96.94 369 THR A C 1
ATOM 2828 O O . THR A 1 369 ? -18.588 -5.176 20.590 1.00 96.94 369 THR A O 1
ATOM 2831 N N . LEU A 1 370 ? -17.347 -6.531 21.904 1.00 95.31 370 LEU A N 1
ATOM 2832 C CA . LEU A 1 370 ? -16.122 -5.744 21.884 1.00 95.31 370 LEU A CA 1
ATOM 2833 C C . LEU A 1 370 ? -15.257 -6.155 20.692 1.00 95.31 370 LEU A C 1
ATOM 2835 O O . LEU A 1 370 ? -15.090 -7.339 20.398 1.00 95.31 370 LEU A O 1
ATOM 2839 N N . TRP A 1 371 ? -14.710 -5.152 20.019 1.00 96.56 371 TRP A N 1
ATOM 2840 C CA . TRP A 1 371 ? -13.847 -5.294 18.860 1.00 96.56 371 TRP A CA 1
ATOM 2841 C C . TRP A 1 371 ? -12.573 -4.481 19.060 1.00 96.56 371 TRP A C 1
ATOM 2843 O O . TRP A 1 371 ? -12.613 -3.354 19.564 1.00 96.56 371 TRP A O 1
ATOM 2853 N N . ALA A 1 372 ? -11.462 -5.051 18.614 1.00 95.44 372 ALA A N 1
ATOM 2854 C CA . ALA A 1 372 ? -10.187 -4.385 18.430 1.00 95.44 372 ALA A CA 1
ATOM 2855 C C . ALA A 1 372 ? -9.912 -4.268 16.927 1.00 95.44 372 ALA A C 1
ATOM 2857 O O . ALA A 1 372 ? -10.028 -5.247 16.198 1.00 95.44 372 ALA A O 1
ATOM 2858 N N . GLY A 1 373 ? -9.589 -3.073 16.459 1.00 95.44 373 GLY A N 1
ATOM 2859 C CA . GLY A 1 373 ? -9.042 -2.820 15.139 1.00 95.44 373 GLY A CA 1
ATOM 2860 C C . GLY A 1 373 ? -7.549 -2.565 15.262 1.00 95.44 373 GLY A C 1
ATOM 2861 O O . GLY A 1 373 ? -7.140 -1.653 15.980 1.00 95.44 373 GLY A O 1
ATOM 2862 N N . VAL A 1 374 ? -6.736 -3.375 14.600 1.00 95.94 374 VAL A N 1
ATOM 2863 C CA . VAL A 1 374 ? -5.278 -3.234 14.589 1.00 95.94 374 VAL A CA 1
ATOM 2864 C C . VAL A 1 374 ? -4.882 -2.747 13.211 1.00 95.94 374 VAL A C 1
ATOM 2866 O O . VAL A 1 374 ? -5.141 -3.439 12.230 1.00 95.94 374 VAL A O 1
ATOM 2869 N N . SER A 1 375 ? -4.340 -1.532 13.129 1.00 94.75 375 SER A N 1
ATOM 2870 C CA . SER A 1 375 ? -3.980 -0.904 11.859 1.00 94.75 375 SER A CA 1
ATOM 2871 C C . SER A 1 375 ? -2.494 -0.607 11.772 1.00 94.75 375 SER A C 1
ATOM 2873 O O . SER A 1 375 ? -1.893 -0.101 12.725 1.00 94.75 375 SER A O 1
ATOM 2875 N N . ASP A 1 376 ? -1.933 -0.853 10.598 1.00 93.00 376 ASP A N 1
ATOM 2876 C CA . ASP A 1 376 ? -0.572 -0.458 10.260 1.00 93.00 376 ASP A CA 1
ATOM 2877 C C . ASP A 1 376 ? -0.461 1.062 9.993 1.00 93.00 376 ASP A C 1
ATOM 2879 O O . ASP A 1 376 ? -1.412 1.841 10.155 1.00 93.00 376 ASP A O 1
ATOM 2883 N N . GLN A 1 377 ? 0.732 1.512 9.597 1.00 88.81 377 GLN A N 1
ATOM 2884 C CA . GLN A 1 377 ? 0.992 2.923 9.283 1.00 88.81 377 GLN A CA 1
ATOM 2885 C C . GLN A 1 377 ? 0.249 3.416 8.041 1.00 88.81 377 GLN A C 1
ATOM 2887 O O . GLN A 1 377 ? 0.002 4.620 7.928 1.00 88.81 377 GLN A O 1
ATOM 2892 N N . LEU A 1 378 ? -0.080 2.526 7.105 1.00 86.62 378 LEU A N 1
ATOM 2893 C CA . LEU A 1 378 ? -0.769 2.906 5.880 1.00 86.62 378 LEU A CA 1
ATOM 2894 C C . LEU A 1 378 ? -2.283 2.929 6.077 1.00 86.62 378 LEU A C 1
ATOM 2896 O O . LEU A 1 378 ? -2.964 3.703 5.408 1.00 86.62 378 LEU A O 1
ATOM 2900 N N . GLY A 1 379 ? -2.819 2.151 7.016 1.00 88.94 379 GLY A N 1
ATOM 2901 C CA . GLY A 1 379 ? -4.233 2.080 7.370 1.00 88.94 379 GLY A CA 1
ATOM 2902 C C . GLY A 1 379 ? -4.935 0.781 6.961 1.00 88.94 379 GLY A C 1
ATOM 2903 O O . GLY A 1 379 ? -6.166 0.752 6.994 1.00 88.94 379 GLY A O 1
ATOM 2904 N N . ALA A 1 380 ? -4.202 -0.268 6.576 1.00 91.81 380 ALA A N 1
ATOM 2905 C CA . ALA A 1 380 ? -4.754 -1.615 6.499 1.00 91.81 380 ALA A CA 1
ATOM 2906 C C . ALA A 1 380 ? -5.086 -2.086 7.920 1.00 91.81 380 ALA A C 1
ATOM 2908 O O . ALA A 1 380 ? -4.262 -1.993 8.826 1.00 91.81 380 ALA A O 1
ATOM 2909 N N . GLU A 1 381 ? -6.325 -2.532 8.134 1.00 94.69 381 GLU A N 1
ATOM 2910 C CA . GLU A 1 381 ? -6.862 -2.814 9.466 1.00 94.69 381 GLU A CA 1
ATOM 2911 C C . GLU A 1 381 ? -7.376 -4.250 9.563 1.00 94.69 381 GLU A C 1
ATOM 2913 O O . GLU A 1 381 ? -8.207 -4.680 8.759 1.00 94.69 381 GLU A O 1
ATOM 2918 N N . THR A 1 382 ? -6.939 -4.962 10.601 1.00 95.38 382 THR A N 1
ATOM 2919 C CA . THR A 1 382 ? -7.529 -6.236 11.012 1.00 95.38 382 THR A CA 1
ATOM 2920 C C . THR A 1 382 ? -8.520 -5.994 12.139 1.00 95.38 382 THR A C 1
ATOM 2922 O O . THR A 1 382 ? -8.182 -5.409 13.167 1.00 95.38 382 THR A O 1
ATOM 2925 N N . LEU A 1 383 ? -9.755 -6.466 11.957 1.00 95.81 383 LEU A N 1
ATOM 2926 C CA . LEU A 1 383 ? -10.786 -6.443 12.991 1.00 95.81 383 LEU A CA 1
ATOM 2927 C C . LEU A 1 383 ? -10.804 -7.772 13.746 1.00 95.81 383 LEU A C 1
ATOM 2929 O O . LEU A 1 383 ? -11.047 -8.828 13.164 1.00 95.81 383 LEU A O 1
ATOM 2933 N N . TYR A 1 384 ? -10.610 -7.699 15.057 1.00 94.94 384 TYR A N 1
ATOM 2934 C CA . TYR A 1 384 ? -10.588 -8.831 15.970 1.00 94.94 384 TYR A CA 1
ATOM 2935 C C . TYR A 1 384 ? -11.715 -8.701 16.999 1.00 94.94 384 TYR A C 1
ATOM 2937 O O . TYR A 1 384 ? -11.809 -7.708 17.721 1.00 94.94 384 TYR A O 1
ATOM 2945 N N . MET A 1 385 ? -12.588 -9.704 17.079 1.00 95.56 385 MET A N 1
ATOM 2946 C CA . MET A 1 385 ? -13.658 -9.747 18.079 1.00 95.56 385 MET A CA 1
ATOM 2947 C C . MET A 1 385 ? -13.088 -10.245 19.409 1.00 95.56 385 MET A C 1
ATOM 2949 O O . MET A 1 385 ? -12.700 -11.405 19.512 1.00 95.56 385 MET A O 1
ATOM 2953 N N . THR A 1 386 ? -13.033 -9.381 20.422 1.00 94.75 386 THR A N 1
ATOM 2954 C CA . THR A 1 386 ? -12.326 -9.676 21.677 1.00 94.75 386 THR A CA 1
ATOM 2955 C C . THR A 1 386 ? -13.196 -10.390 22.704 1.00 94.75 386 THR A C 1
ATOM 2957 O O . THR A 1 386 ? -12.739 -11.340 23.327 1.00 94.75 386 THR A O 1
ATOM 2960 N N . ALA A 1 387 ? -14.443 -9.949 22.897 1.00 96.06 387 ALA A N 1
ATOM 2961 C CA . ALA A 1 387 ? -15.357 -10.524 23.887 1.00 96.06 387 ALA A CA 1
ATOM 2962 C C . ALA A 1 387 ? -16.819 -10.130 23.652 1.00 96.06 387 ALA A C 1
ATOM 2964 O O . ALA A 1 387 ? -17.119 -9.105 23.036 1.00 96.06 387 ALA A O 1
ATOM 2965 N N . VAL A 1 388 ? -17.733 -10.905 24.239 1.00 96.44 388 VAL A N 1
ATOM 2966 C CA . VAL A 1 388 ? -19.148 -10.540 24.388 1.00 96.44 388 VAL A CA 1
ATOM 2967 C C . VAL A 1 388 ? -19.413 -10.170 25.842 1.00 96.44 388 VAL A C 1
ATOM 2969 O O . VAL A 1 388 ? -19.249 -10.987 26.739 1.00 96.44 388 VAL A O 1
ATOM 2972 N N . VAL A 1 389 ? -19.838 -8.940 26.096 1.00 95.25 389 VAL A N 1
ATOM 2973 C CA . VAL A 1 389 ? -20.110 -8.414 27.434 1.00 95.25 389 VAL A CA 1
ATOM 2974 C C . VAL A 1 389 ? -21.605 -8.472 27.729 1.00 95.25 389 VAL A C 1
ATOM 2976 O O . VAL A 1 389 ? -22.415 -7.886 27.007 1.00 95.25 389 VAL A O 1
ATOM 2979 N N . ILE A 1 390 ? -21.959 -9.131 28.832 1.00 95.19 390 ILE A N 1
ATOM 2980 C CA . ILE A 1 390 ? -23.321 -9.213 29.364 1.00 95.19 390 ILE A CA 1
ATOM 2981 C C . ILE A 1 390 ? -23.367 -8.456 30.697 1.00 95.19 390 ILE A C 1
ATOM 2983 O O . ILE A 1 390 ? -22.853 -8.952 31.706 1.00 95.19 390 ILE A O 1
ATOM 2987 N N . PRO A 1 391 ? -23.976 -7.257 30.743 1.00 92.50 391 PRO A N 1
ATOM 2988 C CA . PRO A 1 391 ? -23.992 -6.462 31.957 1.00 92.50 391 PRO A CA 1
ATOM 2989 C C . PRO A 1 391 ? -25.081 -6.915 32.944 1.00 92.50 391 PRO A C 1
ATOM 2991 O O . PRO A 1 391 ? -26.276 -6.962 32.638 1.00 92.50 391 PRO A O 1
ATOM 2994 N N . LEU A 1 392 ? -24.685 -7.154 34.190 1.00 91.69 392 LEU A N 1
ATOM 2995 C CA . LEU A 1 392 ? -25.561 -7.334 35.342 1.00 91.69 392 LEU A CA 1
ATOM 2996 C C . LEU A 1 392 ? -25.771 -6.011 36.077 1.00 91.69 392 LEU A C 1
ATOM 2998 O O . LEU A 1 392 ? -24.901 -5.144 36.120 1.00 91.69 392 LEU A O 1
ATOM 3002 N N . LEU A 1 393 ? -26.945 -5.851 36.685 1.00 87.00 393 LEU A N 1
ATOM 3003 C CA . LEU A 1 393 ? -27.186 -4.733 37.592 1.00 87.00 393 LEU A CA 1
ATOM 3004 C C . LEU A 1 393 ? -26.486 -4.990 38.937 1.00 87.00 393 LEU A C 1
ATOM 3006 O O . LEU A 1 393 ? -26.544 -6.118 39.434 1.00 87.00 393 LEU A O 1
ATOM 3010 N N . PRO A 1 394 ? -25.885 -3.962 39.562 1.00 86.94 394 PRO A N 1
ATOM 3011 C CA . PRO A 1 394 ? -25.261 -4.110 40.870 1.00 86.94 394 PRO A CA 1
ATOM 3012 C C . PRO A 1 394 ? -26.289 -4.479 41.943 1.00 86.94 394 PRO A C 1
ATOM 3014 O O . PRO A 1 394 ? -27.462 -4.091 41.881 1.00 86.94 394 PRO A O 1
ATOM 3017 N N . SER A 1 395 ? -25.833 -5.202 42.969 1.00 88.44 395 SER A N 1
ATOM 3018 C CA . SER A 1 395 ? -26.636 -5.447 44.168 1.00 88.44 395 SER A CA 1
ATOM 3019 C C . SER A 1 395 ? -26.945 -4.127 44.886 1.00 88.44 395 SER A C 1
ATOM 3021 O O . SER A 1 395 ? -26.278 -3.109 44.689 1.00 88.44 395 SER A O 1
ATOM 3023 N N . GLN A 1 396 ? -27.960 -4.121 45.753 1.00 85.81 396 GLN A N 1
ATOM 3024 C CA . GLN A 1 396 ? -28.312 -2.912 46.503 1.00 85.81 396 GLN A CA 1
ATOM 3025 C C . GLN A 1 396 ? -27.166 -2.434 47.413 1.00 85.81 396 GLN A C 1
ATOM 3027 O O . GLN A 1 396 ? -27.036 -1.234 47.641 1.00 85.81 396 GLN A O 1
ATOM 3032 N N . GLU A 1 397 ? -26.360 -3.358 47.934 1.00 88.00 397 GLU A N 1
ATOM 3033 C CA . GLU A 1 397 ? -25.202 -3.062 48.783 1.00 88.00 397 GLU A CA 1
ATOM 3034 C C . GLU A 1 397 ? -24.079 -2.425 47.959 1.00 88.00 397 GLU A C 1
ATOM 3036 O O . GLU A 1 397 ? -23.687 -1.301 48.268 1.00 88.00 397 GLU A O 1
ATOM 3041 N N . LEU A 1 398 ? -23.695 -3.050 46.836 1.00 83.25 398 LEU A N 1
ATOM 3042 C CA . LEU A 1 398 ? -22.701 -2.515 45.894 1.00 83.25 398 LEU A CA 1
ATOM 3043 C C . LEU A 1 398 ? -23.109 -1.143 45.346 1.00 83.25 398 LEU A C 1
ATOM 3045 O O . LEU A 1 398 ? -22.295 -0.231 45.226 1.00 83.25 398 LEU A O 1
ATOM 3049 N N . PHE A 1 399 ? -24.396 -0.958 45.047 1.00 83.25 399 PHE A N 1
ATOM 3050 C CA . PHE A 1 399 ? -24.902 0.322 44.569 1.00 83.25 399 PHE A CA 1
ATOM 3051 C C . PHE A 1 399 ? -24.861 1.415 45.644 1.00 83.25 399 PHE A C 1
ATOM 3053 O O . PHE A 1 399 ? -24.536 2.563 45.340 1.00 83.25 399 PHE A O 1
ATOM 3060 N N . LYS A 1 400 ? -25.189 1.087 46.901 1.00 84.38 400 LYS A N 1
ATOM 3061 C CA . LYS A 1 400 ? -25.084 2.038 48.019 1.00 84.38 400 LYS A CA 1
ATOM 3062 C C . LYS A 1 400 ? -23.636 2.431 48.263 1.00 84.38 400 LYS A C 1
ATOM 3064 O O . LYS A 1 400 ? -23.365 3.619 48.403 1.00 84.38 400 LYS A O 1
ATOM 3069 N N . GLU A 1 401 ? -22.733 1.457 48.253 1.00 82.56 401 GLU A N 1
ATOM 3070 C CA . GLU A 1 401 ? -21.297 1.681 48.384 1.00 82.56 401 GLU A CA 1
ATOM 3071 C C . GLU A 1 401 ? -20.781 2.596 47.264 1.00 82.56 401 GLU A C 1
ATOM 3073 O O . GLU A 1 401 ? -20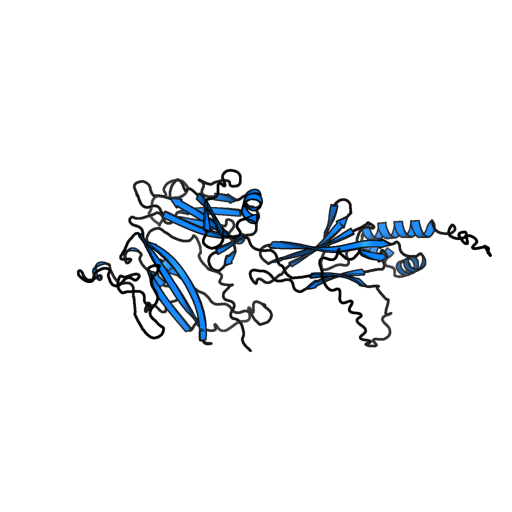.130 3.615 47.513 1.00 82.56 401 GLU A O 1
ATOM 3078 N N . TYR A 1 402 ? -21.197 2.327 46.025 1.00 75.88 402 TYR A N 1
ATOM 3079 C CA . TYR A 1 402 ? -20.912 3.198 44.895 1.00 75.88 402 TYR A CA 1
ATOM 3080 C C . TYR A 1 402 ? -21.461 4.618 45.099 1.00 75.88 402 TYR A C 1
ATOM 3082 O O . TYR A 1 402 ? -20.740 5.590 44.883 1.00 75.88 402 TYR A O 1
ATOM 3090 N N . GLN A 1 403 ? -22.714 4.779 45.545 1.00 76.62 403 GLN A N 1
ATOM 3091 C CA . GLN A 1 403 ? -23.301 6.099 45.818 1.00 76.62 403 GLN A CA 1
ATOM 3092 C C . GLN A 1 403 ? -22.546 6.862 46.913 1.00 76.62 403 GLN A C 1
ATOM 3094 O O . GLN A 1 403 ? -22.356 8.077 46.791 1.00 76.62 403 GLN A O 1
ATOM 3099 N N . THR A 1 404 ? -22.090 6.172 47.963 1.00 76.94 404 THR A N 1
ATOM 3100 C CA . THR A 1 404 ? -21.327 6.792 49.055 1.00 76.94 404 THR A CA 1
ATOM 3101 C C . THR A 1 404 ? -19.981 7.356 48.600 1.00 76.94 404 THR A C 1
ATOM 3103 O O . THR A 1 404 ? -19.532 8.356 49.159 1.00 76.94 404 THR A O 1
ATOM 3106 N N . ARG A 1 405 ? -19.394 6.848 47.505 1.00 68.19 405 ARG A N 1
ATOM 3107 C CA . ARG A 1 405 ? -18.118 7.330 46.933 1.00 68.19 405 ARG A CA 1
ATOM 3108 C C . ARG A 1 405 ? -18.194 8.711 46.245 1.00 68.19 405 ARG A C 1
ATOM 3110 O O . ARG A 1 405 ? -17.259 9.113 45.554 1.00 68.19 405 ARG A O 1
ATOM 3117 N N . LYS A 1 406 ? -19.292 9.472 46.403 1.00 66.00 406 LYS A N 1
ATOM 3118 C CA . LYS A 1 406 ? -19.547 10.797 45.773 1.00 66.00 406 LYS A CA 1
ATOM 3119 C C . LYS A 1 406 ? -19.425 10.809 44.236 1.00 66.00 406 LYS A C 1
ATOM 3121 O O . LYS A 1 406 ? -19.402 11.875 43.617 1.00 66.00 406 LYS A O 1
ATOM 3126 N N . THR A 1 407 ? -19.401 9.645 43.594 1.00 65.62 407 THR A N 1
ATOM 3127 C CA . THR A 1 407 ? -19.285 9.468 42.139 1.00 65.62 407 THR A CA 1
ATOM 3128 C C . THR A 1 407 ? -20.512 9.971 41.394 1.00 65.62 407 THR A C 1
ATOM 3130 O O . THR A 1 407 ? -20.352 10.533 40.319 1.00 65.62 407 THR A O 1
ATOM 3133 N N . LEU A 1 408 ? -21.716 9.868 41.972 1.00 65.62 408 LEU A N 1
ATOM 3134 C CA . LEU A 1 408 ? -22.941 10.442 41.392 1.00 65.62 408 LEU A CA 1
ATOM 3135 C C . LEU A 1 408 ? -22.839 11.972 41.265 1.00 65.62 408 LEU A C 1
ATOM 3137 O O . LEU A 1 408 ? -23.129 12.526 40.211 1.00 65.62 408 LEU A O 1
ATOM 3141 N N . LEU A 1 409 ? -22.389 12.655 42.323 1.00 68.06 409 LEU A N 1
ATOM 3142 C CA . LEU A 1 409 ? -22.214 14.112 42.315 1.00 68.06 409 LEU A CA 1
ATOM 3143 C C . LEU A 1 409 ? -21.142 14.537 41.307 1.00 68.06 409 LEU A C 1
ATOM 3145 O O . LEU A 1 409 ? -21.362 15.484 40.554 1.00 68.06 409 LEU A O 1
ATOM 3149 N N . LYS A 1 410 ? -20.027 13.796 41.239 1.00 75.25 410 LYS A N 1
ATOM 3150 C CA . LYS A 1 410 ? -18.988 14.013 40.224 1.00 75.25 410 LYS A CA 1
ATOM 3151 C C . LYS A 1 410 ? -19.529 13.801 38.802 1.00 75.25 410 LYS A C 1
ATOM 3153 O O . LYS A 1 410 ? -19.314 14.658 37.953 1.00 75.25 410 LYS A O 1
ATOM 3158 N N . ALA A 1 411 ? -20.291 12.734 38.560 1.00 68.69 411 ALA A N 1
ATOM 3159 C CA . ALA A 1 411 ? -20.894 12.414 37.262 1.00 68.69 411 ALA A CA 1
ATOM 3160 C C . ALA A 1 411 ? -21.858 13.501 36.771 1.00 68.69 411 ALA A C 1
ATOM 3162 O O . ALA A 1 411 ? -21.749 13.975 35.642 1.00 68.69 411 ALA A O 1
ATOM 3163 N N . VAL A 1 412 ? -22.763 13.943 37.651 1.00 72.81 412 VAL A N 1
ATOM 3164 C CA . VAL A 1 412 ? -23.709 15.029 37.360 1.00 72.81 412 VAL A CA 1
ATOM 3165 C C . VAL A 1 412 ? -22.957 16.334 37.094 1.00 72.81 412 VAL A C 1
ATOM 3167 O O . VAL A 1 412 ? -23.276 17.038 36.139 1.00 72.81 412 VAL A O 1
ATOM 3170 N N . SER A 1 413 ? -21.919 16.641 37.881 1.00 77.44 413 SER A N 1
ATOM 3171 C CA . SER A 1 413 ? -21.101 17.842 37.660 1.00 77.44 413 SER A CA 1
ATOM 3172 C C . SER A 1 413 ? -20.299 17.795 36.354 1.00 77.44 413 SER A C 1
ATOM 3174 O O . SER A 1 413 ? -20.118 18.829 35.717 1.00 77.44 413 SER A O 1
ATOM 3176 N N . ALA A 1 414 ? -19.892 16.597 35.919 1.00 78.88 414 ALA A N 1
ATOM 3177 C CA . ALA A 1 414 ? -19.204 16.354 34.653 1.00 78.88 414 ALA A CA 1
ATOM 3178 C C . ALA A 1 414 ? -20.152 16.304 33.440 1.00 78.88 414 ALA A C 1
ATOM 3180 O O . ALA A 1 414 ? -19.680 16.197 32.313 1.00 78.88 414 ALA A O 1
ATOM 3181 N N . ARG A 1 415 ? -21.477 16.403 33.653 1.00 77.56 415 ARG A N 1
ATOM 3182 C CA . ARG A 1 415 ? -22.522 16.279 32.616 1.00 77.56 415 ARG A CA 1
ATOM 3183 C C . ARG A 1 415 ? -22.463 14.956 31.837 1.00 77.56 415 ARG A C 1
ATOM 3185 O O . ARG A 1 415 ? -22.796 14.908 30.656 1.00 77.56 415 ARG A O 1
ATOM 3192 N N . ASP A 1 416 ? -22.070 13.880 32.509 1.00 73.31 416 ASP A N 1
ATOM 3193 C CA . ASP A 1 416 ? -21.993 12.537 31.932 1.00 73.31 416 ASP A CA 1
ATOM 3194 C C . ASP A 1 416 ? -23.375 11.859 31.958 1.00 73.31 416 ASP A C 1
ATOM 3196 O O . ASP A 1 416 ? -23.744 11.166 32.912 1.00 73.31 416 ASP A O 1
ATOM 3200 N N . GLN A 1 417 ? -24.176 12.121 30.921 1.00 74.38 417 GLN A N 1
ATOM 3201 C CA . GLN A 1 417 ? -25.573 11.681 30.852 1.00 74.38 417 GLN A CA 1
ATOM 3202 C C . GLN A 1 417 ? -25.711 10.152 30.870 1.00 74.38 417 GLN A C 1
ATOM 3204 O O . GLN A 1 417 ? -26.606 9.621 31.526 1.00 74.38 417 GLN A O 1
ATOM 3209 N N . THR A 1 418 ? -24.791 9.439 30.218 1.00 71.06 418 THR A N 1
ATOM 3210 C CA . THR A 1 418 ? -24.780 7.973 30.146 1.00 71.06 418 THR A CA 1
ATOM 3211 C C . THR A 1 418 ? -24.637 7.362 31.540 1.00 71.06 418 THR A C 1
ATOM 3213 O O . THR A 1 418 ? -25.398 6.468 31.922 1.00 71.06 418 THR A O 1
ATOM 3216 N N . ARG A 1 419 ? -23.716 7.900 32.352 1.00 69.19 419 ARG A N 1
ATOM 3217 C CA . ARG A 1 419 ? -23.530 7.480 33.748 1.00 69.19 419 ARG A CA 1
ATOM 3218 C C . ARG A 1 419 ? -24.749 7.782 34.609 1.00 69.19 419 ARG A C 1
ATOM 3220 O O . ARG A 1 419 ? -25.142 6.949 35.423 1.00 69.19 419 ARG A O 1
ATOM 3227 N N . VAL A 1 420 ? -25.356 8.957 34.437 1.00 73.00 420 VAL A N 1
ATOM 3228 C CA . VAL A 1 420 ? -26.571 9.343 35.170 1.00 73.00 420 VAL A CA 1
ATOM 3229 C C . VAL A 1 420 ? -27.722 8.385 34.858 1.00 73.00 420 VAL A C 1
ATOM 3231 O O . VAL A 1 420 ? -28.361 7.890 35.786 1.00 73.00 420 VAL A O 1
ATOM 3234 N N . ASP A 1 421 ? -27.941 8.049 33.587 1.00 72.88 421 ASP A N 1
ATOM 3235 C CA . ASP A 1 421 ? -29.014 7.143 33.172 1.00 72.88 421 ASP A CA 1
ATOM 3236 C C . ASP A 1 421 ? -28.843 5.734 33.764 1.00 72.88 421 ASP A C 1
ATOM 3238 O O . ASP A 1 421 ? -29.816 5.135 34.235 1.00 72.88 421 ASP A O 1
ATOM 3242 N N . MET A 1 422 ? -27.612 5.212 33.820 1.00 70.94 422 MET A N 1
ATOM 3243 C CA . MET A 1 422 ? -27.325 3.937 34.494 1.00 70.94 422 MET A CA 1
ATOM 3244 C C . MET A 1 422 ? -27.636 3.989 35.988 1.00 70.94 422 MET A C 1
ATOM 3246 O O . MET A 1 422 ? -28.259 3.066 36.512 1.00 70.94 422 MET A O 1
ATOM 3250 N N . LEU A 1 423 ? -27.254 5.078 36.660 1.00 73.38 423 LEU A N 1
ATOM 3251 C CA . LEU A 1 423 ? -27.500 5.275 38.091 1.00 73.38 423 LEU A CA 1
ATOM 3252 C C . LEU A 1 423 ? -28.997 5.397 38.408 1.00 73.38 423 LEU A C 1
ATOM 3254 O O . LEU A 1 423 ? -29.458 4.898 39.436 1.00 73.38 423 LEU A O 1
ATOM 3258 N N . LEU A 1 424 ? -29.774 6.025 37.524 1.00 75.19 424 LEU A N 1
ATOM 3259 C CA . LEU A 1 424 ? -31.229 6.105 37.654 1.00 75.19 424 LEU A CA 1
ATOM 3260 C C . LEU A 1 424 ? -31.885 4.732 37.465 1.00 75.19 424 LEU A C 1
ATOM 3262 O O . LEU A 1 424 ? -32.754 4.347 38.255 1.00 75.19 424 LEU A O 1
ATOM 3266 N N . ARG A 1 425 ? -31.443 3.958 36.465 1.00 73.88 425 ARG A N 1
ATOM 3267 C CA . ARG A 1 425 ? -31.947 2.597 36.226 1.00 73.88 425 ARG A CA 1
ATOM 3268 C C . ARG A 1 425 ? -31.629 1.665 37.392 1.00 73.88 425 ARG A C 1
ATOM 3270 O O . ARG A 1 425 ? -32.542 0.999 37.883 1.00 73.88 425 ARG A O 1
ATOM 3277 N N . SER A 1 426 ? -30.396 1.660 37.896 1.00 72.50 426 SER A N 1
ATOM 3278 C CA . SER A 1 426 ? -30.014 0.823 39.041 1.00 72.50 426 SER A CA 1
ATOM 3279 C C . SER A 1 426 ? -30.766 1.209 40.321 1.00 72.50 426 SER A C 1
ATOM 3281 O O . SER A 1 426 ? -31.222 0.327 41.050 1.00 72.50 426 SER A O 1
ATOM 3283 N N . HIS A 1 427 ? -30.993 2.504 40.574 1.00 73.12 427 HIS A N 1
ATOM 3284 C CA . HIS A 1 427 ? -31.793 2.959 41.716 1.00 73.12 427 HIS A CA 1
ATOM 3285 C C . HIS A 1 427 ? -33.265 2.523 41.614 1.00 73.12 427 HIS A C 1
ATOM 3287 O O . HIS A 1 427 ? -33.857 2.065 42.600 1.00 73.12 427 HIS A O 1
ATOM 3293 N N . SER A 1 428 ? -33.859 2.612 40.417 1.00 74.00 428 SER A N 1
ATOM 3294 C CA . SER A 1 428 ? -35.224 2.127 40.171 1.00 74.00 428 SER A CA 1
ATOM 3295 C C . SER A 1 428 ? -35.343 0.618 40.420 1.00 74.00 428 SER A C 1
ATOM 3297 O O . SER A 1 428 ? -36.278 0.165 41.075 1.00 74.00 428 SER A O 1
ATOM 3299 N N . TRP A 1 429 ? -34.338 -0.159 40.010 1.00 68.75 429 TRP A N 1
ATOM 3300 C CA . TRP A 1 429 ? -34.296 -1.598 40.252 1.00 68.75 429 TRP A CA 1
ATOM 3301 C C . TRP A 1 429 ? -34.172 -1.934 41.743 1.00 68.75 429 TRP A C 1
ATOM 3303 O O . TRP A 1 429 ? -34.939 -2.740 42.275 1.00 68.75 429 TRP A O 1
ATOM 3313 N N . ALA A 1 430 ? -33.258 -1.262 42.448 1.00 66.06 430 ALA A N 1
ATOM 3314 C CA . ALA A 1 430 ? -33.029 -1.467 43.876 1.00 66.06 430 ALA A CA 1
ATOM 3315 C C . ALA A 1 430 ? -34.255 -1.110 44.737 1.00 66.06 430 ALA A C 1
ATOM 3317 O O . ALA A 1 430 ? -34.485 -1.731 45.775 1.00 66.06 430 ALA A O 1
ATOM 3318 N N . SER A 1 431 ? -35.057 -0.128 44.315 1.00 65.50 431 SER A N 1
ATOM 3319 C CA . SER A 1 431 ? -36.292 0.271 45.007 1.00 65.50 431 SER A CA 1
ATOM 3320 C C . SER A 1 431 ? -37.497 -0.620 44.677 1.00 65.50 431 SER A C 1
ATOM 3322 O O . SER A 1 431 ? -38.379 -0.777 45.523 1.00 65.50 431 SER A O 1
ATOM 3324 N N . LEU A 1 432 ? -37.521 -1.257 43.498 1.00 60.72 432 LEU A N 1
ATOM 3325 C CA . LEU A 1 432 ? -38.582 -2.178 43.061 1.00 60.72 432 LEU A CA 1
ATOM 3326 C C . LEU A 1 432 ? -38.383 -3.631 43.527 1.00 60.72 432 LEU A C 1
ATOM 3328 O O . LEU A 1 432 ? -39.346 -4.402 43.552 1.00 60.72 432 LEU A O 1
ATOM 3332 N N . CYS A 1 433 ? -37.187 -3.992 44.006 1.00 49.66 433 CYS A N 1
ATOM 3333 C CA . CYS A 1 433 ? -36.885 -5.326 44.531 1.00 49.66 433 CYS A CA 1
ATOM 3334 C C . CYS A 1 433 ? -36.987 -5.538 46.075 1.00 49.66 433 CYS A C 1
ATOM 3336 O O . CYS A 1 433 ? -36.129 -6.230 46.619 1.00 49.66 433 CYS A O 1
ATOM 3338 N N . PRO A 1 434 ? -37.989 -5.049 46.856 1.00 46.16 434 PRO A N 1
ATOM 3339 C CA . PRO A 1 434 ? -37.972 -5.328 48.299 1.00 46.16 434 PRO A CA 1
ATOM 3340 C C . PRO A 1 434 ? -38.489 -6.705 48.765 1.00 46.16 434 PRO A C 1
ATOM 3342 O O . PRO A 1 434 ? -38.193 -7.061 49.903 1.00 46.16 434 PRO A O 1
ATOM 3345 N N . ARG A 1 435 ? -39.335 -7.468 48.035 1.00 46.97 435 ARG A N 1
ATOM 3346 C CA . ARG A 1 435 ? -40.175 -8.491 48.735 1.00 46.97 435 ARG A CA 1
ATOM 3347 C C . ARG A 1 435 ? -40.595 -9.805 48.050 1.00 46.97 435 ARG A C 1
ATOM 3349 O O . ARG A 1 435 ? -41.310 -10.565 48.700 1.00 46.97 435 ARG A O 1
ATOM 3356 N N . LYS A 1 436 ? -40.181 -10.161 46.828 1.00 42.47 436 LYS A N 1
ATOM 3357 C CA . LYS A 1 436 ? -40.715 -11.378 46.149 1.00 42.47 436 LYS A CA 1
ATOM 3358 C C . LYS A 1 436 ? -39.805 -12.617 46.071 1.00 42.47 436 LYS A C 1
ATOM 3360 O O . LYS A 1 436 ? -40.170 -13.571 45.398 1.00 42.47 436 LYS A O 1
ATOM 3365 N N . LEU A 1 437 ? -38.703 -12.673 46.824 1.00 43.91 437 LEU A N 1
ATOM 3366 C CA . LEU A 1 437 ? -37.845 -13.873 46.930 1.00 43.91 437 LEU A CA 1
ATOM 3367 C C . LEU A 1 437 ? -37.874 -14.556 48.313 1.00 43.91 437 LEU A C 1
ATOM 3369 O O . LEU A 1 437 ? -36.933 -15.225 48.728 1.00 43.91 437 LEU A O 1
ATOM 3373 N N . LYS A 1 438 ? -39.002 -14.457 49.025 1.00 44.81 438 LYS A N 1
ATOM 3374 C CA . LYS A 1 438 ? -39.413 -15.488 49.990 1.00 44.81 438 LYS A CA 1
ATOM 3375 C C . LYS A 1 438 ? -40.530 -16.288 49.324 1.00 44.81 438 LYS A C 1
ATOM 3377 O O . LYS A 1 438 ? -41.506 -15.688 48.901 1.00 44.81 438 LYS A O 1
ATOM 3382 N N . ILE A 1 439 ? -40.395 -17.617 49.307 1.00 46.31 439 ILE A N 1
ATOM 3383 C CA . ILE A 1 439 ? -41.286 -18.642 48.711 1.00 46.31 439 ILE A CA 1
ATOM 3384 C C . ILE A 1 439 ? -40.767 -19.195 47.369 1.00 46.31 439 ILE A C 1
ATOM 3386 O O . ILE A 1 439 ? -41.371 -19.037 46.319 1.00 46.31 439 ILE A O 1
ATOM 3390 N N . LEU A 1 440 ? -39.662 -19.939 47.441 1.00 39.06 440 LEU A N 1
ATOM 3391 C CA . LEU A 1 440 ? -39.442 -21.152 46.637 1.00 39.06 440 LEU A CA 1
ATOM 3392 C C . LEU A 1 440 ? -38.579 -22.151 47.436 1.00 39.06 440 LEU A C 1
ATOM 3394 O O . LEU A 1 440 ? -37.640 -22.755 46.943 1.00 39.06 440 LEU A O 1
ATOM 3398 N N . LYS A 1 441 ? -38.933 -22.368 48.714 1.00 39.75 441 LYS A N 1
ATOM 3399 C CA . LYS A 1 441 ? -38.675 -23.655 49.384 1.00 39.75 441 LYS A CA 1
ATOM 3400 C C . LYS A 1 441 ? -39.806 -24.603 48.980 1.00 39.75 441 LYS A C 1
ATOM 3402 O O . LYS A 1 441 ? -40.742 -24.837 49.745 1.00 39.75 441 LYS A O 1
ATOM 3407 N N . VAL A 1 442 ? -39.768 -25.100 47.745 1.00 42.38 442 VAL A N 1
ATOM 3408 C CA . VAL A 1 442 ? -40.632 -26.213 47.339 1.00 42.38 442 VAL A CA 1
ATOM 3409 C C . VAL A 1 442 ? -40.080 -27.481 47.979 1.00 42.38 442 VAL A C 1
ATOM 3411 O O . VAL A 1 442 ? -39.000 -27.959 47.657 1.00 42.38 442 VAL A O 1
ATOM 3414 N N . ARG A 1 443 ? -40.845 -27.960 48.963 1.00 43.03 443 ARG A N 1
ATOM 3415 C CA . ARG A 1 443 ? -40.980 -29.347 49.425 1.00 43.03 443 ARG A CA 1
ATOM 3416 C C . ARG A 1 443 ? -40.204 -30.388 48.590 1.00 43.03 443 ARG A C 1
ATOM 3418 O O . ARG A 1 443 ? -40.775 -30.995 47.693 1.00 43.03 443 ARG A O 1
ATOM 3425 N N . GLN A 1 444 ? -38.998 -30.749 49.021 1.00 37.88 444 GLN A N 1
ATOM 3426 C CA . GLN A 1 444 ? -38.570 -32.150 48.962 1.00 37.88 444 GLN A CA 1
ATOM 3427 C C . GLN A 1 444 ? -39.151 -32.853 50.191 1.00 37.88 444 GLN A C 1
ATOM 3429 O O . GLN A 1 444 ? -38.549 -32.910 51.262 1.00 37.88 444 GLN A O 1
ATOM 3434 N N . LYS A 1 445 ? -40.394 -33.323 50.068 1.00 44.28 445 LYS A N 1
ATOM 3435 C CA . LYS A 1 445 ? -41.018 -34.196 51.060 1.00 44.28 445 LYS A CA 1
ATOM 3436 C C . LYS A 1 445 ? -41.171 -35.573 50.425 1.00 44.28 445 LYS A C 1
ATOM 3438 O O . LYS A 1 445 ? -42.076 -35.762 49.633 1.00 44.28 445 LYS A O 1
ATOM 3443 N N . ARG A 1 446 ? -40.296 -36.491 50.851 1.00 46.47 446 ARG A N 1
ATOM 3444 C CA . ARG A 1 446 ? -40.497 -37.947 50.938 1.00 46.47 446 ARG A CA 1
ATOM 3445 C C . ARG A 1 446 ? -41.202 -38.619 49.751 1.00 46.47 446 ARG A C 1
ATOM 3447 O O . ARG A 1 446 ? -42.424 -38.714 49.758 1.00 46.47 446 ARG A O 1
ATOM 3454 N N . GLU A 1 447 ? -40.427 -39.332 48.945 1.00 40.19 447 GLU A N 1
ATOM 3455 C CA . GLU A 1 447 ? -40.827 -40.676 48.527 1.00 40.19 447 GLU A CA 1
ATOM 3456 C C . GLU A 1 447 ? -39.779 -41.665 49.037 1.00 40.19 447 GLU A C 1
ATOM 3458 O O . GLU A 1 447 ? -38.635 -41.695 48.598 1.00 40.19 447 GLU A O 1
ATOM 3463 N N . ARG A 1 448 ? -40.179 -42.413 50.070 1.00 47.47 448 ARG A N 1
ATOM 3464 C CA . ARG A 1 448 ? -39.642 -43.739 50.346 1.00 47.47 448 ARG A CA 1
ATOM 3465 C C . ARG A 1 448 ? -40.357 -44.684 49.386 1.00 47.47 448 ARG A C 1
ATOM 3467 O O . ARG A 1 448 ? -41.574 -44.827 49.508 1.00 47.47 448 ARG A O 1
ATOM 3474 N N . LYS A 1 449 ? -39.602 -45.356 48.529 1.00 48.12 449 LYS A N 1
ATOM 3475 C CA . LYS A 1 449 ? -39.780 -46.779 48.257 1.00 48.12 449 LYS A CA 1
ATOM 3476 C C . LYS A 1 449 ? -38.408 -47.416 48.178 1.00 48.12 449 LYS A C 1
ATOM 3478 O O . LYS A 1 449 ? -37.530 -46.781 47.561 1.00 48.12 449 LYS A O 1
#

pLDDT: mean 76.38, std 20.82, range [20.98, 97.81]

Organism: NCBI:txid1843537

Sequence (449 aa):
MPETVDTTKGTLYLPPHTLHYGLYSVTVIYNVSRTNEDGVLVWETITEIPLVSFTWQCREEGEELPSEGEKVTSDPPTSREEYGTGQGHEGGGCWGQGPGMMSNASPNFSISVNLFRTPYITYKIEVATRSKDGRTSGTGVEVEVVEGDPPTLTSACSPPWICRQVEGAQLVNPQKLILESGCVVEAGEEAVGEDGCGKVPLNVAGVAGSLIQPLDVMDVAIGLNQRKLALLDDFWVKFGSQFRTFDVQVTATRPGETSEGLALQRIRINEAPVGGTCTAEVMQDIHKDEEEEEEEEGSFEVEVRVGREEPPTLIVTALTDTVILNCTDWEDPEGFEIPKYSFFATTERGEKVTLTFSSKVILPYANLTLWAGVSDQLGAETLYMTAVVIPLLPSQELFKEYQTRKTLLKAVSARDQTRVDMLLRSHSWASLCPRKLKILKVRQKRERK

Radius of gyration: 33.03 Å; chains: 1; bounding box: 79×71×90 Å

Secondary structure (DSSP, 8-state):
---------------S-----SSS-EEE------B-TT--B--S--------EEEEEEEETTPPPPPTT---B-PPPSSGGGS-TT--GGG-STTSS-SEEES---S-EEE-GGG-SSTT-EEEEEEEEE-TTS-EEEEEEEEE--SS----EEEEESSGGGEEEETTEEEE-SS-EEEEEEE---TTPPPBSTTSBS---EEEEEEETTEEEE---TTTEE-TTSSEEEE-HHHHHHHTTT-SEEEEEEEEE-TT--PEEEEEEEEEEPPPPBS-EEEEEEEE-----SS---------------SSPPPPEEEEETTTEEEEEEEE--B-TT-----EEEEEEEETT--EEEEPTTS-----SS-EEEEEEEE-SS--EEEEEEEEEEEEPPPHHHHHHHHHTTHHHHHHHTT-HHHHHHHHHHHHHHHH-SSS-S-----------

Foldseek 3Di:
DDDDFDPWDWPDPPPDFADWDFFFKDKAAGDGADDDPVRDRPPDPDPDQDFDWKKKKKFWPPADADDDPPADEDEQDPDCPVLDPPLPLVQGIQQSVHIHIHPDGDRIDIDGLNSGDDAQIKMKMKMWTAGPVGDIDMAIDIHHHHPDGAFIKGKAWVVNLQWRDGHPATEHALAWTKIFMATDADDPGDQDPPRRFQWKAKWKWADDPPDTGTDDCVPQWDARRHRMIIGHSVNCVVPVVPGQKMKIKIWGGHPPIPDIIIGIHIYGYFAWWDDKDKAKDKDFPPPPPPPDDDDDPDDDDDDDDDDPDDAAEAEAEAPGIAMDMDMDDIAGPSRADFPDKWKWKAAPVRDIGTDDPPDRDHDAQGWIWIWIWTAGPSGNTDIDTHYIYHYDYDAPVVLVVSVVVCVQVVCVVVVVVRVVVSNVVSVVVNVVPDDDPDDDPPDPDDDDD